Protein AF-A0A954N5E9-F1 (afdb_monomer)

Sequence (431 aa):
MSAHHRKLSGPPCGRIRRRQFLSDVGMGFTGLALGAMLHNDGIVRANEAEEWSPPTGQPHFPPKAKRVIWVFLSGGVSHLETFDPKPLLNDFAGKTYDETKLPNPQKSPLFLERSRSVVGFDREVFPSIFPLQVGFKKYGEIGLEVSDWLPHLSTCVDDLTVIRSMYTTDNDHGAEWQMHHGRHFLDEIQPVIGSWIHYGLGTLNENLPQFVFLGEYKDQRVPKIYQADYLGPLHNGIKLSLDPNDPLPFGKPGSGILPEEQRREFELIHKLNQLTAVEYPDDPDLRARIQSYELAFRMQQSIPEALNMAEETAEMQSLYGIDNKTTEVYGRRCLAARRLAERGVRYTLVYLSDYGEWDSHRDLKKLHATSCERVDKPLAGLVKDLKQRGMFDDTILVCTTEFGRTPGLEKGMLNMAATGRDHHPHGFTIW

Radius of gyration: 28.41 Å; Cα contacts (8 Å, |Δi|>4): 732; chains: 1; bounding box: 97×51×82 Å

pLDDT: mean 84.93, std 14.4, range [35.78, 98.75]

Solvent-accessible surface area (backbone atoms only — not comparable to full-atom values): 23629 Å² total; per-residue (Å²): 136,84,88,81,82,82,82,82,91,67,77,98,70,85,70,74,50,71,68,55,49,49,46,56,55,57,51,42,53,52,47,49,54,48,47,53,49,36,47,65,69,62,72,69,74,82,94,68,78,97,64,93,71,82,64,75,26,68,64,98,56,90,66,68,51,73,27,38,42,39,35,35,39,34,32,23,48,45,22,52,64,39,66,48,71,58,73,63,30,53,82,41,45,71,36,35,50,85,76,66,77,52,87,48,60,84,76,32,69,69,41,60,75,56,60,69,71,68,90,92,56,91,73,66,78,46,73,19,28,37,46,72,76,64,58,72,47,67,30,56,91,79,50,49,48,33,21,71,58,32,68,47,38,43,76,44,47,75,80,54,64,77,41,67,79,42,67,45,77,41,72,53,80,50,14,47,35,31,75,30,40,75,37,56,70,87,50,79,92,55,41,10,56,52,18,49,48,35,57,47,41,45,71,72,42,88,38,60,62,41,21,33,31,39,59,66,73,87,57,84,64,61,70,61,64,39,32,10,64,92,77,33,79,66,32,32,39,44,68,39,49,80,45,38,91,56,28,41,87,87,54,62,81,64,91,90,63,48,75,68,55,53,49,51,52,49,54,48,51,51,53,51,49,53,54,49,44,69,76,44,71,85,43,64,68,61,52,37,51,54,51,43,53,55,44,55,58,41,28,56,66,47,46,34,63,47,42,53,61,89,81,58,49,72,68,57,34,52,44,18,25,45,81,35,84,76,16,21,69,35,8,48,51,41,51,36,49,52,43,35,44,74,63,28,27,33,27,32,41,30,38,63,42,47,80,48,65,42,52,31,49,48,50,27,61,59,50,52,46,54,53,30,61,23,44,23,41,13,52,33,25,45,58,50,50,31,51,77,70,69,41,46,78,32,37,46,68,39,44,39,48,38,31,7,40,38,65,24,28,29,52,47,96,92,36,79,82,48,45,16,28,40,74,18,22,82,43,19,53,34,55

Mean predicted aligned error: 10.4 Å

Nearest PDB structures (foldseek):
  6c02-assembly2_B  TM=7.021E-01  e=3.267E-01  Homo sapiens
  6pt6-assembly1_B  TM=5.080E-01  e=9.529E-02  Pseudoalteromonas fuliginea
  6c01-assembly1_A  TM=6.949E-01  e=4.834E-01  Homo sapiens
  6ptk-assembly1_A  TM=5.257E-01  e=1.764E-01  Pseudoalteromonas fuliginea
  4upk-assembly1_A  TM=4.048E-01  e=9.010E-02  Ruegeria pomeroyi DSS-3

Foldseek 3Di:
DDDDDDDDPDDDPPDQPPVNVCCCVVVVVVVVVVVVVCVLVVNDDDDDPPDDDFASLDDPDDDQAQAEEEEEAAAFAAQCQFFDPDQVLVVFAFHDPVVSPDPDLCPDPVCVVLDDDDPPDDFPPFPGFHHHLFDWFQADPVRTIGTPLQVLVSPCVVVDDKDWQAFDSDQDSQLLCCQFAVDRPPDDQAAGPQLVNCRNNNFPAQQAQLAEEEDDAPDPVVLSSFQHVPVAPLSGHAYFDLPLVPGHPVLDDDPPQDPVNVVVVVVVVLVVLVVVCVVCVPDPRSVSVSSVVVNSNSNSPPVSVLSDCVPPDPVLCVQQVCVPPLQNSLSSLLSSSLSCVVNTNRYYYRHRDYHSQCNPLAPNSVSSSSVSNHNSSNVSSSCVVCVVVVNSSRYHYKHDYSFHWDSGFGDDPVRPVRHGTGTHRRTGMID

Secondary structure (DSSP, 8-state):
-----------TT----HHHHHHHHHHHHHHHHHHHHHHHTT--------------S--SS--S-SEEEEEE-TTT--GGGTT---THHHHTTT--HHHHTS--GGG-HHHHHH-PPPTT------SSBPPPSS-EEEETTTTEEEETT-TTGGGGGGG---EEEE--S-SSTTHHHHHHHSS-TTS-----HHHHHHHHH--S-SSS-SEEEE---SSTTGGGGG--GGG-GGGPPEEE-S-TTS-STT-SPPTT--HHHHHHHHHHHHHHHHHHHHH-TT-HHHHHHHHHHHHHHHHHHHHHHHH--TT--HHHHHHHTTTSTTTHHHHHHHHHHHHHHHTT--EEEEE-S-TTTT--SS-HHHHHHHHHHHHHHHHHHHHHHHHHTT-GGGEEEEEE-S-EEEEEEP-BTTB-S--SEEEETTSEEE-

Structure (mmCIF, N/CA/C/O backbone):
data_AF-A0A954N5E9-F1
#
_entry.id   AF-A0A954N5E9-F1
#
loop_
_atom_site.group_PDB
_atom_site.id
_atom_site.type_symbol
_atom_site.label_atom_id
_atom_site.label_alt_id
_atom_site.label_comp_id
_atom_site.label_asym_id
_atom_site.label_entity_id
_atom_site.label_seq_id
_atom_site.pdbx_PDB_ins_code
_atom_site.Cartn_x
_atom_site.Cartn_y
_atom_site.Cartn_z
_atom_site.occupancy
_atom_site.B_iso_or_equiv
_atom_site.auth_seq_id
_atom_site.auth_comp_id
_atom_site.auth_asym_id
_atom_site.auth_atom_id
_atom_site.pdbx_PDB_model_num
ATOM 1 N N . MET A 1 1 ? -78.224 -28.925 37.604 1.00 35.78 1 MET A N 1
ATOM 2 C CA . MET A 1 1 ? -77.015 -29.588 38.137 1.00 35.78 1 MET A CA 1
ATOM 3 C C . MET A 1 1 ? -75.797 -28.731 37.814 1.00 35.78 1 MET A C 1
ATOM 5 O O . MET A 1 1 ? -75.584 -28.430 36.654 1.00 35.78 1 MET A O 1
ATOM 9 N N . SER A 1 2 ? -75.079 -28.333 38.869 1.00 36.19 2 SER A N 1
ATOM 10 C CA . SER A 1 2 ? -73.730 -27.744 38.950 1.00 36.19 2 SER A CA 1
ATOM 11 C C . SER A 1 2 ? -73.372 -26.497 38.118 1.00 36.19 2 SER A C 1
ATOM 13 O O . SER A 1 2 ? -72.930 -26.583 36.977 1.00 36.19 2 SER A O 1
ATOM 15 N N . ALA A 1 3 ? -73.453 -25.332 38.768 1.00 38.69 3 ALA A N 1
ATOM 16 C CA . ALA A 1 3 ? -72.689 -24.140 38.416 1.00 38.69 3 ALA A CA 1
ATOM 17 C C . ALA A 1 3 ? -71.305 -24.231 39.084 1.00 38.69 3 ALA A C 1
ATOM 19 O O . ALA A 1 3 ? -71.206 -24.228 40.312 1.00 38.69 3 ALA A O 1
ATOM 20 N N . HIS A 1 4 ? -70.230 -24.318 38.296 1.00 37.31 4 HIS A N 1
ATOM 21 C CA . HIS A 1 4 ? -68.863 -24.289 38.818 1.00 37.31 4 HIS A CA 1
ATOM 22 C C . HIS A 1 4 ? -68.313 -22.857 38.824 1.00 37.31 4 HIS A C 1
ATOM 24 O O . HIS A 1 4 ? -67.875 -22.325 37.807 1.00 37.31 4 HIS A O 1
ATOM 30 N N . HIS A 1 5 ? -68.296 -22.248 40.010 1.00 41.44 5 HIS A N 1
ATOM 31 C CA . HIS A 1 5 ? -67.488 -21.070 40.307 1.00 41.44 5 HIS A CA 1
ATOM 32 C C . HIS A 1 5 ? -65.992 -21.410 40.226 1.00 41.44 5 HIS A C 1
ATOM 34 O O . HIS A 1 5 ? -65.470 -22.165 41.048 1.00 41.44 5 HIS A O 1
ATOM 40 N N . ARG A 1 6 ? -65.274 -20.795 39.279 1.00 41.09 6 ARG A N 1
ATOM 41 C CA . ARG A 1 6 ? -63.807 -20.715 39.302 1.00 41.09 6 ARG A CA 1
ATOM 42 C C . ARG A 1 6 ? -63.403 -19.613 40.287 1.00 41.09 6 ARG A C 1
ATOM 44 O O . ARG A 1 6 ? -63.619 -18.434 40.023 1.00 41.09 6 ARG A O 1
ATOM 51 N N . LYS A 1 7 ? -62.834 -19.993 41.436 1.00 41.97 7 LYS A N 1
ATOM 52 C CA . LYS A 1 7 ? -62.191 -19.056 42.370 1.00 41.97 7 LYS A CA 1
ATOM 53 C C . LYS A 1 7 ? -60.928 -18.485 41.718 1.00 41.97 7 LYS A C 1
ATOM 55 O O . LYS A 1 7 ? -59.974 -19.218 41.479 1.00 41.97 7 LYS A O 1
ATOM 60 N N . LEU A 1 8 ? -60.917 -17.179 41.467 1.00 43.75 8 LEU A N 1
ATOM 61 C CA . LEU A 1 8 ? -59.705 -16.413 41.180 1.00 43.75 8 LEU A CA 1
ATOM 62 C C . LEU A 1 8 ? -58.964 -16.174 42.502 1.00 43.75 8 LEU A C 1
ATOM 64 O O . LEU A 1 8 ? -59.399 -15.376 43.327 1.00 43.75 8 LEU A O 1
ATOM 68 N N . SER A 1 9 ? -57.855 -16.876 42.726 1.00 51.97 9 SER A N 1
ATOM 69 C CA . SER A 1 9 ? -56.955 -16.626 43.856 1.00 51.97 9 SER A CA 1
ATOM 70 C C . SER A 1 9 ? -55.863 -15.626 43.456 1.00 51.97 9 SER A C 1
ATOM 72 O O . SER A 1 9 ? -54.715 -16.003 43.220 1.00 51.97 9 SER A O 1
ATOM 74 N N . GLY A 1 10 ? -56.229 -14.348 43.355 1.00 52.97 10 GLY A N 1
ATOM 75 C CA . GLY A 1 10 ? -55.294 -13.220 43.270 1.00 52.97 10 GLY A CA 1
ATOM 76 C C . GLY A 1 10 ? -55.296 -12.415 44.578 1.00 52.97 10 GLY A C 1
ATOM 77 O O . GLY A 1 10 ? -56.321 -12.384 45.259 1.00 52.97 10 GLY A O 1
ATOM 78 N N . PRO A 1 11 ? -54.175 -11.789 44.985 1.00 50.09 11 PRO A N 1
ATOM 79 C CA . PRO A 1 11 ? -54.151 -10.946 46.178 1.00 50.09 11 PRO A CA 1
ATOM 80 C C . PRO A 1 11 ? -55.037 -9.693 45.997 1.00 50.09 11 PRO A C 1
ATOM 82 O O . PRO A 1 11 ? -55.119 -9.171 44.885 1.00 50.09 11 PRO A O 1
ATOM 85 N N . PRO A 1 12 ? -55.661 -9.158 47.065 1.00 49.16 12 PRO A N 1
ATOM 86 C CA . PRO A 1 12 ? -56.846 -8.294 46.962 1.00 49.16 12 PRO A CA 1
ATOM 87 C C . PRO A 1 12 ? -56.567 -6.833 46.569 1.00 49.16 12 PRO A C 1
ATOM 89 O O . PRO A 1 12 ? -57.426 -5.979 46.747 1.00 49.16 12 PRO A O 1
ATOM 92 N N . CYS A 1 13 ? -55.362 -6.497 46.108 1.00 55.28 13 CYS A N 1
ATOM 93 C CA . CYS A 1 13 ? -54.922 -5.099 46.056 1.00 55.28 13 CYS A CA 1
ATOM 94 C C . CYS A 1 13 ? -53.986 -4.731 44.895 1.00 55.28 13 CYS A C 1
ATOM 96 O O . CYS A 1 13 ? -53.283 -3.731 44.995 1.00 55.28 13 CYS A O 1
ATOM 98 N N . GLY A 1 14 ? -53.935 -5.506 43.802 1.00 56.94 14 GLY A N 1
ATOM 99 C CA . GLY A 1 14 ? -53.166 -5.125 42.600 1.00 56.94 14 GLY A CA 1
ATOM 100 C C . GLY A 1 14 ? -51.652 -4.965 42.817 1.00 56.94 14 GLY A C 1
ATOM 101 O O . GLY A 1 14 ? -50.944 -4.458 41.954 1.00 56.94 14 GLY A O 1
ATOM 102 N N . ARG A 1 15 ? -51.128 -5.390 43.973 1.00 57.62 15 ARG A N 1
ATOM 103 C CA . ARG A 1 15 ? -49.703 -5.308 44.293 1.00 57.62 15 ARG A CA 1
ATOM 104 C C . ARG A 1 15 ? -48.961 -6.448 43.608 1.00 57.62 15 ARG A C 1
ATOM 106 O O . ARG A 1 15 ? -49.121 -7.613 43.979 1.00 57.62 15 ARG A O 1
ATOM 113 N N . ILE A 1 16 ? -48.124 -6.095 42.636 1.00 63.41 16 ILE A N 1
ATOM 114 C CA . ILE A 1 16 ? -47.150 -7.002 42.026 1.00 63.41 16 ILE A CA 1
ATOM 115 C C . ILE A 1 16 ? -46.244 -7.525 43.148 1.00 63.41 16 ILE A C 1
ATOM 117 O O . ILE A 1 16 ? -45.665 -6.753 43.918 1.00 63.41 16 ILE A O 1
ATOM 121 N N . ARG A 1 17 ? -46.150 -8.851 43.300 1.00 72.75 17 ARG A N 1
ATOM 122 C CA . ARG A 1 17 ? -45.280 -9.450 44.324 1.00 72.75 17 ARG A CA 1
ATOM 123 C C . ARG A 1 17 ? -43.834 -9.090 43.997 1.00 72.75 17 ARG A C 1
ATOM 125 O O . ARG A 1 17 ? -43.430 -9.197 42.849 1.00 72.75 17 ARG A O 1
ATOM 132 N N . ARG A 1 18 ? -43.028 -8.750 45.006 1.00 64.44 18 ARG A N 1
ATOM 133 C CA . ARG A 1 18 ? -41.620 -8.332 44.838 1.00 64.44 18 ARG A CA 1
ATOM 134 C C . ARG A 1 18 ? -40.790 -9.313 43.990 1.00 64.44 18 ARG A C 1
ATOM 136 O O . ARG A 1 18 ? -39.986 -8.875 43.185 1.00 64.44 18 ARG A O 1
ATOM 143 N N . ARG A 1 19 ? -41.036 -10.627 44.112 1.00 65.38 19 ARG A N 1
ATOM 144 C CA . ARG A 1 19 ? -40.429 -11.661 43.245 1.00 65.38 19 ARG A CA 1
ATOM 145 C C . ARG A 1 19 ? -40.882 -11.589 41.789 1.00 65.38 19 ARG A C 1
ATOM 147 O O . ARG A 1 19 ? -40.071 -11.825 40.914 1.00 65.38 19 ARG A O 1
ATOM 154 N N . GLN A 1 20 ? -42.149 -11.277 41.544 1.00 64.69 20 GLN A N 1
ATOM 155 C CA . GLN A 1 20 ? -42.705 -11.146 40.199 1.00 64.69 20 GLN A CA 1
ATOM 156 C C . GLN A 1 20 ? -42.205 -9.860 39.536 1.00 64.69 20 GLN A C 1
ATOM 158 O O . GLN A 1 20 ? -41.736 -9.911 38.418 1.00 64.69 20 GLN A O 1
ATOM 163 N N . PHE A 1 21 ? -42.139 -8.751 40.282 1.00 67.00 21 PHE A N 1
ATOM 164 C CA . PHE A 1 21 ? -41.506 -7.510 39.824 1.00 67.00 21 PHE A CA 1
ATOM 165 C C . PHE A 1 21 ? -40.019 -7.704 39.489 1.00 67.00 21 PHE A C 1
ATOM 167 O O . PHE A 1 21 ? -39.567 -7.282 38.435 1.00 67.00 21 PHE A O 1
ATOM 174 N N . LEU A 1 22 ? -39.254 -8.381 40.356 1.00 65.38 22 LEU A N 1
ATOM 175 C CA . LEU A 1 22 ? -37.841 -8.677 40.092 1.00 65.38 22 LEU A CA 1
ATOM 176 C C . LEU A 1 22 ? -37.649 -9.680 38.943 1.00 65.38 22 LEU A C 1
ATOM 178 O O . LEU A 1 22 ? -36.652 -9.589 38.239 1.00 65.38 22 LEU A O 1
ATOM 182 N N . SER A 1 23 ? -38.590 -10.606 38.737 1.00 61.09 23 SER A N 1
ATOM 183 C CA . SER A 1 23 ? -38.579 -11.531 37.599 1.00 61.09 23 SER A CA 1
ATOM 184 C C . SER A 1 23 ? -38.903 -10.804 36.293 1.00 61.09 23 SER A C 1
ATOM 186 O O . SER A 1 23 ? -38.155 -10.932 35.337 1.00 61.09 23 SER A O 1
ATOM 188 N N . ASP A 1 24 ? -39.957 -9.992 36.258 1.00 59.81 24 ASP A N 1
ATOM 189 C CA . ASP A 1 24 ? -40.411 -9.305 35.044 1.00 59.81 24 ASP A CA 1
ATOM 190 C C . ASP A 1 24 ? -39.453 -8.169 34.643 1.00 59.81 24 ASP A C 1
ATOM 192 O O . ASP A 1 24 ? -39.153 -7.999 33.466 1.00 59.81 24 ASP A O 1
ATOM 196 N N . VAL A 1 25 ? -38.897 -7.426 35.610 1.00 63.00 25 VAL A N 1
ATOM 197 C CA . VAL A 1 25 ? -37.926 -6.346 35.349 1.00 63.00 25 VAL A CA 1
ATOM 198 C C . VAL A 1 25 ? -36.506 -6.895 35.168 1.00 63.00 25 VAL A C 1
ATOM 200 O O . VAL A 1 25 ? -35.789 -6.458 34.273 1.00 63.00 25 VAL A O 1
ATOM 203 N N . GLY A 1 26 ? -36.090 -7.873 35.980 1.00 60.34 26 GLY A N 1
ATOM 204 C CA . GLY A 1 26 ? -34.744 -8.454 35.917 1.00 60.34 26 GLY A CA 1
ATOM 205 C C . GLY A 1 26 ? -34.534 -9.401 34.732 1.00 60.34 26 GLY A C 1
ATOM 206 O O . GLY A 1 26 ? -33.469 -9.369 34.116 1.00 60.34 26 GLY A O 1
ATOM 207 N N . MET A 1 27 ? -35.548 -10.200 34.369 1.00 56.91 27 MET A N 1
ATOM 208 C CA . MET A 1 27 ? -35.509 -11.056 33.171 1.00 56.91 27 MET A CA 1
ATOM 209 C C . MET A 1 27 ? -35.958 -10.312 31.903 1.00 56.91 27 MET A C 1
ATOM 211 O O . MET A 1 27 ? -35.562 -10.682 30.803 1.00 56.91 27 MET A O 1
ATOM 215 N N . GLY A 1 28 ? -36.731 -9.228 32.036 1.00 57.38 28 GLY A N 1
ATOM 216 C CA . GLY A 1 28 ? -37.097 -8.355 30.917 1.00 57.38 28 GLY A CA 1
ATOM 217 C C . GLY A 1 28 ? -35.921 -7.529 30.387 1.00 57.38 28 GLY A C 1
ATOM 218 O O . GLY A 1 28 ? -35.785 -7.369 29.178 1.00 57.38 28 GLY A O 1
ATOM 219 N N . PHE A 1 29 ? -35.015 -7.071 31.262 1.00 60.34 29 PHE A N 1
ATOM 220 C CA . PHE A 1 29 ? -33.805 -6.347 30.842 1.00 60.34 29 PHE A CA 1
ATOM 221 C C . PHE A 1 29 ? -32.803 -7.258 30.121 1.00 60.34 29 PHE A C 1
ATOM 223 O O . PHE A 1 29 ? -32.208 -6.873 29.117 1.00 60.34 29 PHE A O 1
ATOM 230 N N . THR A 1 30 ? -32.659 -8.500 30.591 1.00 59.50 30 THR A N 1
ATOM 231 C CA . THR A 1 30 ? -31.902 -9.531 29.864 1.00 59.50 30 THR A CA 1
ATOM 232 C C . THR A 1 30 ? -32.602 -9.926 28.569 1.00 59.50 30 THR A C 1
ATOM 234 O O . THR A 1 30 ? -31.914 -10.175 27.592 1.00 59.50 30 THR A O 1
ATOM 237 N N . GLY A 1 31 ? -33.936 -9.907 28.513 1.00 61.91 31 GLY A N 1
ATOM 238 C CA . GLY A 1 31 ? -34.707 -10.076 27.279 1.00 61.91 31 GLY A CA 1
ATOM 239 C C . GLY A 1 31 ? -34.518 -8.945 26.262 1.00 61.91 31 GLY A C 1
ATOM 240 O O . GLY A 1 31 ? -34.497 -9.221 25.071 1.00 61.91 31 GLY A O 1
ATOM 241 N N . LEU A 1 32 ? -34.318 -7.697 26.705 1.00 63.69 32 LEU A N 1
ATOM 242 C CA . LEU A 1 32 ? -33.962 -6.566 25.836 1.00 63.69 32 LEU A CA 1
ATOM 243 C C . LEU A 1 32 ? -32.535 -6.686 25.304 1.00 63.69 32 LEU A C 1
ATOM 245 O O . LEU A 1 32 ? -32.320 -6.527 24.108 1.00 63.69 32 LEU A O 1
ATOM 249 N N . ALA A 1 33 ? -31.572 -7.007 26.172 1.00 64.00 33 ALA A N 1
ATOM 250 C CA . ALA A 1 33 ? -30.192 -7.243 25.754 1.00 64.00 33 ALA A CA 1
ATOM 251 C C . ALA A 1 33 ? -30.102 -8.442 24.797 1.00 64.00 33 ALA A C 1
ATOM 253 O O . ALA A 1 33 ? -29.528 -8.330 23.721 1.00 64.00 33 ALA A O 1
ATOM 254 N N . LEU A 1 34 ? -30.748 -9.560 25.137 1.00 64.94 34 LEU A N 1
ATOM 255 C CA . LEU A 1 34 ? -30.835 -10.741 24.284 1.00 64.94 34 LEU A CA 1
ATOM 256 C C . LEU A 1 34 ? -31.604 -10.444 22.996 1.00 64.94 34 LEU A C 1
ATOM 258 O O . LEU A 1 34 ? -31.197 -10.899 21.943 1.00 64.94 34 LEU A O 1
ATOM 262 N N . GLY A 1 35 ? -32.684 -9.667 23.048 1.00 63.34 35 GLY A N 1
ATOM 263 C CA . GLY A 1 35 ? -33.445 -9.258 21.870 1.00 63.34 35 GLY A CA 1
ATOM 264 C C . GLY A 1 35 ? -32.626 -8.382 20.923 1.00 63.34 35 GLY A C 1
ATOM 265 O O . GLY A 1 35 ? -32.651 -8.613 19.721 1.00 63.34 35 GLY A O 1
ATOM 266 N N . ALA A 1 36 ? -31.844 -7.441 21.456 1.00 67.56 36 ALA A N 1
ATOM 267 C CA . ALA A 1 36 ? -30.906 -6.630 20.682 1.00 67.56 36 ALA A CA 1
ATOM 268 C C . ALA A 1 36 ? -29.768 -7.478 20.090 1.00 67.56 36 ALA A C 1
ATOM 270 O O . ALA A 1 36 ? -29.417 -7.294 18.928 1.00 67.56 36 ALA A O 1
ATOM 271 N N . MET A 1 37 ? -29.242 -8.448 20.846 1.00 66.12 37 MET A N 1
ATOM 272 C CA . MET A 1 37 ? -28.246 -9.404 20.350 1.00 66.12 37 MET A CA 1
ATOM 273 C C . MET A 1 37 ? -28.827 -10.303 19.253 1.00 66.12 37 MET A C 1
ATOM 275 O O . MET A 1 37 ? -28.247 -10.395 18.185 1.00 66.12 37 MET A O 1
ATOM 279 N N . LEU A 1 38 ? -30.014 -10.882 19.452 1.00 63.16 38 LEU A N 1
ATOM 280 C CA . LEU A 1 38 ? -30.700 -11.721 18.463 1.00 63.16 38 LEU A CA 1
ATOM 281 C C . LEU A 1 38 ? -31.126 -10.934 17.214 1.00 63.16 38 LEU A C 1
ATOM 283 O O . LEU A 1 38 ? -31.194 -11.505 16.128 1.00 63.16 38 LEU A O 1
ATOM 287 N N . HIS A 1 39 ? -31.419 -9.639 17.356 1.00 62.53 39 HIS A N 1
ATOM 288 C CA . HIS A 1 39 ? -31.660 -8.733 16.236 1.00 62.53 39 HIS A CA 1
ATOM 289 C C . HIS A 1 39 ? -30.363 -8.453 15.461 1.00 62.53 39 HIS A C 1
ATOM 291 O O . HIS A 1 39 ? -30.355 -8.573 14.238 1.00 62.53 39 HIS A O 1
ATOM 297 N N . ASN A 1 40 ? -29.256 -8.158 16.152 1.00 60.09 40 ASN A N 1
ATOM 298 C CA . ASN A 1 40 ? -27.933 -8.009 15.531 1.00 60.09 40 ASN A CA 1
ATOM 299 C C . ASN A 1 40 ? -27.428 -9.314 14.885 1.00 60.09 40 ASN A C 1
ATOM 301 O O . ASN A 1 40 ? -26.785 -9.272 13.840 1.00 60.09 40 ASN A O 1
ATOM 305 N N . ASP A 1 41 ? -27.772 -10.467 15.457 1.00 61.34 41 ASP A N 1
ATOM 306 C CA . ASP A 1 41 ? -27.451 -11.797 14.927 1.00 61.34 41 ASP A CA 1
ATOM 307 C C . ASP A 1 41 ? -28.420 -12.237 13.806 1.00 61.34 41 ASP A C 1
ATOM 309 O O . ASP A 1 41 ? -28.260 -13.309 13.222 1.00 61.34 41 ASP A O 1
ATOM 313 N N . GLY A 1 42 ? -29.436 -11.424 13.484 1.00 54.66 42 GLY A N 1
ATOM 314 C CA . GLY A 1 42 ? -30.374 -11.658 12.382 1.00 54.66 42 GLY A CA 1
ATOM 315 C C . GLY A 1 42 ? -31.419 -12.760 12.616 1.00 54.66 42 GLY A C 1
ATOM 316 O O . GLY A 1 42 ? -32.035 -13.224 11.656 1.00 54.66 42 GLY A O 1
ATOM 317 N N . ILE A 1 43 ? -31.637 -13.190 13.864 1.00 58.50 43 ILE A N 1
ATOM 318 C CA . ILE A 1 43 ? -32.496 -14.333 14.233 1.00 58.50 43 ILE A CA 1
ATOM 319 C C . ILE A 1 43 ? -33.989 -13.956 14.295 1.00 58.50 43 ILE A C 1
ATOM 321 O O . ILE A 1 43 ? -34.854 -14.814 14.111 1.00 58.50 43 ILE A O 1
ATOM 325 N N . VAL A 1 44 ? -34.323 -12.679 14.506 1.00 48.62 44 VAL A N 1
ATOM 326 C CA . VAL A 1 44 ? -35.715 -12.198 14.542 1.00 48.62 44 VAL A CA 1
ATOM 327 C C . VAL A 1 44 ? -36.032 -11.444 13.249 1.00 48.62 44 VAL A C 1
ATOM 329 O O . VAL A 1 44 ? -35.662 -10.284 13.104 1.00 48.62 44 VAL A O 1
ATOM 332 N N . ARG A 1 45 ? -36.733 -12.090 12.306 1.00 51.78 45 ARG A N 1
ATOM 333 C CA . ARG A 1 45 ? -37.321 -11.432 11.125 1.00 51.78 45 ARG A CA 1
ATOM 334 C C . ARG A 1 45 ? -38.843 -11.445 11.228 1.00 51.78 45 ARG A C 1
ATOM 336 O O . ARG A 1 45 ? -39.450 -12.515 11.237 1.00 51.78 45 ARG A O 1
ATOM 343 N N . ALA A 1 46 ? -39.461 -10.269 11.304 1.00 48.25 46 ALA A N 1
ATOM 344 C CA . ALA A 1 46 ? -40.875 -10.135 10.976 1.00 48.25 46 ALA A CA 1
ATOM 345 C C . ALA A 1 46 ? -41.011 -10.237 9.448 1.00 48.25 46 ALA A C 1
ATOM 347 O O . ALA A 1 46 ? -40.252 -9.606 8.717 1.00 48.25 46 ALA A O 1
ATOM 348 N N . ASN A 1 47 ? -41.924 -11.087 8.972 1.00 48.47 47 ASN A N 1
ATOM 349 C CA . ASN A 1 47 ? -42.237 -11.217 7.549 1.00 48.47 47 ASN A CA 1
ATOM 350 C C . ASN A 1 47 ? -42.954 -9.947 7.072 1.00 48.47 47 ASN A C 1
ATOM 352 O O . ASN A 1 47 ? -44.174 -9.856 7.190 1.00 48.47 47 ASN A O 1
ATOM 356 N N . GLU A 1 48 ? -42.210 -9.007 6.505 1.00 45.91 48 GLU A N 1
ATOM 357 C CA . GLU A 1 48 ? -42.753 -7.941 5.665 1.00 45.91 48 GLU A CA 1
ATOM 358 C C . GLU A 1 48 ? -42.154 -8.066 4.257 1.00 45.91 48 GLU A C 1
ATOM 360 O O . GLU A 1 48 ? -41.081 -8.646 4.075 1.00 45.91 48 GLU A O 1
ATOM 365 N N . ALA A 1 49 ? -42.930 -7.648 3.253 1.00 51.19 49 ALA A N 1
ATOM 366 C CA . ALA A 1 49 ? -42.602 -7.746 1.830 1.00 51.19 49 ALA A CA 1
ATOM 367 C C . ALA A 1 49 ? -41.222 -7.134 1.519 1.00 51.19 49 ALA A C 1
ATOM 369 O O . ALA A 1 49 ? -40.748 -6.318 2.298 1.00 51.19 49 ALA A O 1
ATOM 370 N N . GLU A 1 50 ? -40.594 -7.528 0.400 1.00 51.28 50 GLU A N 1
ATOM 371 C CA . GLU A 1 50 ? -39.248 -7.095 -0.031 1.00 51.28 50 GLU A CA 1
ATOM 372 C C . GLU A 1 50 ? -39.152 -5.572 -0.261 1.00 51.28 50 GLU A C 1
ATOM 374 O O . GLU A 1 50 ? -39.083 -5.076 -1.384 1.00 51.28 50 GLU A O 1
ATOM 379 N N . GLU A 1 51 ? -39.151 -4.817 0.828 1.00 67.06 51 GLU A N 1
ATOM 380 C CA . GLU A 1 51 ? -38.691 -3.448 0.916 1.00 67.06 51 GLU A CA 1
ATOM 381 C C . GLU A 1 51 ? -37.171 -3.497 1.107 1.00 67.06 51 GLU A C 1
ATOM 383 O O . GLU A 1 51 ? -36.630 -4.372 1.797 1.00 67.06 51 GLU A O 1
ATOM 388 N N . TRP A 1 52 ? -36.447 -2.611 0.423 1.00 73.31 52 TRP A N 1
ATOM 389 C CA . TRP A 1 52 ? -34.992 -2.580 0.519 1.00 73.31 52 TRP A CA 1
ATOM 390 C C . TRP A 1 52 ? -34.579 -2.328 1.975 1.00 73.31 52 TRP A C 1
ATOM 392 O O . TRP A 1 52 ? -35.032 -1.371 2.600 1.00 73.31 52 TRP A O 1
ATOM 402 N N . SER A 1 53 ? -33.706 -3.185 2.509 1.00 68.81 53 SER A N 1
ATOM 403 C CA . SER A 1 53 ? -33.144 -3.051 3.854 1.00 68.81 53 SER A CA 1
ATOM 404 C C . SER A 1 53 ? -31.622 -2.899 3.776 1.00 68.81 53 SER A C 1
ATOM 406 O O . SER A 1 53 ? -30.987 -3.533 2.925 1.00 68.81 53 SER A O 1
ATOM 408 N N . PRO A 1 54 ? -31.010 -2.071 4.644 1.00 70.69 54 PRO A N 1
ATOM 409 C CA . PRO A 1 54 ? -29.559 -1.970 4.727 1.00 70.69 54 PRO A CA 1
ATOM 410 C C . PRO A 1 54 ? -28.909 -3.329 5.038 1.00 70.69 54 PRO A C 1
ATOM 412 O O . PRO A 1 54 ? -29.531 -4.171 5.697 1.00 70.69 54 PRO A O 1
ATOM 415 N N . PRO A 1 55 ? -27.648 -3.554 4.621 1.00 80.75 55 PRO A N 1
ATOM 416 C CA . PRO A 1 55 ? -26.928 -4.775 4.949 1.00 80.75 55 PRO A CA 1
ATOM 417 C C . PRO A 1 55 ? -26.897 -5.021 6.458 1.00 80.75 55 PRO A C 1
ATOM 419 O O . PRO A 1 55 ? -26.615 -4.129 7.253 1.00 80.75 55 PRO A O 1
ATOM 422 N N . THR A 1 56 ? -27.136 -6.267 6.854 1.00 80.12 56 THR A N 1
ATOM 423 C CA . THR A 1 56 ? -27.115 -6.686 8.267 1.00 80.12 56 THR A CA 1
ATOM 424 C C . THR A 1 56 ? -25.697 -6.914 8.803 1.00 80.12 56 THR A C 1
ATOM 426 O O . THR A 1 56 ? -25.524 -7.344 9.937 1.00 80.12 56 THR A O 1
ATOM 429 N N . GLY A 1 57 ? -24.668 -6.704 7.974 1.00 79.62 57 GLY A N 1
ATOM 430 C CA . GLY A 1 57 ? -23.287 -7.098 8.261 1.00 79.62 57 GLY A CA 1
ATOM 431 C C . GLY A 1 57 ? -23.027 -8.605 8.135 1.00 79.62 57 GLY A C 1
ATOM 432 O O . GLY A 1 57 ? -21.874 -9.029 8.163 1.00 79.62 57 GLY A O 1
ATOM 433 N N . GLN A 1 58 ? -24.071 -9.423 7.949 1.00 79.50 58 GLN A N 1
ATOM 434 C CA . GLN A 1 58 ? -23.936 -10.862 7.747 1.00 79.50 58 GLN A CA 1
ATOM 435 C C . GLN A 1 58 ? -23.742 -11.175 6.256 1.00 79.50 58 GLN A C 1
ATOM 437 O O . GLN A 1 58 ? -24.639 -10.918 5.446 1.00 79.50 58 GLN A O 1
ATOM 442 N N . PRO A 1 59 ? -22.586 -11.733 5.860 1.00 79.94 59 PRO A N 1
ATOM 443 C CA . PRO A 1 59 ? -22.348 -12.102 4.474 1.00 79.94 59 PRO A CA 1
ATOM 444 C C . PRO A 1 59 ? -23.224 -13.291 4.060 1.00 79.94 59 PRO A C 1
ATOM 446 O O . PRO A 1 59 ? -23.526 -14.174 4.859 1.00 79.94 59 PRO A O 1
ATOM 449 N N . HIS A 1 60 ? -23.574 -13.359 2.772 1.00 80.25 60 HIS A N 1
ATOM 450 C CA . HIS A 1 60 ? -24.364 -14.471 2.217 1.00 80.25 60 HIS A CA 1
ATOM 451 C C . HIS A 1 60 ? -23.649 -15.828 2.317 1.00 80.25 60 HIS A C 1
ATOM 453 O O . HIS A 1 60 ? -24.295 -16.873 2.355 1.00 80.25 60 HIS A O 1
ATOM 459 N N . PHE A 1 61 ? -22.315 -15.812 2.357 1.00 84.38 61 PHE A N 1
ATOM 460 C CA . PHE A 1 61 ? -21.471 -16.989 2.518 1.00 84.38 61 PHE A CA 1
ATOM 461 C C . PHE A 1 61 ? -20.476 -16.753 3.656 1.00 84.38 61 PHE A C 1
ATOM 463 O O . PHE A 1 61 ? -20.003 -15.623 3.802 1.00 84.38 61 PHE A O 1
ATOM 470 N N . PRO A 1 62 ? -20.094 -17.792 4.421 1.00 79.88 62 PRO A N 1
ATOM 471 C CA . PRO A 1 62 ? -19.015 -17.677 5.394 1.00 79.88 62 PRO A CA 1
ATOM 472 C C . PRO A 1 62 ? -17.736 -17.167 4.708 1.00 79.88 62 PRO A C 1
ATOM 474 O O . PRO A 1 62 ? -17.234 -17.826 3.790 1.00 79.88 62 PRO A O 1
ATOM 477 N N . PRO A 1 63 ? -17.209 -15.995 5.099 1.00 82.75 63 PRO A N 1
ATOM 478 C CA . PRO A 1 63 ? -16.056 -15.424 4.433 1.00 82.75 63 PRO A CA 1
ATOM 479 C C . PRO A 1 63 ? -14.800 -16.170 4.888 1.00 82.75 63 PRO A C 1
ATOM 481 O O . PRO A 1 63 ? -14.623 -16.438 6.077 1.00 82.75 63 PRO A O 1
ATOM 484 N N . LYS A 1 64 ? -13.911 -16.504 3.945 1.00 87.50 64 LYS A N 1
ATOM 485 C CA . LYS A 1 64 ? -12.605 -17.095 4.285 1.00 87.50 64 LYS A CA 1
ATOM 486 C C . LYS A 1 64 ? -11.714 -16.075 4.992 1.00 87.50 64 LYS A C 1
ATOM 488 O O . LYS A 1 64 ? -11.154 -16.363 6.041 1.00 87.50 64 LYS A O 1
ATOM 493 N N . ALA A 1 65 ? -11.655 -14.863 4.444 1.00 92.88 65 ALA A N 1
ATOM 494 C CA . ALA A 1 65 ? -10.951 -13.746 5.046 1.00 92.88 65 ALA A CA 1
ATOM 495 C C . ALA A 1 65 ? -11.899 -12.874 5.865 1.00 92.88 65 ALA A C 1
ATOM 497 O O . ALA A 1 65 ? -12.982 -12.504 5.414 1.00 92.88 65 ALA A O 1
ATOM 498 N N . LYS A 1 66 ? -11.467 -12.499 7.062 1.00 92.25 66 LYS A N 1
ATOM 499 C CA . LYS A 1 66 ? -12.184 -11.577 7.942 1.00 92.25 66 LYS A CA 1
ATOM 500 C C . LYS A 1 66 ? -11.722 -10.139 7.754 1.00 92.25 66 LYS A C 1
ATOM 502 O O . LYS A 1 66 ? -12.494 -9.232 8.057 1.00 92.25 66 LYS A O 1
ATOM 507 N N . ARG A 1 67 ? -10.479 -9.941 7.303 1.00 95.00 67 ARG A N 1
ATOM 508 C CA . ARG A 1 67 ? -9.779 -8.651 7.307 1.00 95.00 67 ARG A CA 1
ATOM 509 C C . ARG A 1 67 ? -9.012 -8.428 6.011 1.00 95.00 67 ARG A C 1
ATOM 511 O O . ARG A 1 67 ? -8.610 -9.388 5.356 1.00 95.00 67 ARG A O 1
ATOM 518 N N . VAL A 1 68 ? -8.770 -7.163 5.693 1.00 97.69 68 VAL A N 1
ATOM 519 C CA . VAL A 1 68 ? -7.945 -6.723 4.571 1.00 97.69 68 VAL A CA 1
ATOM 520 C C . VAL A 1 68 ? -6.922 -5.708 5.073 1.00 97.69 68 VAL A C 1
ATOM 522 O O . VAL A 1 68 ? -7.281 -4.686 5.661 1.00 97.69 68 VAL A O 1
ATOM 525 N N . ILE A 1 69 ? -5.645 -5.976 4.822 1.00 98.62 69 ILE A N 1
ATOM 526 C CA . ILE A 1 69 ? -4.575 -4.986 4.918 1.00 98.62 69 ILE A CA 1
ATOM 527 C C . ILE A 1 69 ? -4.200 -4.621 3.485 1.00 98.62 69 ILE A C 1
ATOM 529 O O . ILE A 1 69 ? -3.652 -5.436 2.748 1.00 98.62 69 ILE A O 1
ATOM 533 N N . TRP A 1 70 ? -4.535 -3.401 3.084 1.00 98.50 70 TRP A N 1
ATOM 534 C CA . TRP A 1 70 ? -4.293 -2.893 1.742 1.00 98.50 70 TRP A CA 1
ATOM 535 C C . TRP A 1 70 ? -3.089 -1.961 1.763 1.00 98.50 70 TRP A C 1
ATOM 537 O O . TRP A 1 70 ? -3.193 -0.812 2.185 1.00 98.50 70 TRP A O 1
ATOM 547 N N . VAL A 1 71 ? -1.937 -2.449 1.328 1.00 98.50 71 VAL A N 1
ATOM 548 C CA . VAL A 1 71 ? -0.714 -1.665 1.181 1.00 98.50 71 VAL A CA 1
ATOM 549 C C . VAL A 1 71 ? -0.730 -0.954 -0.165 1.00 98.50 71 VAL A C 1
ATOM 551 O O . VAL A 1 71 ? -0.859 -1.582 -1.216 1.00 98.50 71 VAL A O 1
ATOM 554 N N . PHE A 1 72 ? -0.550 0.362 -0.122 1.00 97.44 72 PHE A N 1
ATOM 555 C CA . PHE A 1 72 ? -0.442 1.203 -1.301 1.00 97.44 72 PHE A CA 1
ATOM 556 C C . PHE A 1 72 ? 0.940 1.854 -1.389 1.00 97.44 72 PHE A C 1
ATOM 558 O O . PHE A 1 72 ? 1.407 2.484 -0.435 1.00 97.44 72 PHE A O 1
ATOM 565 N N . LEU A 1 73 ? 1.583 1.684 -2.542 1.00 96.94 73 LEU A N 1
ATOM 566 C CA . LEU A 1 73 ? 2.885 2.235 -2.895 1.00 96.94 73 LEU A CA 1
ATOM 567 C C . LEU A 1 73 ? 2.692 3.281 -3.997 1.00 96.94 73 LEU A C 1
ATOM 569 O O . LEU A 1 73 ? 2.634 2.946 -5.180 1.00 96.94 73 LEU A O 1
ATOM 573 N N . SER A 1 74 ? 2.551 4.540 -3.586 1.00 94.38 74 SER A N 1
ATOM 574 C CA . SER A 1 74 ? 2.245 5.662 -4.479 1.00 94.38 74 SER A CA 1
ATOM 575 C C . SER A 1 74 ? 3.428 6.064 -5.348 1.00 94.38 74 SER A C 1
ATOM 577 O O . SER A 1 74 ? 4.549 6.245 -4.865 1.00 94.38 74 SER A O 1
ATOM 579 N N . GLY A 1 75 ? 3.156 6.259 -6.629 1.00 92.88 75 GLY A N 1
ATOM 580 C CA . GLY A 1 75 ? 4.105 6.692 -7.633 1.00 92.88 75 GLY A CA 1
ATOM 581 C C . GLY A 1 75 ? 4.435 5.616 -8.656 1.00 92.88 75 GLY A C 1
ATOM 582 O O . GLY A 1 75 ? 5.473 5.713 -9.283 1.00 92.88 75 GLY A O 1
ATOM 583 N N . GLY A 1 76 ? 3.648 4.560 -8.835 1.00 94.75 76 GLY A N 1
ATOM 584 C CA . GLY A 1 76 ? 3.887 3.577 -9.898 1.00 94.75 76 GLY A CA 1
ATOM 585 C C . GLY A 1 76 ? 5.163 2.749 -9.733 1.00 94.75 76 GLY A C 1
ATOM 586 O O . GLY A 1 76 ? 6.177 2.982 -10.407 1.00 94.75 76 GLY A O 1
ATOM 587 N N . VAL A 1 77 ? 5.110 1.750 -8.852 1.00 96.94 77 VAL A N 1
ATOM 588 C CA . VAL A 1 77 ? 6.202 0.789 -8.633 1.00 96.94 77 VAL A CA 1
ATOM 589 C C . VAL A 1 77 ? 6.588 0.129 -9.958 1.00 96.94 77 VAL A C 1
ATOM 591 O O . VAL A 1 77 ? 5.749 -0.382 -10.705 1.00 96.94 77 VAL A O 1
ATOM 594 N N . SER A 1 78 ? 7.888 0.096 -10.258 1.00 97.56 78 SER A N 1
ATOM 595 C CA . SER A 1 78 ? 8.339 -0.558 -11.481 1.00 97.56 78 SER A CA 1
ATOM 596 C C . SER A 1 78 ? 8.246 -2.071 -11.321 1.00 97.56 78 SER A C 1
ATOM 598 O O . SER A 1 78 ? 9.083 -2.693 -10.664 1.00 97.56 78 SER A O 1
ATOM 600 N N . HIS A 1 79 ? 7.240 -2.678 -11.949 1.00 97.44 79 HIS A N 1
ATOM 601 C CA . HIS A 1 79 ? 7.126 -4.133 -12.046 1.00 97.44 79 HIS A CA 1
ATOM 602 C C . HIS A 1 79 ? 8.353 -4.769 -12.719 1.00 97.44 79 HIS A C 1
ATOM 604 O O . HIS A 1 79 ? 8.758 -5.867 -12.341 1.00 97.44 79 HIS A O 1
ATOM 610 N N . LEU A 1 80 ? 8.980 -4.048 -13.658 1.00 97.69 80 LEU A N 1
ATOM 611 C CA . LEU A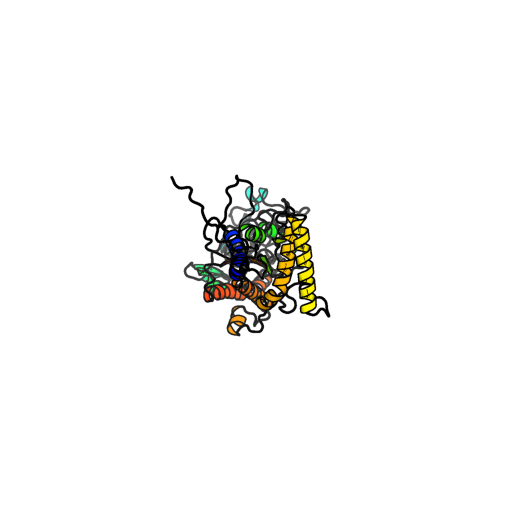 1 80 ? 10.176 -4.480 -14.381 1.00 97.69 80 LEU A CA 1
ATOM 612 C C . LEU A 1 80 ? 11.383 -4.654 -13.458 1.00 97.69 80 LEU A C 1
ATOM 614 O O . LEU A 1 80 ? 12.168 -5.570 -13.665 1.00 97.69 80 LEU A O 1
ATOM 618 N N . GLU A 1 81 ? 11.524 -3.791 -12.447 1.00 97.81 81 GLU A N 1
ATOM 619 C CA . GLU A 1 81 ? 12.620 -3.809 -11.470 1.00 97.81 81 GLU A CA 1
ATOM 620 C C . GLU A 1 81 ? 12.267 -4.553 -10.160 1.00 97.81 81 GLU A C 1
ATOM 622 O O . GLU A 1 81 ? 13.045 -4.524 -9.207 1.00 97.81 81 GLU A O 1
ATOM 627 N N . THR A 1 82 ? 11.113 -5.229 -10.085 1.00 97.56 82 THR A N 1
ATOM 628 C CA . THR A 1 82 ? 10.652 -5.916 -8.860 1.00 97.56 82 THR A CA 1
ATOM 629 C C . THR A 1 82 ? 10.309 -7.384 -9.094 1.00 97.56 82 THR A C 1
ATOM 631 O O . THR A 1 82 ? 11.085 -8.253 -8.701 1.00 97.56 82 THR A O 1
ATOM 634 N N . PHE A 1 83 ? 9.177 -7.669 -9.742 1.00 96.88 83 PHE A N 1
ATOM 635 C CA . PHE A 1 83 ? 8.586 -9.015 -9.810 1.00 96.88 83 PHE A CA 1
ATOM 636 C C . PHE A 1 83 ? 8.337 -9.529 -11.233 1.00 96.88 83 PHE A C 1
ATOM 638 O O . PHE A 1 83 ? 7.848 -10.647 -11.396 1.00 96.88 83 PHE A O 1
ATOM 645 N N . ASP A 1 84 ? 8.605 -8.731 -12.268 1.00 97.00 84 ASP A N 1
ATOM 646 C CA . ASP A 1 84 ? 8.371 -9.100 -13.667 1.00 97.00 84 ASP A CA 1
ATOM 647 C C . ASP A 1 84 ? 9.528 -8.657 -14.582 1.00 97.00 84 ASP A C 1
ATOM 649 O O . ASP A 1 84 ? 9.348 -7.794 -15.449 1.00 97.00 84 ASP A O 1
ATOM 653 N N . PRO A 1 85 ? 10.734 -9.233 -14.404 1.00 96.94 85 PRO A N 1
ATOM 654 C CA . PRO A 1 85 ? 11.868 -8.902 -15.253 1.00 96.94 85 PRO A CA 1
ATOM 655 C C . PRO A 1 85 ? 11.574 -9.223 -16.719 1.00 96.94 85 PRO A C 1
ATOM 657 O O . PRO A 1 85 ? 11.039 -10.279 -17.063 1.00 96.94 85 PRO A O 1
ATOM 660 N N . LYS A 1 86 ? 11.990 -8.316 -17.607 1.00 96.06 86 LYS A N 1
ATOM 661 C CA . LYS A 1 86 ? 11.941 -8.493 -19.065 1.00 96.06 86 LYS A CA 1
ATOM 662 C C . LYS A 1 86 ? 13.369 -8.487 -19.627 1.00 96.06 86 LYS A C 1
ATOM 664 O O . LYS A 1 86 ? 13.873 -7.419 -19.972 1.00 96.06 86 LYS A O 1
ATOM 669 N N . PRO A 1 87 ? 14.043 -9.649 -19.742 1.00 96.00 87 PRO A N 1
ATOM 670 C CA . PRO A 1 87 ? 15.456 -9.715 -20.133 1.00 96.00 87 PRO A CA 1
ATOM 671 C C . PRO A 1 87 ? 15.786 -9.052 -21.477 1.00 96.00 87 PRO A C 1
ATOM 673 O O . PRO A 1 87 ? 16.844 -8.442 -21.606 1.00 96.00 87 PRO A O 1
ATOM 676 N N . LEU A 1 88 ? 14.853 -9.073 -22.438 1.00 95.50 88 LEU A N 1
ATOM 677 C CA . LEU A 1 88 ? 15.015 -8.418 -23.745 1.00 95.50 88 LEU A CA 1
ATOM 678 C C . LEU A 1 88 ? 15.276 -6.903 -23.646 1.00 95.50 88 LEU A C 1
ATOM 680 O O . LEU A 1 88 ? 15.819 -6.319 -24.581 1.00 95.50 88 LEU A O 1
ATOM 684 N N . LEU A 1 89 ? 14.930 -6.254 -22.526 1.00 95.81 89 LEU A N 1
ATOM 685 C CA . LEU A 1 89 ? 15.268 -4.846 -22.296 1.00 95.81 89 LEU A CA 1
ATOM 686 C C . LEU A 1 89 ? 16.782 -4.612 -22.256 1.00 95.81 89 LEU A C 1
ATOM 688 O O . LEU A 1 89 ? 17.245 -3.549 -22.661 1.00 95.81 89 LEU A O 1
ATOM 692 N N . ASN A 1 90 ? 17.554 -5.601 -21.805 1.00 97.00 90 ASN A N 1
ATOM 693 C CA . ASN A 1 90 ? 19.012 -5.526 -21.796 1.00 97.00 90 ASN A CA 1
ATOM 694 C C . ASN A 1 90 ? 19.584 -5.725 -23.206 1.00 97.00 90 ASN A C 1
ATOM 696 O O . ASN A 1 90 ? 20.473 -4.983 -23.614 1.00 97.00 90 ASN A O 1
ATOM 700 N N . ASP A 1 91 ? 19.031 -6.664 -23.977 1.00 96.38 91 ASP A N 1
ATOM 701 C CA . ASP A 1 91 ? 19.482 -6.965 -25.345 1.00 96.38 91 ASP A CA 1
ATOM 702 C C . ASP A 1 91 ? 19.216 -5.807 -26.321 1.00 96.38 91 ASP A C 1
ATOM 704 O O . ASP A 1 91 ? 19.972 -5.567 -27.271 1.00 96.38 91 ASP A O 1
ATOM 708 N N . PHE A 1 92 ? 18.122 -5.078 -26.094 1.00 95.69 92 PHE A N 1
ATOM 709 C CA . PHE A 1 92 ? 17.721 -3.927 -26.898 1.00 95.69 92 PHE A CA 1
ATOM 710 C C . PHE A 1 92 ? 18.083 -2.581 -26.268 1.00 95.69 92 PHE A C 1
ATOM 712 O O . PHE A 1 92 ? 17.657 -1.551 -26.785 1.00 95.69 92 PHE A O 1
ATOM 719 N N . ALA A 1 93 ? 18.882 -2.568 -25.199 1.00 94.94 93 ALA A N 1
ATOM 720 C CA . ALA A 1 93 ? 19.259 -1.350 -24.493 1.00 94.94 93 ALA A CA 1
ATOM 721 C C . ALA A 1 93 ? 19.766 -0.258 -25.453 1.00 94.94 93 ALA A C 1
ATOM 723 O O . ALA A 1 93 ? 20.650 -0.489 -26.279 1.00 94.94 93 ALA A O 1
ATOM 724 N N . GLY A 1 94 ? 19.188 0.940 -25.343 1.00 92.19 94 GLY A N 1
ATOM 725 C CA . GLY A 1 94 ? 19.549 2.102 -26.157 1.00 92.19 94 GLY A CA 1
ATOM 726 C C . GLY A 1 94 ? 18.971 2.122 -27.576 1.00 92.19 94 GLY A C 1
ATOM 727 O O . GLY A 1 94 ? 19.102 3.145 -28.243 1.00 92.19 94 GLY A O 1
ATOM 728 N N . LYS A 1 95 ? 18.300 1.058 -28.030 1.00 92.62 95 LYS A N 1
ATOM 729 C CA . LYS A 1 95 ? 17.637 1.012 -29.343 1.00 92.62 95 LYS A CA 1
ATOM 730 C C . LYS A 1 95 ? 16.237 1.610 -29.284 1.00 92.62 95 LYS A C 1
ATOM 732 O O . LYS A 1 95 ? 15.556 1.509 -28.269 1.00 92.62 95 LYS A O 1
ATOM 737 N N . THR A 1 96 ? 15.774 2.180 -30.383 1.00 90.38 96 THR A N 1
ATOM 738 C CA . THR A 1 96 ? 14.366 2.519 -30.622 1.00 90.38 96 THR A CA 1
ATOM 739 C C . THR A 1 96 ? 13.532 1.248 -30.839 1.00 90.38 96 THR A C 1
ATOM 741 O O . THR A 1 96 ? 14.062 0.202 -31.220 1.00 90.38 96 THR A O 1
ATOM 744 N N . TYR A 1 97 ? 12.206 1.319 -30.666 1.00 87.88 97 TYR A N 1
ATOM 745 C CA . TYR A 1 97 ? 11.322 0.181 -30.964 1.00 87.88 97 TYR A CA 1
ATOM 746 C C . TYR A 1 97 ? 11.440 -0.309 -32.410 1.00 87.88 97 TYR A C 1
ATOM 748 O O . TYR A 1 97 ? 11.454 -1.518 -32.645 1.00 87.88 97 TYR A O 1
ATOM 756 N N . ASP A 1 98 ? 11.580 0.610 -33.366 1.00 88.44 98 ASP A N 1
ATOM 757 C CA . ASP A 1 98 ? 11.675 0.275 -34.788 1.00 88.44 98 ASP A CA 1
ATOM 758 C C . ASP A 1 98 ? 12.978 -0.495 -35.114 1.00 88.44 98 ASP A C 1
ATOM 760 O O . ASP A 1 98 ? 13.007 -1.298 -36.047 1.00 88.44 98 ASP A O 1
ATOM 764 N N . GLU A 1 99 ? 14.025 -0.363 -34.291 1.00 91.88 99 GLU A N 1
ATOM 765 C CA . GLU A 1 99 ? 15.274 -1.133 -34.401 1.00 91.88 99 GLU A CA 1
ATOM 766 C C . GLU A 1 99 ? 15.199 -2.536 -33.764 1.00 91.88 99 GLU A C 1
ATOM 768 O O . GLU A 1 99 ? 16.056 -3.383 -34.034 1.00 91.88 99 GLU A O 1
ATOM 773 N N . THR A 1 100 ? 14.190 -2.818 -32.928 1.00 89.06 100 THR A N 1
ATOM 774 C CA . THR A 1 100 ? 14.046 -4.122 -32.243 1.00 89.06 100 THR A CA 1
ATOM 775 C C . THR A 1 100 ? 13.415 -5.209 -33.114 1.00 89.06 100 THR A C 1
ATOM 777 O O . THR A 1 100 ? 13.525 -6.390 -32.789 1.00 89.06 100 THR A O 1
ATOM 780 N N . LYS A 1 101 ? 12.747 -4.829 -34.215 1.00 87.25 101 LYS A N 1
ATOM 781 C CA . LYS A 1 101 ? 11.871 -5.698 -35.031 1.00 87.25 101 LYS A CA 1
ATOM 782 C C . LYS A 1 101 ? 10.668 -6.292 -34.273 1.00 87.25 101 LYS A C 1
ATOM 784 O O . LYS A 1 101 ? 9.954 -7.118 -34.841 1.00 87.25 101 LYS A O 1
ATOM 789 N N . LEU A 1 102 ? 10.426 -5.888 -33.024 1.00 87.25 102 LEU A N 1
ATOM 790 C CA . LEU A 1 102 ? 9.208 -6.216 -32.282 1.00 87.25 102 LEU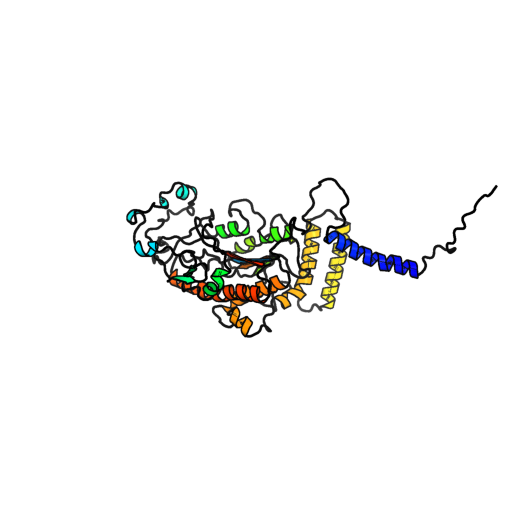 A CA 1
ATOM 791 C C . LEU A 1 102 ? 8.055 -5.294 -32.712 1.00 87.25 102 LEU A C 1
ATOM 793 O O . LEU A 1 102 ? 8.305 -4.196 -33.219 1.00 87.25 102 LEU A O 1
ATOM 797 N N . PRO A 1 103 ? 6.786 -5.696 -32.498 1.00 87.38 103 PRO A N 1
ATOM 798 C CA . PRO A 1 103 ? 5.654 -4.800 -32.691 1.00 87.38 103 PRO A CA 1
ATOM 799 C C . PRO A 1 103 ? 5.838 -3.525 -31.866 1.00 87.38 103 PRO A C 1
ATOM 801 O O . PRO A 1 103 ? 5.987 -3.585 -30.646 1.00 87.38 103 PRO A O 1
ATOM 804 N N . ASN A 1 104 ? 5.833 -2.371 -32.533 1.00 86.69 104 ASN A N 1
ATOM 805 C CA . ASN A 1 104 ? 5.945 -1.088 -31.856 1.00 86.69 104 ASN A CA 1
ATOM 806 C C . ASN A 1 104 ? 4.603 -0.779 -31.166 1.00 86.69 104 ASN A C 1
ATOM 808 O O . ASN A 1 104 ? 3.610 -0.554 -31.869 1.00 86.69 104 ASN A O 1
ATOM 812 N N . PRO A 1 105 ? 4.544 -0.751 -29.820 1.00 81.12 105 PRO A N 1
ATOM 813 C CA . PRO A 1 105 ? 3.290 -0.557 -29.100 1.00 81.12 105 PRO A CA 1
ATOM 814 C C . PRO A 1 105 ? 2.656 0.803 -29.401 1.00 81.12 105 PRO A C 1
ATOM 816 O O . PRO A 1 105 ? 1.437 0.896 -29.408 1.00 81.12 105 PRO A O 1
ATOM 819 N N . GLN A 1 106 ? 3.443 1.822 -29.757 1.00 77.69 106 GLN A N 1
ATOM 820 C CA . GLN A 1 106 ? 2.927 3.149 -30.113 1.00 77.69 106 GLN A CA 1
ATOM 821 C C . GLN A 1 106 ? 2.124 3.150 -31.418 1.00 77.69 106 GLN A C 1
ATOM 823 O O . GLN A 1 106 ? 1.293 4.023 -31.640 1.00 77.69 106 GLN A O 1
ATOM 828 N N . LYS A 1 107 ? 2.360 2.159 -32.287 1.00 83.75 107 LYS A N 1
ATOM 829 C CA . LYS A 1 107 ? 1.627 1.971 -33.547 1.00 83.75 107 LYS A CA 1
ATOM 830 C C . LYS A 1 107 ? 0.401 1.063 -33.370 1.00 83.75 107 LYS A C 1
ATOM 832 O O . LYS A 1 107 ? -0.314 0.812 -34.337 1.00 83.75 107 LYS A O 1
ATOM 837 N N . SER A 1 108 ? 0.159 0.544 -32.162 1.00 84.00 108 SER A N 1
ATOM 838 C CA . SER A 1 108 ? -0.995 -0.309 -31.870 1.00 84.00 108 SER A CA 1
ATOM 839 C C . SER A 1 108 ? -2.283 0.521 -31.826 1.00 84.00 108 SER A C 1
ATOM 841 O O . SER A 1 108 ? -2.339 1.489 -31.065 1.00 84.00 108 SER A O 1
ATOM 843 N N . PRO A 1 109 ? -3.357 0.128 -32.540 1.00 85.19 109 PRO A N 1
ATOM 844 C CA . PRO A 1 109 ? -4.653 0.801 -32.442 1.00 85.19 109 PRO A CA 1
ATOM 845 C C . PRO A 1 109 ? -5.180 0.873 -31.004 1.00 85.19 109 PRO A C 1
ATOM 847 O O . PRO A 1 109 ? -5.698 1.903 -30.589 1.00 85.19 109 PRO A O 1
ATOM 850 N N . LEU A 1 110 ? -4.968 -0.191 -30.221 1.00 79.94 110 LEU A N 1
ATOM 851 C CA . LEU A 1 110 ? -5.388 -0.252 -28.820 1.00 79.94 110 LEU A CA 1
ATOM 852 C C . LEU A 1 110 ? -4.619 0.742 -27.943 1.00 79.94 110 LEU A C 1
ATOM 854 O O . LEU A 1 110 ? -5.179 1.307 -27.008 1.00 79.94 110 LEU A O 1
ATOM 858 N N . PHE A 1 111 ? -3.331 0.946 -28.234 1.00 79.25 111 PHE A N 1
ATOM 859 C CA . PHE A 1 111 ? -2.534 1.953 -27.542 1.00 79.25 111 PHE A CA 1
ATOM 860 C C . PHE A 1 111 ? -3.030 3.352 -27.896 1.00 79.25 111 PHE A C 1
ATOM 862 O O . PHE A 1 111 ? -3.250 4.146 -26.998 1.00 79.25 111 PHE A O 1
ATOM 869 N N . LEU A 1 112 ? -3.278 3.638 -29.176 1.00 78.31 112 LEU A N 1
ATOM 870 C CA . LEU A 1 112 ? -3.771 4.947 -29.616 1.00 78.31 112 LEU A CA 1
ATOM 871 C C . LEU A 1 112 ? -5.158 5.286 -29.048 1.00 78.31 112 LEU A C 1
ATOM 873 O O . LEU A 1 112 ? -5.418 6.440 -28.729 1.00 78.31 112 LEU A O 1
ATOM 877 N N . GLU A 1 113 ? -6.033 4.292 -28.888 1.00 76.56 113 GLU A N 1
ATOM 878 C CA . GLU A 1 113 ? -7.354 4.468 -28.271 1.00 76.56 113 GLU A CA 1
ATOM 879 C C . GLU A 1 113 ? -7.263 4.764 -26.764 1.00 76.56 113 GLU A C 1
ATOM 881 O O . GLU A 1 113 ? -8.030 5.568 -26.234 1.00 76.56 113 GLU A O 1
ATOM 886 N N . ARG A 1 114 ? -6.331 4.105 -26.064 1.00 73.56 114 ARG A N 1
ATOM 887 C CA . ARG A 1 114 ? -6.210 4.168 -24.597 1.00 73.56 114 ARG A CA 1
ATOM 888 C C . ARG A 1 114 ? -5.225 5.221 -24.101 1.00 73.56 114 ARG A C 1
ATOM 890 O O . ARG A 1 114 ? -5.328 5.650 -22.956 1.00 73.56 114 ARG A O 1
ATOM 897 N N . SER A 1 115 ? -4.266 5.615 -24.929 1.00 68.44 115 SER A N 1
ATOM 898 C CA . SER A 1 115 ? -3.245 6.598 -24.593 1.00 68.44 115 SER A CA 1
ATOM 899 C C . SER A 1 115 ? -3.867 7.983 -24.616 1.00 68.44 115 SER A C 1
ATOM 901 O O . SER A 1 115 ? -4.150 8.543 -25.674 1.00 68.44 115 SER A O 1
ATOM 903 N N . ARG A 1 116 ? -4.058 8.567 -23.436 1.00 65.25 116 ARG A N 1
ATOM 904 C CA . ARG A 1 116 ? -4.358 9.992 -23.312 1.00 65.25 116 ARG A CA 1
ATOM 905 C C . ARG A 1 116 ? -3.042 10.737 -23.121 1.00 65.25 116 ARG A C 1
ATOM 907 O O . ARG A 1 116 ? -2.189 10.291 -22.364 1.00 65.25 116 ARG A O 1
ATOM 914 N N . SER A 1 117 ? -2.848 11.847 -23.824 1.00 58.03 117 SER A N 1
ATOM 915 C CA . SER A 1 117 ? -1.754 12.777 -23.524 1.00 58.03 117 SER A CA 1
ATOM 916 C C . SER A 1 117 ? -2.232 13.782 -22.486 1.00 58.03 117 SER A C 1
ATOM 918 O O . SER A 1 117 ? -3.396 14.189 -22.500 1.00 58.03 117 SER A O 1
ATOM 920 N N . VAL A 1 118 ? -1.332 14.220 -21.606 1.00 56.72 118 VAL A N 1
ATOM 921 C CA . VAL A 1 118 ? -1.587 15.410 -20.787 1.00 56.72 118 VAL A CA 1
ATOM 922 C C . VAL A 1 118 ? -1.824 16.585 -21.741 1.00 56.72 118 VAL A C 1
ATOM 924 O O . VAL A 1 118 ? -1.042 16.807 -22.666 1.00 56.72 118 VAL A O 1
ATOM 927 N N . VAL A 1 119 ? -2.932 17.305 -21.556 1.00 46.81 119 VAL A N 1
ATOM 928 C CA . VAL A 1 119 ? -3.343 18.400 -22.446 1.00 46.81 119 VAL A CA 1
ATOM 929 C C . VAL A 1 119 ? -2.214 19.433 -22.566 1.00 46.81 119 VAL A C 1
ATOM 931 O O . VAL A 1 119 ? -1.776 19.987 -21.561 1.00 46.81 119 VAL A O 1
ATOM 934 N N . GLY A 1 120 ? -1.771 19.714 -23.797 1.00 45.94 120 GLY A N 1
ATOM 935 C CA . GLY A 1 120 ? -0.874 20.835 -24.108 1.00 45.94 120 GLY A CA 1
ATOM 936 C C . GLY A 1 120 ? 0.573 20.493 -24.480 1.00 45.94 120 GLY A C 1
ATOM 937 O O . GLY A 1 120 ? 1.302 21.416 -24.835 1.00 45.94 120 GLY A O 1
ATOM 938 N N . PHE A 1 121 ? 0.995 19.220 -24.457 1.00 52.25 121 PHE A N 1
ATOM 939 C CA . PHE A 1 121 ? 2.344 18.820 -24.890 1.00 52.25 121 PHE A CA 1
ATOM 940 C C . PHE A 1 121 ? 2.346 17.492 -25.661 1.00 52.25 121 PHE A C 1
ATOM 942 O O . PHE A 1 121 ? 1.876 16.477 -25.146 1.00 52.25 121 PHE A O 1
ATOM 949 N N . ASP A 1 122 ? 2.957 17.481 -26.849 1.00 53.78 122 ASP A N 1
ATOM 950 C CA . ASP A 1 122 ? 3.357 16.243 -27.523 1.00 53.78 122 ASP A CA 1
ATOM 951 C C . ASP A 1 122 ? 4.603 15.699 -26.812 1.00 53.78 122 ASP A C 1
ATOM 953 O O . ASP A 1 122 ? 5.698 16.257 -26.920 1.00 53.78 122 ASP A O 1
ATOM 957 N N . ARG A 1 123 ? 4.439 14.636 -26.018 1.00 56.53 123 ARG A N 1
ATOM 958 C CA . ARG A 1 123 ? 5.574 13.919 -25.423 1.00 56.53 123 ARG A CA 1
ATOM 959 C C . ARG A 1 123 ? 6.174 12.988 -26.480 1.00 56.53 123 ARG A C 1
ATOM 961 O O . ARG A 1 123 ? 5.437 12.235 -27.113 1.00 56.53 123 ARG A O 1
ATOM 968 N N . GLU A 1 124 ? 7.498 12.996 -26.652 1.00 56.25 124 GLU A N 1
ATOM 969 C CA . GLU A 1 124 ? 8.182 11.908 -27.365 1.00 56.25 124 GLU A CA 1
ATOM 970 C C . GLU A 1 124 ? 8.044 10.632 -26.531 1.00 56.25 124 GLU A C 1
ATOM 972 O O . GLU A 1 124 ? 8.733 10.426 -25.533 1.00 56.25 124 GLU A O 1
ATOM 977 N N . VAL A 1 125 ? 7.106 9.779 -26.924 1.00 60.59 125 VAL A N 1
ATOM 978 C CA . VAL A 1 125 ? 6.866 8.501 -26.266 1.00 60.59 125 VAL A CA 1
ATOM 979 C C . VAL A 1 125 ? 8.043 7.566 -26.603 1.00 60.59 125 VAL A C 1
ATOM 981 O O . VAL A 1 125 ? 8.291 7.262 -27.765 1.00 60.59 125 VAL A O 1
ATOM 984 N N . PHE A 1 126 ? 8.796 7.119 -25.593 1.00 66.06 126 PHE A N 1
ATOM 985 C CA . PHE A 1 126 ? 9.874 6.106 -25.669 1.00 66.06 126 PHE A CA 1
ATOM 986 C C . PHE A 1 126 ? 10.949 6.322 -26.760 1.00 66.06 126 PHE A C 1
ATOM 988 O O . PHE A 1 126 ? 11.019 5.532 -27.707 1.00 66.06 126 PHE A O 1
ATOM 995 N N . PRO A 1 127 ? 11.858 7.304 -26.623 1.00 69.62 127 PRO A N 1
ATOM 996 C CA . PRO A 1 127 ? 12.979 7.477 -27.553 1.00 69.62 127 PRO A CA 1
ATOM 997 C C . PRO A 1 127 ? 13.872 6.235 -27.669 1.00 69.62 127 PRO A C 1
ATOM 999 O O . PRO A 1 127 ? 14.417 5.979 -28.736 1.00 69.62 127 PRO A O 1
ATOM 1002 N N . SER A 1 128 ? 14.046 5.457 -26.598 1.00 88.44 128 SER A N 1
ATOM 1003 C CA . SER A 1 128 ? 14.837 4.224 -26.618 1.00 88.44 128 SER A CA 1
ATOM 1004 C C . SER A 1 128 ? 14.465 3.271 -25.480 1.00 88.44 128 SER A C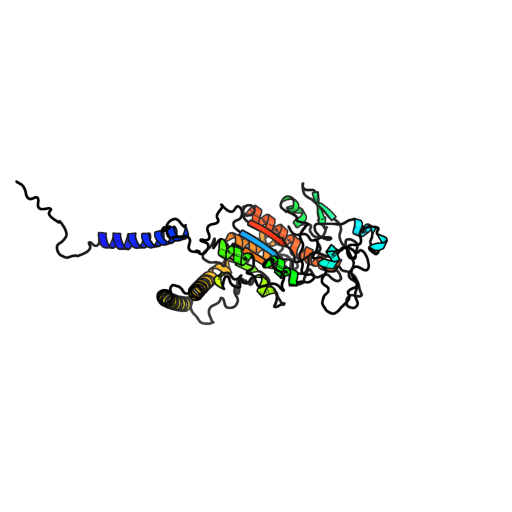 1
ATOM 1006 O O . SER A 1 128 ? 13.898 3.675 -24.464 1.00 88.44 128 SER A O 1
ATOM 1008 N N . ILE A 1 129 ? 14.770 1.986 -25.653 1.00 92.69 129 ILE A N 1
ATOM 1009 C CA . ILE A 1 129 ? 14.585 0.936 -24.651 1.00 92.69 129 ILE A CA 1
ATOM 1010 C C . ILE A 1 129 ? 15.578 1.134 -23.502 1.00 92.69 129 ILE A C 1
ATOM 1012 O O . ILE A 1 129 ? 16.786 1.267 -23.725 1.00 92.69 129 ILE A O 1
ATOM 1016 N N . PHE A 1 130 ? 15.067 1.121 -22.269 1.00 94.12 130 PHE A N 1
ATOM 1017 C CA . PHE A 1 130 ? 15.867 1.283 -21.058 1.00 94.12 130 PHE A CA 1
ATOM 1018 C C . PHE A 1 130 ? 16.121 -0.081 -20.398 1.00 94.12 130 PHE A C 1
ATOM 1020 O O . PHE A 1 130 ? 15.147 -0.765 -20.048 1.00 94.12 130 PHE A O 1
ATOM 1027 N N . PRO A 1 131 ? 17.394 -0.492 -20.214 1.00 96.31 131 PRO A N 1
ATOM 1028 C CA . PRO A 1 131 ? 17.723 -1.789 -19.628 1.00 96.31 131 PRO A CA 1
ATOM 1029 C C . PRO A 1 131 ? 17.209 -1.915 -18.195 1.00 96.31 131 PRO A C 1
ATOM 1031 O O . PRO A 1 131 ? 16.886 -0.921 -17.539 1.00 96.31 131 PRO A O 1
ATOM 1034 N N . LEU A 1 132 ? 17.161 -3.144 -17.689 1.00 97.81 132 LEU A N 1
ATOM 1035 C CA . LEU A 1 132 ? 16.871 -3.398 -16.281 1.00 97.81 132 LEU A CA 1
ATOM 1036 C C . LEU A 1 132 ? 17.961 -2.768 -15.405 1.00 97.81 132 LEU A C 1
ATOM 1038 O O . LEU A 1 132 ? 19.150 -2.838 -15.717 1.00 97.81 132 LEU A O 1
ATOM 1042 N N . GLN A 1 133 ? 17.558 -2.150 -14.296 1.00 97.44 133 GLN A N 1
ATOM 1043 C CA . GLN A 1 133 ? 18.481 -1.419 -13.414 1.00 97.44 133 GLN A CA 1
ATOM 1044 C C . GLN A 1 133 ? 19.054 -2.263 -12.264 1.00 97.44 133 GLN A C 1
ATOM 1046 O O . GLN A 1 133 ? 19.907 -1.790 -11.502 1.00 97.44 133 GLN A O 1
ATOM 1051 N N . VAL A 1 134 ? 18.599 -3.510 -12.154 1.00 98.06 134 VAL A N 1
ATOM 1052 C CA . VAL A 1 134 ? 18.859 -4.428 -11.043 1.00 98.06 134 VAL A CA 1
ATOM 1053 C C . VAL A 1 134 ? 18.984 -5.868 -11.554 1.00 98.06 134 VAL A C 1
ATOM 1055 O O . VAL A 1 134 ? 18.481 -6.201 -12.628 1.00 98.06 134 VAL A O 1
ATOM 1058 N N . GLY A 1 135 ? 19.700 -6.703 -10.799 1.00 98.00 135 GLY A N 1
ATOM 1059 C CA . GLY A 1 135 ? 19.781 -8.144 -11.027 1.00 98.00 135 GLY A CA 1
ATOM 1060 C C . GLY A 1 135 ? 18.565 -8.887 -10.476 1.00 98.00 135 GLY A C 1
ATOM 1061 O O . GLY A 1 135 ? 17.794 -8.344 -9.685 1.00 98.00 135 GLY A O 1
ATOM 1062 N N . PHE A 1 136 ? 18.401 -10.136 -10.909 1.00 98.38 136 PHE A N 1
ATOM 1063 C CA . PHE A 1 136 ? 17.286 -10.999 -10.527 1.00 98.38 136 PHE A CA 1
ATOM 1064 C C . PHE A 1 136 ? 17.780 -12.394 -10.182 1.00 98.38 136 PHE A C 1
ATOM 1066 O O . PHE A 1 136 ? 18.741 -12.895 -10.774 1.00 98.38 136 PHE A O 1
ATOM 1073 N N . LYS A 1 137 ? 17.077 -13.037 -9.254 1.00 98.06 137 LYS A N 1
ATOM 1074 C CA . LYS A 1 137 ? 17.260 -14.449 -8.916 1.00 98.06 137 LYS A CA 1
ATOM 1075 C C . LYS A 1 137 ? 15.899 -15.116 -8.781 1.00 98.06 137 LYS A C 1
ATOM 1077 O O . LYS A 1 137 ? 14.903 -14.458 -8.490 1.00 98.06 137 LYS A O 1
ATOM 1082 N N . LYS A 1 138 ? 15.871 -16.428 -9.007 1.00 98.06 138 LYS A N 1
ATOM 1083 C CA . LYS A 1 138 ? 14.688 -17.256 -8.765 1.00 98.06 138 LYS A CA 1
ATOM 1084 C C . LYS A 1 138 ? 14.633 -17.645 -7.297 1.00 98.06 138 LYS A C 1
ATOM 1086 O O . LYS A 1 138 ? 15.641 -18.095 -6.753 1.00 98.06 138 LYS A O 1
ATOM 1091 N N . TYR A 1 139 ? 13.462 -17.497 -6.698 1.00 97.94 139 TYR A N 1
ATOM 1092 C CA . TYR A 1 139 ? 13.199 -17.830 -5.305 1.00 97.94 139 TYR A CA 1
ATOM 1093 C C . TYR A 1 139 ? 11.977 -18.737 -5.177 1.00 97.94 139 TYR A C 1
ATOM 1095 O O . TYR A 1 139 ? 11.116 -18.764 -6.060 1.00 97.94 139 TYR A O 1
ATOM 1103 N N . GLY A 1 140 ? 11.917 -19.442 -4.047 1.00 96.12 140 GLY A N 1
ATOM 1104 C CA . GLY A 1 140 ? 10.820 -20.339 -3.698 1.00 96.12 140 GLY A CA 1
ATOM 1105 C C . GLY A 1 140 ? 10.706 -21.572 -4.586 1.00 96.12 140 GLY A C 1
ATOM 1106 O O . GLY A 1 140 ? 11.472 -21.775 -5.533 1.00 96.12 140 GLY A O 1
ATOM 1107 N N . GLU A 1 141 ? 9.715 -22.395 -4.275 1.00 96.31 141 GLU A N 1
ATOM 1108 C CA . GLU A 1 141 ? 9.323 -23.550 -5.081 1.00 96.31 141 GLU A CA 1
ATOM 1109 C C . GLU A 1 141 ? 8.673 -23.117 -6.399 1.00 96.31 141 GLU A C 1
ATOM 1111 O O . GLU A 1 141 ? 8.867 -23.763 -7.432 1.00 96.31 141 GLU A O 1
ATOM 1116 N N . ILE A 1 142 ? 7.971 -21.977 -6.395 1.00 94.56 142 ILE A N 1
ATOM 1117 C CA . ILE A 1 142 ? 7.360 -21.404 -7.603 1.00 94.56 142 ILE A CA 1
ATOM 1118 C C . ILE A 1 142 ? 8.393 -20.855 -8.601 1.00 94.56 142 ILE A C 1
ATOM 1120 O O . ILE A 1 142 ? 8.054 -20.566 -9.750 1.00 94.56 142 ILE A O 1
ATOM 1124 N N . GLY A 1 143 ? 9.655 -20.695 -8.181 1.00 96.12 143 GLY A N 1
ATOM 1125 C CA . GLY A 1 143 ? 10.740 -20.194 -9.024 1.00 96.12 143 GLY A CA 1
ATOM 1126 C C . GLY A 1 143 ? 10.528 -18.758 -9.510 1.00 96.12 143 GLY A C 1
ATOM 1127 O O . GLY A 1 143 ? 10.975 -18.418 -10.610 1.00 96.12 143 GLY A O 1
ATOM 1128 N N . LEU A 1 144 ? 9.839 -17.930 -8.716 1.00 97.38 144 LEU A N 1
ATOM 1129 C CA . LEU A 1 144 ? 9.540 -16.539 -9.045 1.00 97.38 144 LEU A CA 1
ATOM 1130 C C . LEU A 1 144 ? 10.839 -15.735 -9.118 1.00 97.38 144 LEU A C 1
ATOM 1132 O O . LEU A 1 144 ? 11.659 -15.766 -8.200 1.00 97.38 144 LEU A O 1
ATOM 1136 N N . GLU A 1 145 ? 11.017 -14.998 -10.211 1.00 97.69 145 GLU A N 1
ATOM 1137 C CA . GLU A 1 145 ? 12.132 -14.068 -10.352 1.00 97.69 145 GLU A CA 1
ATOM 1138 C C . GLU A 1 145 ? 11.844 -12.778 -9.582 1.00 97.69 145 GLU A C 1
ATOM 1140 O O . GLU A 1 145 ? 10.895 -12.058 -9.897 1.00 97.69 145 GLU A O 1
ATOM 1145 N N . VAL A 1 146 ? 12.681 -12.497 -8.585 1.00 98.19 146 VAL A N 1
ATOM 1146 C CA . VAL A 1 146 ? 12.602 -11.307 -7.730 1.00 98.19 146 VAL A CA 1
ATOM 1147 C C . VAL A 1 146 ? 13.910 -10.534 -7.834 1.00 98.19 146 VAL A C 1
ATOM 1149 O O . VAL A 1 146 ? 14.984 -11.132 -7.977 1.00 98.19 146 VAL A O 1
ATOM 1152 N N . SER A 1 147 ? 13.821 -9.206 -7.803 1.00 98.06 147 SER A N 1
ATOM 1153 C CA . SER A 1 147 ? 14.999 -8.350 -7.881 1.00 98.06 147 SER A CA 1
ATOM 1154 C C . SER A 1 147 ? 15.887 -8.439 -6.640 1.00 98.06 147 SER A C 1
ATOM 1156 O O . SER A 1 147 ? 15.422 -8.656 -5.521 1.00 98.06 147 SER A O 1
ATOM 1158 N N . ASP A 1 148 ? 17.185 -8.188 -6.827 1.00 98.06 148 ASP A N 1
ATOM 1159 C CA . ASP A 1 148 ? 18.167 -8.128 -5.734 1.00 98.06 148 ASP A CA 1
ATOM 1160 C C . ASP A 1 148 ? 17.873 -7.015 -4.701 1.00 98.06 148 ASP A C 1
ATOM 1162 O O . ASP A 1 148 ? 18.488 -6.989 -3.637 1.00 98.06 148 ASP A O 1
ATOM 1166 N N . TRP A 1 149 ? 16.947 -6.094 -4.996 1.00 98.50 149 TRP A N 1
ATOM 1167 C CA . TRP A 1 149 ? 16.502 -5.049 -4.068 1.00 98.50 149 TRP A CA 1
ATOM 1168 C C . TRP A 1 149 ? 15.463 -5.514 -3.050 1.00 98.50 149 TRP A C 1
ATOM 1170 O O . TRP A 1 149 ? 15.203 -4.779 -2.101 1.00 98.50 149 TRP A O 1
ATOM 1180 N N . LEU A 1 150 ? 14.877 -6.700 -3.229 1.00 98.50 150 LEU A N 1
ATOM 1181 C CA . LEU A 1 150 ? 13.836 -7.237 -2.351 1.00 98.50 150 LEU A CA 1
ATOM 1182 C C . LEU A 1 150 ? 14.280 -8.537 -1.645 1.00 98.50 150 LEU A C 1
ATOM 1184 O O . LEU A 1 150 ? 13.598 -9.565 -1.746 1.00 98.50 150 LEU A O 1
ATOM 1188 N N . PRO A 1 151 ? 15.445 -8.556 -0.963 1.00 98.06 151 PRO A N 1
ATOM 1189 C CA . PRO A 1 151 ? 15.980 -9.774 -0.365 1.00 98.06 151 PRO A CA 1
ATOM 1190 C C . PRO A 1 151 ? 15.070 -10.371 0.715 1.00 98.06 151 PRO A C 1
ATOM 1192 O O . PRO A 1 151 ? 15.055 -11.591 0.871 1.00 98.06 151 PRO A O 1
ATOM 1195 N N . HIS A 1 152 ? 14.296 -9.575 1.453 1.00 98.56 152 HIS A N 1
ATOM 1196 C CA . HIS A 1 152 ? 13.425 -10.072 2.515 1.00 98.56 152 HIS A CA 1
ATOM 1197 C C . HIS A 1 152 ? 12.108 -10.625 1.967 1.00 98.56 152 HIS A C 1
ATOM 1199 O O . HIS A 1 152 ? 11.726 -11.735 2.349 1.00 98.56 152 HIS A O 1
ATOM 1205 N N . LEU A 1 153 ? 11.442 -9.923 1.047 1.00 98.19 153 LEU A N 1
ATOM 1206 C CA . LEU A 1 153 ? 10.232 -10.419 0.384 1.00 98.19 153 LEU A CA 1
ATOM 1207 C C . LEU A 1 153 ? 10.513 -11.664 -0.455 1.00 98.19 153 LEU A C 1
ATOM 1209 O O . LEU A 1 153 ? 9.665 -12.552 -0.518 1.00 98.19 153 LEU A O 1
ATOM 1213 N N . SER A 1 154 ? 11.725 -11.792 -1.005 1.00 97.81 154 SER A N 1
ATOM 1214 C CA . SER A 1 154 ? 12.152 -13.006 -1.711 1.00 97.81 154 SER A CA 1
ATOM 1215 C C . SER A 1 154 ? 12.033 -14.283 -0.857 1.00 97.81 154 SER A C 1
ATOM 1217 O O . SER A 1 154 ? 11.851 -15.376 -1.389 1.00 97.81 154 SER A O 1
ATOM 1219 N N . THR A 1 155 ? 12.064 -14.157 0.478 1.00 98.00 155 THR A N 1
ATOM 1220 C CA . THR A 1 155 ? 11.907 -15.287 1.414 1.00 98.00 155 THR A CA 1
ATOM 1221 C C . THR A 1 155 ? 10.455 -15.707 1.653 1.00 98.00 155 THR A C 1
ATOM 1223 O O . THR A 1 155 ? 10.227 -16.702 2.334 1.00 98.00 155 THR A O 1
ATOM 1226 N N . CYS A 1 156 ? 9.490 -14.960 1.114 1.00 97.56 156 CYS A N 1
ATOM 1227 C CA . CYS A 1 156 ? 8.056 -15.189 1.283 1.00 97.56 156 CYS A CA 1
ATOM 1228 C C . CYS A 1 156 ? 7.344 -15.492 -0.045 1.00 97.56 156 CYS A C 1
ATOM 1230 O O . CYS A 1 156 ? 6.123 -15.514 -0.068 1.00 97.56 156 CYS A O 1
ATOM 1232 N N . VAL A 1 157 ? 8.063 -15.683 -1.159 1.00 97.44 157 VAL A N 1
ATOM 1233 C CA . VAL A 1 157 ? 7.456 -15.719 -2.508 1.00 97.44 157 VAL A CA 1
ATOM 1234 C C . VAL A 1 157 ? 6.424 -16.825 -2.706 1.00 97.44 157 VAL A C 1
ATOM 1236 O O . VAL A 1 157 ? 5.467 -16.613 -3.439 1.00 97.44 157 VAL A O 1
ATOM 1239 N N . ASP A 1 158 ? 6.582 -17.963 -2.029 1.00 97.44 158 ASP A N 1
ATOM 1240 C CA . ASP A 1 158 ? 5.629 -19.078 -2.096 1.00 97.44 158 ASP A CA 1
ATOM 1241 C C . ASP A 1 158 ? 4.306 -18.768 -1.368 1.00 97.44 158 ASP A C 1
ATOM 1243 O O . ASP A 1 158 ? 3.310 -19.455 -1.574 1.00 97.44 158 ASP A O 1
ATOM 1247 N N . ASP A 1 159 ? 4.280 -17.712 -0.547 1.00 96.94 159 ASP A N 1
ATOM 1248 C CA . ASP A 1 159 ? 3.074 -17.183 0.094 1.00 96.94 159 ASP A CA 1
ATOM 1249 C C . ASP A 1 159 ? 2.399 -16.073 -0.742 1.00 96.94 159 ASP A C 1
ATOM 1251 O O . ASP A 1 159 ? 1.334 -15.584 -0.362 1.00 96.94 159 ASP A O 1
ATOM 1255 N N . LEU A 1 160 ? 3.008 -15.633 -1.855 1.00 96.44 160 LEU A N 1
ATOM 1256 C CA . LEU A 1 160 ? 2.529 -14.500 -2.656 1.00 96.44 160 LEU A CA 1
ATOM 1257 C C . LEU A 1 160 ? 1.749 -14.956 -3.892 1.00 96.44 160 LEU A C 1
ATOM 1259 O O . LEU A 1 160 ? 2.122 -15.913 -4.569 1.00 96.44 160 LEU A O 1
ATOM 1263 N N . THR A 1 161 ? 0.715 -14.195 -4.261 1.00 96.81 161 THR A N 1
ATOM 1264 C CA . THR A 1 161 ? 0.018 -14.357 -5.547 1.00 96.81 161 THR A CA 1
ATOM 1265 C C . THR A 1 161 ? 0.309 -13.168 -6.449 1.00 96.81 161 THR A C 1
ATOM 1267 O O . THR A 1 161 ? -0.402 -12.173 -6.452 1.00 96.81 161 THR A O 1
ATOM 1270 N N . VAL A 1 162 ? 1.360 -13.280 -7.259 1.00 97.19 162 VAL A N 1
ATOM 1271 C CA . VAL A 1 162 ? 1.775 -12.192 -8.152 1.00 97.19 162 VAL A CA 1
ATOM 1272 C C . VAL A 1 162 ? 0.858 -12.099 -9.375 1.00 97.19 162 VAL A C 1
ATOM 1274 O O . VAL A 1 162 ? 0.808 -13.011 -10.202 1.00 97.19 162 VAL A O 1
ATOM 1277 N N . ILE A 1 163 ? 0.189 -10.957 -9.542 1.00 97.62 163 ILE A N 1
ATOM 1278 C CA . ILE A 1 163 ? -0.683 -10.658 -10.684 1.00 97.62 163 ILE A CA 1
ATOM 1279 C C . ILE A 1 163 ? 0.028 -9.659 -11.595 1.00 97.62 163 ILE A C 1
ATOM 1281 O O . ILE A 1 163 ? 0.133 -8.487 -11.257 1.00 97.62 163 ILE A O 1
ATOM 1285 N N . ARG A 1 164 ? 0.492 -10.112 -12.767 1.00 96.12 164 ARG A N 1
ATOM 1286 C CA . ARG A 1 164 ? 1.240 -9.298 -13.759 1.00 96.12 164 ARG A CA 1
ATOM 1287 C C . ARG A 1 164 ? 0.364 -8.660 -14.845 1.00 96.12 164 ARG A C 1
ATOM 1289 O O . ARG A 1 164 ? 0.868 -8.077 -15.800 1.00 96.12 164 ARG A O 1
ATOM 1296 N N . SER A 1 165 ? -0.949 -8.856 -14.755 1.00 94.62 165 SER A N 1
ATOM 1297 C CA . SER A 1 165 ? -1.927 -8.461 -15.774 1.00 94.62 165 SER A CA 1
ATOM 1298 C C . SER A 1 165 ? -2.788 -7.272 -15.350 1.00 94.62 165 SER A C 1
ATOM 1300 O O . SER A 1 165 ? -3.867 -7.077 -15.911 1.00 94.62 165 SER A O 1
ATOM 1302 N N . MET A 1 166 ? -2.358 -6.509 -14.342 1.00 95.19 166 MET A N 1
ATOM 1303 C CA . MET A 1 166 ? -3.096 -5.327 -13.910 1.00 95.19 166 MET A CA 1
ATOM 1304 C C . MET A 1 166 ? -2.999 -4.228 -14.963 1.00 95.19 166 MET A C 1
ATOM 1306 O O . MET A 1 166 ? -1.968 -4.068 -15.619 1.00 95.19 166 MET A O 1
ATOM 1310 N N . TYR A 1 167 ? -4.080 -3.470 -15.119 1.00 91.62 167 TYR A N 1
ATOM 1311 C CA . TYR A 1 167 ? -4.108 -2.284 -15.960 1.00 91.62 167 TYR A CA 1
ATOM 1312 C C . TYR A 1 167 ? -5.072 -1.240 -15.386 1.00 91.62 167 TYR A C 1
ATOM 1314 O O . TYR A 1 167 ? -6.042 -1.573 -14.705 1.00 91.62 167 TYR A O 1
ATOM 1322 N N . THR A 1 168 ? -4.802 0.016 -15.705 1.00 90.25 168 THR A N 1
ATOM 1323 C CA . THR A 1 168 ? -5.622 1.197 -15.441 1.00 90.25 168 THR A CA 1
ATOM 1324 C C . THR A 1 168 ? -5.850 1.948 -16.757 1.00 90.25 168 THR A C 1
ATOM 1326 O O . THR A 1 168 ? -5.286 1.612 -17.807 1.00 90.25 168 THR A O 1
ATOM 1329 N N . THR A 1 169 ? -6.756 2.920 -16.749 1.00 85.81 169 THR A N 1
ATOM 1330 C CA . THR A 1 169 ? -7.064 3.751 -17.926 1.00 85.81 169 THR A CA 1
ATOM 1331 C C . THR A 1 169 ? -6.610 5.197 -17.768 1.00 85.81 169 THR A C 1
ATOM 1333 O O . THR A 1 169 ? -6.659 5.943 -18.741 1.00 85.81 169 THR A O 1
ATOM 1336 N N . ASP A 1 170 ? -6.211 5.593 -16.562 1.00 85.06 170 ASP A N 1
ATOM 1337 C CA . ASP A 1 170 ? -5.618 6.898 -16.289 1.00 85.06 170 ASP A CA 1
ATOM 1338 C C . ASP A 1 170 ? -4.102 6.825 -16.537 1.00 85.06 170 ASP A C 1
ATOM 1340 O O . ASP A 1 170 ? -3.454 5.830 -16.217 1.00 85.06 170 ASP A O 1
ATOM 1344 N N . ASN A 1 171 ? -3.548 7.843 -17.186 1.00 80.44 171 ASN A N 1
ATOM 1345 C CA . ASN A 1 171 ? -2.145 7.918 -17.599 1.00 80.44 171 ASN A CA 1
ATOM 1346 C C . ASN A 1 171 ? -1.260 8.679 -16.593 1.00 80.44 171 ASN A C 1
ATOM 1348 O O . ASN A 1 171 ? -0.058 8.829 -16.817 1.00 80.44 171 ASN A O 1
ATOM 1352 N N . ASP A 1 172 ? -1.853 9.175 -15.511 1.00 86.38 172 ASP A N 1
ATOM 1353 C CA . ASP A 1 172 ? -1.203 9.930 -14.447 1.00 86.38 172 ASP A CA 1
ATOM 1354 C C . ASP A 1 172 ? -1.677 9.394 -13.081 1.00 86.38 172 ASP A C 1
ATOM 1356 O O . ASP A 1 172 ? -2.412 8.407 -12.987 1.00 86.38 172 ASP A O 1
ATOM 1360 N N . HIS A 1 173 ? -1.270 10.025 -11.984 1.00 89.31 173 HIS A N 1
ATOM 1361 C CA . HIS A 1 173 ? -1.587 9.596 -10.618 1.00 89.31 173 HIS A CA 1
ATOM 1362 C C . HIS A 1 173 ? -3.086 9.648 -10.275 1.00 89.31 173 HIS A C 1
ATOM 1364 O O . HIS A 1 173 ? -3.494 9.207 -9.202 1.00 89.31 173 HIS A O 1
ATOM 1370 N N . GLY A 1 174 ? -3.943 10.124 -11.188 1.00 86.50 174 GLY A N 1
ATOM 1371 C CA . GLY A 1 174 ? -5.384 9.871 -11.115 1.00 86.50 174 GLY A CA 1
ATOM 1372 C C . GLY A 1 174 ? -5.719 8.372 -11.131 1.00 86.50 174 GLY A C 1
ATOM 1373 O O . GLY A 1 174 ? -6.771 7.974 -10.637 1.00 86.50 174 GLY A O 1
ATOM 1374 N N . ALA A 1 175 ? -4.801 7.511 -11.581 1.00 90.75 175 ALA A N 1
ATOM 1375 C CA . ALA A 1 175 ? -4.918 6.061 -11.476 1.00 90.75 175 ALA A CA 1
ATOM 1376 C C . ALA A 1 175 ? -5.025 5.551 -10.021 1.00 90.75 175 ALA A C 1
ATOM 1378 O O . ALA A 1 175 ? -5.651 4.511 -9.799 1.00 90.75 175 ALA A O 1
ATOM 1379 N N . GLU A 1 176 ? -4.519 6.292 -9.018 1.00 91.44 176 GLU A N 1
ATOM 1380 C CA . GLU A 1 176 ? -4.739 5.956 -7.598 1.00 91.44 176 GLU A CA 1
ATOM 1381 C C . GLU A 1 176 ? -6.243 5.872 -7.283 1.00 91.44 176 GLU A C 1
ATOM 1383 O O . GLU A 1 176 ? -6.681 5.003 -6.527 1.00 91.44 176 GLU A O 1
ATOM 1388 N N . TRP A 1 177 ? -7.070 6.706 -7.927 1.00 89.75 177 TRP A N 1
ATOM 1389 C CA . TRP A 1 177 ? -8.520 6.666 -7.733 1.00 89.75 177 TRP A CA 1
ATOM 1390 C C . TRP A 1 177 ? -9.124 5.383 -8.245 1.00 89.75 177 TRP A C 1
ATOM 1392 O O . TRP A 1 177 ? -9.991 4.809 -7.591 1.00 89.75 177 TRP A O 1
ATOM 1402 N N . GLN A 1 178 ? -8.669 4.921 -9.405 1.00 91.06 178 GLN A N 1
ATOM 1403 C CA . GLN A 1 178 ? -9.197 3.701 -9.997 1.00 91.06 178 GLN A CA 1
ATOM 1404 C C . GLN A 1 178 ? -8.958 2.510 -9.075 1.00 91.06 178 GLN A C 1
ATOM 1406 O O . GLN A 1 178 ? -9.843 1.669 -8.931 1.00 91.06 178 GLN A O 1
ATOM 1411 N N . MET A 1 179 ? -7.818 2.489 -8.383 1.00 92.19 179 MET A N 1
ATOM 1412 C CA . MET A 1 179 ? -7.488 1.421 -7.445 1.00 92.19 179 MET A CA 1
ATOM 1413 C C . MET A 1 179 ? -8.360 1.404 -6.190 1.00 92.19 179 MET A C 1
ATOM 1415 O O . MET A 1 179 ? -8.610 0.330 -5.645 1.00 92.19 179 MET A O 1
ATOM 1419 N N . HIS A 1 180 ? -8.833 2.563 -5.731 1.00 94.25 180 HIS A N 1
ATOM 1420 C CA . HIS A 1 180 ? -9.602 2.661 -4.490 1.00 94.25 180 HIS A CA 1
ATOM 1421 C C . HIS A 1 180 ? -11.115 2.743 -4.709 1.00 94.25 180 HIS A C 1
ATOM 1423 O O . HIS A 1 180 ? -11.867 2.141 -3.945 1.00 94.25 180 HIS A O 1
ATOM 1429 N N . HIS A 1 181 ? -11.559 3.439 -5.755 1.00 91.88 181 HIS A N 1
ATOM 1430 C CA . HIS A 1 181 ? -12.966 3.677 -6.092 1.00 91.88 181 HIS A CA 1
ATOM 1431 C C . HIS A 1 181 ? -13.494 2.735 -7.188 1.00 91.88 181 HIS A C 1
ATOM 1433 O O . HIS A 1 181 ? -14.703 2.624 -7.378 1.00 91.88 181 HIS A O 1
ATOM 1439 N N . GLY A 1 182 ? -12.612 2.090 -7.962 1.00 90.06 182 GLY A N 1
ATOM 1440 C CA . GLY A 1 182 ? -13.002 1.302 -9.138 1.00 90.06 182 GLY A CA 1
ATOM 1441 C C . GLY A 1 182 ? -13.459 2.143 -10.340 1.00 90.06 182 GLY A C 1
ATOM 1442 O O . GLY A 1 182 ? -14.032 1.597 -11.282 1.00 90.06 182 GLY A O 1
ATOM 1443 N N . ARG A 1 183 ? -13.236 3.466 -10.319 1.00 88.31 183 ARG A N 1
ATOM 1444 C CA . ARG A 1 183 ? -13.667 4.435 -11.344 1.00 88.31 183 ARG A CA 1
ATOM 1445 C C . ARG A 1 183 ? -12.559 5.410 -11.705 1.00 88.31 183 ARG A C 1
ATOM 1447 O O . ARG A 1 183 ? -11.709 5.702 -10.867 1.00 88.31 183 ARG A O 1
ATOM 1454 N N . HIS A 1 184 ? -12.577 5.928 -12.936 1.00 87.88 184 HIS A N 1
ATOM 1455 C CA . HIS A 1 184 ? -11.663 6.993 -13.348 1.00 87.88 184 HIS A CA 1
ATOM 1456 C C . HIS A 1 184 ? -11.887 8.247 -12.503 1.00 87.88 184 HIS A C 1
ATOM 1458 O O . HIS A 1 184 ? -13.017 8.571 -12.163 1.00 87.88 184 HIS A O 1
ATOM 1464 N N . PHE A 1 185 ? -10.827 9.015 -12.235 1.00 82.50 185 PHE A N 1
ATOM 1465 C CA . PHE A 1 185 ? -10.931 10.296 -11.523 1.00 82.50 185 PHE A CA 1
ATOM 1466 C C . PHE A 1 185 ? -11.926 11.301 -12.150 1.00 82.50 185 PHE A C 1
ATOM 1468 O O . PHE A 1 185 ? -12.413 12.195 -11.464 1.00 82.50 185 PHE A O 1
ATOM 1475 N N . LEU A 1 186 ? -12.207 11.177 -13.454 1.00 84.50 186 LEU A N 1
ATOM 1476 C CA . LEU A 1 186 ? -13.142 12.037 -14.186 1.00 84.50 186 LEU A CA 1
ATOM 1477 C C . LEU A 1 186 ? -14.574 11.483 -14.216 1.00 84.50 186 LEU A C 1
ATOM 1479 O O . LEU A 1 186 ? -15.474 12.174 -14.693 1.00 84.50 186 LEU A O 1
ATOM 1483 N N . ASP A 1 187 ? -14.775 10.253 -13.745 1.00 88.12 187 ASP A N 1
ATOM 1484 C CA . ASP A 1 187 ? -16.102 9.671 -13.585 1.00 88.12 187 ASP A CA 1
ATOM 1485 C C . ASP A 1 187 ? -16.777 10.231 -12.320 1.00 88.12 187 ASP A C 1
ATOM 1487 O O . ASP A 1 187 ? -16.206 11.007 -11.548 1.00 88.12 187 ASP A O 1
ATOM 1491 N N . GLU A 1 188 ? -18.022 9.821 -12.093 1.00 88.69 188 GLU A N 1
ATOM 1492 C CA . GLU A 1 188 ? -18.727 10.097 -10.845 1.00 88.69 188 GLU A CA 1
ATOM 1493 C C . GLU A 1 188 ? -17.961 9.567 -9.621 1.00 88.69 188 GLU A C 1
ATOM 1495 O O . GLU A 1 188 ? -17.351 8.493 -9.644 1.00 88.69 188 GLU A O 1
ATOM 1500 N N . ILE A 1 189 ? -18.020 10.331 -8.531 1.00 86.25 189 ILE A N 1
ATOM 1501 C CA . ILE A 1 189 ? -17.396 9.952 -7.267 1.00 86.25 189 ILE A CA 1
ATOM 1502 C C . ILE A 1 189 ? -18.180 8.779 -6.669 1.00 86.25 189 ILE A C 1
ATOM 1504 O O . ILE A 1 189 ? -19.398 8.844 -6.506 1.00 86.25 189 ILE A O 1
ATOM 1508 N N . GLN A 1 190 ? -17.458 7.712 -6.342 1.00 92.12 190 GLN A N 1
ATOM 1509 C CA . GLN A 1 190 ? -17.985 6.466 -5.793 1.00 92.12 190 GLN A CA 1
ATOM 1510 C C . GLN A 1 190 ? -17.313 6.175 -4.448 1.00 92.12 190 GLN A C 1
ATOM 1512 O O . GLN A 1 190 ? -16.148 6.501 -4.312 1.00 92.12 190 GLN A O 1
ATOM 1517 N N . PRO A 1 191 ? -17.954 5.519 -3.476 1.00 95.00 191 PRO A N 1
ATOM 1518 C CA . PRO A 1 191 ? -17.306 5.116 -2.236 1.00 95.00 191 PRO A CA 1
ATOM 1519 C C . PRO A 1 191 ? -16.124 4.186 -2.500 1.00 95.00 191 PRO A C 1
ATOM 1521 O O . PRO A 1 191 ? -16.176 3.334 -3.394 1.00 95.00 191 PRO A O 1
ATOM 1524 N N . VAL A 1 192 ? -15.075 4.296 -1.687 1.00 96.44 192 VAL A N 1
ATOM 1525 C CA . VAL A 1 192 ? -13.915 3.411 -1.830 1.00 96.44 192 VAL A CA 1
ATOM 1526 C C . VAL A 1 192 ? -14.204 1.991 -1.348 1.00 96.44 192 VAL A C 1
ATOM 1528 O O . VAL A 1 192 ? -15.102 1.753 -0.536 1.00 96.44 192 VAL A O 1
ATOM 1531 N N . ILE A 1 193 ? -13.387 1.033 -1.786 1.00 95.88 193 ILE A N 1
ATOM 1532 C CA . ILE A 1 193 ? -13.510 -0.384 -1.419 1.00 95.88 193 ILE A CA 1
ATOM 1533 C C . ILE A 1 193 ? -13.565 -0.610 0.104 1.00 95.88 193 ILE A C 1
ATOM 1535 O O . ILE A 1 193 ? -14.374 -1.407 0.575 1.00 95.88 193 ILE A O 1
ATOM 1539 N N . GLY A 1 194 ? -12.775 0.133 0.889 1.00 95.44 194 GLY A N 1
ATOM 1540 C CA . GLY A 1 194 ? -12.796 0.053 2.354 1.00 95.44 194 GLY A CA 1
ATOM 1541 C C . GLY A 1 194 ? -14.144 0.463 2.958 1.00 95.44 194 GLY A C 1
ATOM 1542 O O . GLY A 1 194 ? -14.635 -0.185 3.884 1.00 95.44 194 GLY A O 1
ATOM 1543 N N . SER A 1 195 ? -14.789 1.483 2.387 1.00 95.31 195 SER A N 1
ATOM 1544 C CA . SER A 1 195 ? -16.116 1.949 2.796 1.00 95.31 195 SER A CA 1
ATOM 1545 C C . SER A 1 195 ? -17.217 0.974 2.388 1.00 95.31 195 SER A C 1
ATOM 1547 O O . SER A 1 195 ? -18.112 0.718 3.187 1.00 95.31 195 SER A O 1
ATOM 1549 N N . TRP A 1 196 ? -17.123 0.357 1.207 1.00 94.44 196 TRP A N 1
ATOM 1550 C CA . TRP A 1 196 ? -18.037 -0.717 0.799 1.00 94.44 196 TRP A CA 1
ATOM 1551 C C . TRP A 1 196 ? -17.938 -1.950 1.695 1.00 94.44 196 TRP A C 1
ATOM 1553 O O . TRP A 1 196 ? -18.959 -2.522 2.074 1.00 94.44 196 TRP A O 1
ATOM 1563 N N . ILE A 1 197 ? -16.717 -2.342 2.068 1.00 92.62 197 ILE A N 1
ATOM 1564 C CA . ILE A 1 197 ? -16.478 -3.453 2.995 1.00 92.62 197 ILE A CA 1
ATOM 1565 C C . ILE A 1 197 ? -17.095 -3.149 4.361 1.00 92.62 197 ILE A C 1
ATOM 1567 O O . ILE A 1 197 ? -17.768 -4.012 4.923 1.00 92.62 197 ILE A O 1
ATOM 1571 N N . HIS A 1 198 ? -16.909 -1.931 4.874 1.00 90.69 198 HIS A N 1
ATOM 1572 C CA . HIS A 1 198 ? -17.556 -1.493 6.108 1.00 90.69 198 HIS A CA 1
ATOM 1573 C C . HIS A 1 198 ? -19.085 -1.546 5.967 1.00 90.69 198 HIS A C 1
ATOM 1575 O O . HIS A 1 198 ? -19.748 -2.234 6.740 1.00 90.69 198 HIS A O 1
ATOM 1581 N N . TYR A 1 199 ? -19.647 -0.873 4.964 1.00 90.75 199 TYR A N 1
ATOM 1582 C CA . TYR A 1 199 ? -21.090 -0.805 4.743 1.00 90.75 199 TYR A CA 1
ATOM 1583 C C . TYR A 1 199 ? -21.743 -2.191 4.627 1.00 90.75 199 TYR A C 1
ATOM 1585 O O . TYR A 1 199 ? -22.776 -2.443 5.239 1.00 90.75 199 TYR A O 1
ATOM 1593 N N . GLY A 1 200 ? -21.129 -3.107 3.874 1.00 89.69 200 GLY A N 1
ATOM 1594 C CA . GLY A 1 200 ? -21.694 -4.431 3.616 1.00 89.69 200 GLY A CA 1
ATOM 1595 C C . GLY A 1 200 ? -21.506 -5.441 4.751 1.00 89.69 200 GLY A C 1
ATOM 1596 O O . GLY A 1 200 ? -22.412 -6.231 5.011 1.00 89.69 200 GLY A O 1
ATOM 1597 N N . LEU A 1 201 ? -20.338 -5.450 5.406 1.00 88.62 201 LEU A N 1
ATOM 1598 C CA . LEU A 1 201 ? -19.941 -6.520 6.339 1.00 88.62 201 LEU A CA 1
ATOM 1599 C C . LEU A 1 201 ? -19.932 -6.105 7.812 1.00 88.62 201 LEU A C 1
ATOM 1601 O O . LEU A 1 201 ? -19.705 -6.953 8.678 1.00 88.62 201 LEU A O 1
ATOM 1605 N N . GLY A 1 202 ? -20.141 -4.823 8.111 1.00 84.12 202 GLY A N 1
ATOM 1606 C CA . GLY A 1 202 ? -20.165 -4.319 9.479 1.00 84.12 202 GLY A CA 1
ATOM 1607 C C . GLY A 1 202 ? -18.899 -4.643 10.282 1.00 84.12 202 GLY A C 1
ATOM 1608 O O . GLY A 1 202 ? -17.853 -5.044 9.755 1.00 84.12 202 GLY A O 1
ATOM 1609 N N . THR A 1 203 ? -18.982 -4.463 11.599 1.00 81.94 203 THR A N 1
ATOM 1610 C CA . THR A 1 203 ? -17.796 -4.500 12.460 1.00 81.94 203 THR A CA 1
ATOM 1611 C C . THR A 1 203 ? -17.451 -5.891 12.980 1.00 81.94 203 THR A C 1
ATOM 1613 O O . THR A 1 203 ? -18.325 -6.726 13.182 1.00 81.94 203 THR A O 1
ATOM 1616 N N . LEU A 1 204 ? -16.165 -6.119 13.259 1.00 85.00 204 LEU A N 1
ATOM 1617 C CA . LEU A 1 204 ? -15.686 -7.233 14.095 1.00 85.00 204 LEU A CA 1
ATOM 1618 C C . LEU A 1 204 ? -15.296 -6.773 15.507 1.00 85.00 204 LEU A C 1
ATOM 1620 O O . LEU A 1 204 ? -14.813 -7.572 16.306 1.00 85.00 204 LEU A O 1
ATOM 1624 N N . ASN A 1 205 ? -15.425 -5.479 15.791 1.00 87.69 205 ASN A N 1
ATOM 1625 C CA . ASN A 1 205 ? -15.002 -4.862 17.037 1.00 87.69 205 ASN A CA 1
ATOM 1626 C C . ASN A 1 205 ? -15.915 -3.675 17.387 1.00 87.69 205 ASN A C 1
ATOM 1628 O O . ASN A 1 205 ? -16.451 -3.012 16.508 1.00 87.69 205 ASN A O 1
ATOM 1632 N N . GLU A 1 206 ? -16.085 -3.357 18.661 1.00 81.88 206 GLU A N 1
ATOM 1633 C CA . GLU A 1 206 ? -16.985 -2.261 19.046 1.00 81.88 206 GLU A CA 1
ATOM 1634 C C . GLU A 1 206 ? -16.255 -0.950 19.357 1.00 81.88 206 GLU A C 1
ATOM 1636 O O . GLU A 1 206 ? -16.899 0.079 19.517 1.00 81.88 206 GLU A O 1
ATOM 1641 N N . ASN A 1 207 ? -14.923 -0.953 19.432 1.00 85.25 207 ASN A N 1
ATOM 1642 C CA . ASN A 1 207 ? -14.173 0.158 20.030 1.00 85.25 207 ASN A CA 1
ATOM 1643 C C . ASN A 1 207 ? -13.192 0.859 19.078 1.00 85.25 207 ASN A C 1
ATOM 1645 O O . ASN A 1 207 ? -12.615 1.885 19.436 1.00 85.25 207 ASN A O 1
ATOM 1649 N N . LEU A 1 208 ? -12.985 0.321 17.878 1.00 88.62 208 LEU A N 1
ATOM 1650 C CA . LEU A 1 208 ? -12.072 0.828 16.859 1.00 88.62 208 LEU A CA 1
ATOM 1651 C C . LEU A 1 208 ? -12.819 1.095 15.544 1.00 88.62 208 LEU A C 1
ATOM 1653 O O . LEU A 1 208 ? -13.868 0.500 15.280 1.00 88.62 208 LEU A O 1
ATOM 1657 N N . PRO A 1 209 ? -12.268 1.957 14.672 1.00 88.00 209 PRO A N 1
ATOM 1658 C CA . PRO A 1 209 ? -12.805 2.134 13.332 1.00 88.00 209 PRO A CA 1
ATOM 1659 C C . PRO A 1 209 ? -12.746 0.820 12.554 1.00 88.00 209 PRO A C 1
ATOM 1661 O O . PRO A 1 209 ? -11.799 0.048 12.686 1.00 88.00 209 PRO A O 1
ATOM 1664 N N . GLN A 1 210 ? -13.721 0.583 11.683 1.00 87.19 210 GLN A N 1
ATOM 1665 C CA . GLN A 1 210 ? -13.668 -0.566 10.775 1.00 87.19 210 GLN A CA 1
ATOM 1666 C C . GLN A 1 210 ? -12.743 -0.334 9.582 1.00 87.19 210 GLN A C 1
ATOM 1668 O O . GLN A 1 210 ? -12.133 -1.286 9.097 1.00 87.19 210 GLN A O 1
ATOM 1673 N N . PHE A 1 211 ? -12.660 0.921 9.133 1.00 95.12 211 PHE A N 1
ATOM 1674 C CA . PHE A 1 211 ? -11.806 1.373 8.048 1.00 95.12 211 PHE A CA 1
ATOM 1675 C C . PHE A 1 211 ? -10.802 2.397 8.588 1.00 95.12 211 PHE A C 1
ATOM 1677 O O . PHE A 1 211 ? -11.177 3.481 9.037 1.00 95.12 211 PHE A O 1
ATOM 1684 N N . VAL A 1 212 ? -9.520 2.042 8.550 1.00 96.12 212 VAL A N 1
ATOM 1685 C CA . VAL A 1 212 ? -8.411 2.901 8.970 1.00 96.12 212 VAL A CA 1
ATOM 1686 C C . VAL A 1 212 ? -7.530 3.268 7.779 1.00 96.12 212 VAL A C 1
ATOM 1688 O O . VAL A 1 212 ? -7.230 2.422 6.939 1.00 96.12 212 VAL A O 1
ATOM 1691 N N . PHE A 1 213 ? -7.064 4.515 7.751 1.00 96.62 213 PHE A N 1
ATOM 1692 C CA . PHE A 1 213 ? -5.971 4.974 6.898 1.00 96.62 213 PHE A CA 1
ATOM 1693 C C . PHE A 1 213 ? -4.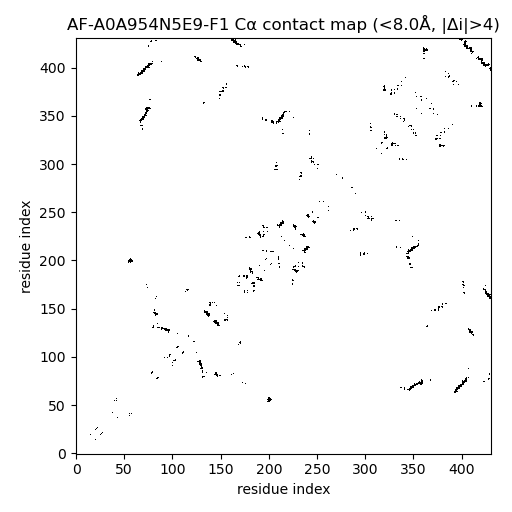711 5.205 7.748 1.00 96.62 213 PHE A C 1
ATOM 1695 O O . PHE A 1 213 ? -4.743 5.959 8.724 1.00 96.62 213 PHE A O 1
ATOM 1702 N N . LEU A 1 214 ? -3.600 4.572 7.371 1.00 96.06 214 LEU A N 1
ATOM 1703 C CA . LEU A 1 214 ? -2.276 4.755 7.969 1.00 96.06 214 LEU A CA 1
ATOM 1704 C C . LEU A 1 214 ? -1.328 5.339 6.928 1.00 96.06 214 LEU A C 1
ATOM 1706 O O . LEU A 1 214 ? -0.904 4.636 6.013 1.00 96.06 214 LEU A O 1
ATOM 1710 N N . GLY A 1 215 ? -0.965 6.607 7.080 1.00 92.88 215 GLY A N 1
ATOM 1711 C CA . GLY A 1 215 ? -0.109 7.283 6.117 1.00 92.88 215 GLY A CA 1
ATOM 1712 C C . GLY A 1 215 ? -0.024 8.777 6.353 1.00 92.88 215 GLY A C 1
ATOM 1713 O O . GLY A 1 215 ? -0.827 9.356 7.083 1.00 92.88 215 GLY A O 1
ATOM 1714 N N . GLU A 1 216 ? 0.941 9.405 5.697 1.00 88.12 216 GLU A N 1
ATOM 1715 C CA . GLU A 1 216 ? 1.030 10.858 5.614 1.00 88.12 216 GLU A CA 1
ATOM 1716 C C . GLU A 1 216 ? 0.896 11.299 4.165 1.00 88.12 216 GLU A C 1
ATOM 1718 O O . GLU A 1 216 ? 1.231 10.566 3.238 1.00 88.12 216 GLU A O 1
ATOM 1723 N N . TYR A 1 217 ? 0.376 12.505 3.972 1.00 87.38 217 TYR A N 1
ATOM 1724 C CA . TYR A 1 217 ? 0.214 13.081 2.649 1.00 87.38 217 TYR A CA 1
ATOM 1725 C C . TYR A 1 217 ? 0.378 14.591 2.712 1.00 87.38 217 TYR A C 1
ATOM 1727 O O . TYR A 1 217 ? -0.030 15.255 3.666 1.00 87.38 217 TYR A O 1
ATOM 1735 N N . LYS A 1 218 ? 0.979 15.134 1.657 1.00 85.75 218 LYS A N 1
ATOM 1736 C CA . LYS A 1 218 ? 1.018 16.579 1.396 1.00 85.75 218 LYS A CA 1
ATOM 1737 C C . LYS A 1 218 ? 0.004 16.962 0.325 1.00 85.75 218 LYS A C 1
ATOM 1739 O O . LYS A 1 218 ? -0.545 18.062 0.355 1.00 85.75 218 LYS A O 1
ATOM 1744 N N . ASP A 1 219 ? -0.264 16.035 -0.590 1.00 86.06 219 ASP A N 1
ATOM 1745 C CA . ASP A 1 219 ? -1.227 16.220 -1.658 1.00 86.06 219 ASP A CA 1
ATOM 1746 C C . ASP A 1 219 ? -2.663 16.082 -1.133 1.00 86.06 219 ASP A C 1
ATOM 1748 O O . ASP A 1 219 ? -3.027 15.078 -0.519 1.00 86.06 219 ASP A O 1
ATOM 1752 N N . GLN A 1 220 ? -3.488 17.099 -1.387 1.00 86.69 220 GLN A N 1
ATOM 1753 C CA . GLN A 1 220 ? -4.895 17.151 -0.964 1.00 86.69 220 GLN A CA 1
ATOM 1754 C C . GLN A 1 220 ? -5.803 16.215 -1.769 1.00 86.69 220 GLN A C 1
ATOM 1756 O O . GLN A 1 220 ? -6.999 16.108 -1.499 1.00 86.69 220 GLN A O 1
ATOM 1761 N N . ARG A 1 221 ? -5.235 15.514 -2.747 1.00 84.31 221 ARG A N 1
ATOM 1762 C CA . ARG A 1 221 ? -5.863 14.396 -3.430 1.00 84.31 221 ARG A CA 1
ATOM 1763 C C . ARG A 1 221 ? -6.001 13.187 -2.496 1.00 84.31 221 ARG A C 1
ATOM 1765 O O . ARG A 1 221 ? -7.109 12.674 -2.364 1.00 84.31 221 ARG A O 1
ATOM 1772 N N . VAL A 1 222 ? -4.949 12.799 -1.778 1.00 89.25 222 VAL A N 1
ATOM 1773 C CA . VAL A 1 222 ? -4.932 11.573 -0.954 1.00 89.25 222 VAL A CA 1
ATOM 1774 C C . VAL A 1 222 ? -6.135 11.429 -0.005 1.00 89.25 222 VAL A C 1
ATOM 1776 O O . VAL A 1 222 ? -6.688 10.338 0.039 1.00 89.25 222 VAL A O 1
ATOM 1779 N N . PRO A 1 223 ? -6.649 12.474 0.682 1.00 90.38 223 PRO A N 1
ATOM 1780 C CA . PRO A 1 223 ? -7.862 12.370 1.494 1.00 90.38 223 PRO A CA 1
ATOM 1781 C C . PRO A 1 223 ? -9.052 11.658 0.855 1.00 90.38 223 PRO A C 1
ATOM 1783 O O . PRO A 1 223 ? -9.837 11.029 1.557 1.00 90.38 223 PRO A O 1
ATOM 1786 N N . LYS A 1 224 ? -9.203 11.768 -0.465 1.00 89.94 224 LYS A N 1
ATOM 1787 C CA . LYS A 1 224 ? -10.346 11.235 -1.206 1.00 89.94 224 LYS A CA 1
ATOM 1788 C C . LYS A 1 224 ? -10.304 9.709 -1.352 1.00 89.94 224 LYS A C 1
ATOM 1790 O O . LYS A 1 224 ? -11.363 9.103 -1.433 1.00 89.94 224 LYS A O 1
ATOM 1795 N N . ILE A 1 225 ? -9.127 9.078 -1.262 1.00 92.19 225 ILE A N 1
ATOM 1796 C CA . ILE A 1 225 ? -8.964 7.619 -1.433 1.00 92.19 225 ILE A CA 1
ATOM 1797 C C . ILE A 1 225 ? -9.394 6.795 -0.207 1.00 92.19 225 ILE A C 1
ATOM 1799 O O . ILE A 1 225 ? -9.243 5.573 -0.172 1.00 92.19 225 ILE A O 1
ATOM 1803 N N . TYR A 1 226 ? -9.936 7.455 0.815 1.00 94.56 226 TYR A N 1
ATOM 1804 C CA . TYR A 1 226 ? -10.524 6.811 1.983 1.00 94.56 226 TYR A CA 1
ATOM 1805 C C . TYR A 1 226 ? -11.874 7.424 2.387 1.00 94.56 226 TYR A C 1
ATOM 1807 O O . TYR A 1 226 ? -12.241 7.404 3.561 1.00 94.56 226 TYR A O 1
ATOM 1815 N N . GLN A 1 227 ? -12.628 7.956 1.418 1.00 92.56 227 GLN A N 1
ATOM 1816 C CA . GLN A 1 227 ? -13.970 8.502 1.642 1.00 92.56 227 GLN A CA 1
ATOM 1817 C C . GLN A 1 227 ? -15.077 7.517 1.252 1.00 92.56 227 GLN A C 1
ATOM 1819 O O . GLN A 1 227 ? -14.949 6.710 0.332 1.00 92.56 227 GLN A O 1
ATOM 1824 N N . ALA A 1 228 ? -16.184 7.614 1.977 1.00 91.50 228 ALA A N 1
ATOM 1825 C CA . ALA A 1 228 ? -17.401 6.848 1.764 1.00 91.50 228 ALA A CA 1
ATOM 1826 C C . ALA A 1 228 ? -18.417 7.562 0.874 1.00 91.50 228 ALA A C 1
ATOM 1828 O O . ALA A 1 228 ? -19.384 6.939 0.443 1.00 91.50 228 ALA A O 1
ATOM 1829 N N . ASP A 1 229 ? -18.219 8.859 0.633 1.00 90.00 229 ASP A N 1
ATOM 1830 C CA . ASP A 1 229 ? -19.070 9.692 -0.210 1.00 90.00 229 ASP A CA 1
ATOM 1831 C C . ASP A 1 229 ? -20.560 9.508 0.125 1.00 90.00 229 ASP A C 1
ATOM 1833 O O . ASP A 1 229 ? -20.978 9.773 1.254 1.00 90.00 229 ASP A O 1
ATOM 1837 N N . TYR A 1 230 ? -21.369 9.031 -0.822 1.00 88.94 230 TYR A N 1
ATOM 1838 C CA . TYR A 1 230 ? -22.812 8.890 -0.634 1.00 88.94 230 TYR A CA 1
ATOM 1839 C C . TYR A 1 230 ? -23.225 7.762 0.331 1.00 88.94 230 TYR A C 1
ATOM 1841 O O . TYR A 1 230 ? -24.398 7.696 0.688 1.00 88.94 230 TYR A O 1
ATOM 1849 N N . LEU A 1 231 ? -22.315 6.876 0.770 1.00 87.81 231 LEU A N 1
ATOM 1850 C CA . LEU A 1 231 ? -22.617 5.931 1.861 1.00 87.81 231 LEU A CA 1
ATOM 1851 C C . LEU A 1 231 ? -22.692 6.642 3.219 1.00 87.81 231 LEU A C 1
ATOM 1853 O O . LEU A 1 231 ? -23.226 6.090 4.177 1.00 87.81 231 LEU A O 1
ATOM 1857 N N . GLY A 1 232 ? -22.187 7.872 3.302 1.00 83.38 232 GLY A N 1
ATOM 1858 C CA . GLY A 1 232 ? -22.279 8.701 4.489 1.00 83.38 232 GLY A CA 1
ATOM 1859 C C . GLY A 1 232 ? -21.074 8.576 5.427 1.00 83.38 232 GLY A C 1
ATOM 1860 O O . GLY A 1 232 ? -20.263 7.648 5.340 1.00 83.38 232 GLY A O 1
ATOM 1861 N N . PRO A 1 233 ? -20.943 9.533 6.361 1.00 81.06 233 PRO A N 1
ATOM 1862 C CA . PRO A 1 233 ? -19.728 9.744 7.147 1.00 81.06 233 PRO A CA 1
ATOM 1863 C C . PRO A 1 233 ? -19.388 8.589 8.092 1.00 81.06 233 PRO A C 1
ATOM 1865 O O . PRO A 1 233 ? -18.224 8.431 8.456 1.00 81.06 233 PRO A O 1
ATOM 1868 N N . LEU A 1 234 ? -20.375 7.762 8.457 1.00 81.81 234 LEU A N 1
ATOM 1869 C CA . LEU A 1 234 ? -20.163 6.560 9.261 1.00 81.81 234 LEU A CA 1
ATOM 1870 C C . LEU A 1 234 ? -19.149 5.614 8.606 1.00 81.81 234 LEU A C 1
ATOM 1872 O O . LEU A 1 234 ? -18.376 4.975 9.313 1.00 81.81 234 LEU A O 1
ATOM 1876 N N . HIS A 1 235 ? -19.123 5.545 7.272 1.00 89.44 235 HIS A N 1
ATOM 1877 C CA . HIS A 1 235 ? -18.291 4.593 6.539 1.00 89.44 235 HIS A CA 1
ATOM 1878 C C . HIS A 1 235 ? -16.945 5.156 6.071 1.00 89.44 235 HIS A C 1
ATOM 1880 O O . HIS A 1 235 ? -16.206 4.460 5.366 1.00 89.44 235 HIS A O 1
ATOM 1886 N N . ASN A 1 236 ? -16.608 6.392 6.449 1.00 89.75 236 ASN A N 1
ATOM 1887 C CA . ASN A 1 236 ? -15.333 7.010 6.095 1.00 89.75 236 ASN A CA 1
ATOM 1888 C C . ASN A 1 236 ? -14.152 6.276 6.737 1.00 89.75 236 ASN A C 1
ATOM 1890 O O . ASN A 1 236 ? -14.230 5.778 7.862 1.00 89.75 236 ASN A O 1
ATOM 1894 N N . GLY A 1 237 ? -13.028 6.263 6.025 1.00 93.06 237 GLY A N 1
ATOM 1895 C CA . GLY A 1 237 ? -11.756 5.854 6.591 1.00 93.06 237 GLY A CA 1
ATOM 1896 C C . GLY A 1 237 ? -11.270 6.883 7.601 1.00 93.06 237 GLY A C 1
ATOM 1897 O O . GLY A 1 237 ? -11.296 8.091 7.354 1.00 93.06 237 GLY A O 1
ATOM 1898 N N . ILE A 1 238 ? -10.809 6.404 8.751 1.00 91.88 238 ILE A N 1
ATOM 1899 C CA . ILE A 1 238 ? -10.270 7.265 9.801 1.00 91.88 238 ILE A CA 1
ATOM 1900 C C . ILE A 1 238 ? -8.749 7.267 9.698 1.00 91.88 238 ILE A C 1
ATOM 1902 O O . ILE A 1 238 ? -8.107 6.226 9.859 1.00 91.88 238 ILE A O 1
ATOM 1906 N N . LYS A 1 239 ? -8.165 8.441 9.429 1.00 93.12 239 LYS A N 1
ATOM 1907 C CA . LYS A 1 239 ? -6.712 8.632 9.474 1.00 93.12 239 LYS A CA 1
ATOM 1908 C C . LYS A 1 239 ? -6.231 8.523 10.917 1.00 93.12 239 LYS A C 1
ATOM 1910 O O . LYS A 1 239 ? -6.681 9.292 11.767 1.00 93.12 239 LYS A O 1
ATOM 1915 N N . LEU A 1 240 ? -5.277 7.628 11.157 1.00 92.38 240 LEU A N 1
ATOM 1916 C CA . LEU A 1 240 ? -4.563 7.541 12.427 1.00 92.38 240 LEU A CA 1
ATOM 1917 C C . LEU A 1 240 ? -3.110 7.992 12.259 1.00 92.38 240 LEU A C 1
ATOM 1919 O O . LEU A 1 240 ? -2.439 7.630 11.291 1.00 92.38 240 LEU A O 1
ATOM 1923 N N . SER A 1 241 ? -2.632 8.769 13.226 1.00 90.94 241 SER A N 1
ATOM 1924 C CA . SER A 1 241 ? -1.212 9.058 13.420 1.00 90.94 241 SER A CA 1
ATOM 1925 C C . SER A 1 241 ? -0.530 7.864 14.086 1.00 90.94 241 SER A C 1
ATOM 1927 O O . SER A 1 241 ? -1.150 7.128 14.847 1.00 90.94 241 SER A O 1
ATOM 1929 N N . LEU A 1 242 ? 0.766 7.677 13.830 1.00 90.44 242 LEU A N 1
ATOM 1930 C CA . LEU A 1 242 ? 1.569 6.654 14.510 1.00 90.44 242 LEU A CA 1
ATOM 1931 C C . LEU A 1 242 ? 2.034 7.079 15.906 1.00 90.44 242 LEU A C 1
ATOM 1933 O O . LEU A 1 242 ? 2.655 6.268 16.594 1.00 90.44 242 LEU A O 1
ATOM 1937 N N . ASP A 1 243 ? 1.817 8.334 16.306 1.00 87.69 243 ASP A N 1
ATOM 1938 C CA . ASP A 1 243 ? 2.103 8.778 17.668 1.00 87.69 243 ASP A CA 1
ATOM 1939 C C . ASP A 1 243 ? 1.038 8.209 18.620 1.00 87.69 243 ASP A C 1
ATOM 1941 O O . ASP A 1 243 ? -0.109 8.652 18.564 1.00 87.69 243 ASP A O 1
ATOM 1945 N N . PRO A 1 244 ? 1.377 7.259 19.512 1.00 80.00 244 PRO A N 1
ATOM 1946 C CA . PRO A 1 244 ? 0.404 6.709 20.451 1.00 80.00 244 PRO A CA 1
ATOM 1947 C C . PRO A 1 244 ? -0.103 7.754 21.448 1.00 80.00 244 PRO A C 1
ATOM 1949 O O . PRO A 1 244 ? -1.172 7.568 22.025 1.00 80.00 244 PRO A O 1
ATOM 1952 N N . ASN A 1 245 ? 0.637 8.851 21.646 1.00 82.56 245 ASN A N 1
ATOM 1953 C CA . ASN A 1 245 ? 0.184 9.946 22.485 1.00 82.56 245 ASN A CA 1
ATOM 1954 C C . ASN A 1 245 ? -0.802 10.841 21.757 1.00 82.56 245 ASN A C 1
ATOM 1956 O O . ASN A 1 245 ? -1.580 11.477 22.445 1.00 82.56 245 ASN A O 1
ATOM 1960 N N . ASP A 1 246 ? -0.786 10.931 20.426 1.00 85.00 246 ASP A N 1
ATOM 1961 C CA . ASP A 1 246 ? -1.700 11.763 19.631 1.00 85.00 246 ASP A CA 1
ATOM 1962 C C . ASP A 1 246 ? -2.196 11.030 18.371 1.00 85.00 246 ASP A C 1
ATOM 1964 O O . ASP A 1 246 ? -1.973 11.479 17.245 1.00 85.00 246 ASP A O 1
ATOM 1968 N N . PRO A 1 247 ? -2.851 9.865 18.531 1.00 83.06 247 PRO A N 1
ATOM 1969 C CA . PRO A 1 247 ? -3.121 8.984 17.400 1.00 83.06 247 PRO A CA 1
ATOM 1970 C C . PRO A 1 247 ? -4.310 9.445 16.553 1.00 83.06 247 PRO A C 1
ATOM 1972 O O . PRO A 1 247 ? -4.454 9.045 15.400 1.00 83.06 247 PRO A O 1
ATOM 1975 N N . LEU A 1 248 ? -5.168 10.283 17.129 1.00 82.38 248 LEU A N 1
ATOM 1976 C CA . LEU A 1 248 ? -6.324 10.889 16.490 1.00 82.38 248 LEU A CA 1
ATOM 1977 C C . LEU A 1 248 ? -6.185 12.405 16.603 1.00 82.38 248 LEU A C 1
ATOM 1979 O O . LEU A 1 248 ? -6.260 12.925 17.722 1.00 82.38 248 LEU A O 1
ATOM 1983 N N . PRO A 1 249 ? -6.040 13.131 15.484 1.00 69.38 249 PRO A N 1
ATOM 1984 C CA . PRO A 1 249 ? -6.139 14.582 15.500 1.00 69.38 249 PRO A CA 1
ATOM 1985 C C . PRO A 1 249 ? -7.461 15.006 16.149 1.00 69.38 249 PRO A C 1
ATOM 1987 O O . PRO A 1 249 ? -8.522 14.505 15.778 1.00 69.38 249 PRO A O 1
ATOM 1990 N N . PHE A 1 250 ? -7.397 15.906 17.134 1.00 67.69 250 PHE A N 1
ATOM 1991 C CA . PHE A 1 250 ? -8.558 16.360 17.920 1.00 67.69 250 PHE A CA 1
ATOM 1992 C C . PHE A 1 250 ? -9.284 15.249 18.708 1.00 67.69 250 PHE A C 1
ATOM 1994 O O . PHE A 1 250 ? -10.408 15.443 19.160 1.00 67.69 250 PHE A O 1
ATOM 2001 N N . GLY A 1 251 ? -8.645 14.091 18.908 1.00 69.56 251 GLY A N 1
ATOM 2002 C CA . GLY A 1 251 ? -9.196 12.967 19.669 1.00 69.56 251 GLY A CA 1
ATOM 2003 C C . GLY A 1 251 ? -9.002 13.069 21.182 1.00 69.56 251 GLY A C 1
ATOM 2004 O O . GLY A 1 251 ? -9.415 12.166 21.903 1.00 69.56 251 GLY A O 1
ATOM 2005 N N . LYS A 1 252 ? -8.366 14.136 21.675 1.00 70.94 252 LYS A N 1
ATOM 2006 C CA . LYS A 1 252 ? -8.180 14.386 23.109 1.00 70.94 252 LYS A CA 1
ATOM 2007 C C . LYS A 1 252 ? -9.199 15.394 23.626 1.00 70.94 252 LYS A C 1
ATOM 2009 O O . LYS A 1 252 ? -9.529 16.333 22.899 1.00 70.94 252 LYS A O 1
ATOM 2014 N N . PRO A 1 253 ? -9.633 15.268 24.890 1.00 70.88 253 PRO A N 1
ATOM 2015 C CA . PRO A 1 253 ? -10.332 16.357 25.556 1.00 70.88 253 PRO A CA 1
ATOM 2016 C C . PRO A 1 253 ? -9.484 17.635 25.575 1.00 70.88 253 PRO A C 1
ATOM 2018 O O . PRO A 1 253 ? -8.250 17.594 25.558 1.00 70.88 253 PRO A O 1
ATOM 2021 N N . GLY A 1 254 ? -10.162 18.782 25.638 1.00 73.44 254 GLY A N 1
ATOM 2022 C CA . GLY A 1 254 ? -9.516 20.072 25.858 1.00 73.44 254 GLY A CA 1
ATOM 2023 C C . GLY A 1 254 ? -8.713 20.099 27.164 1.00 73.44 254 GLY A C 1
ATOM 2024 O O . GLY A 1 254 ? -9.015 19.383 28.120 1.00 73.44 254 GLY A O 1
ATOM 2025 N N . SER A 1 255 ? -7.675 20.939 27.207 1.00 77.56 255 SER A N 1
ATOM 2026 C CA . SER A 1 255 ? -6.838 21.096 28.403 1.00 77.56 255 SER A CA 1
ATOM 2027 C C . SER A 1 255 ? -7.680 21.498 29.618 1.00 77.56 255 SER A C 1
ATOM 2029 O O . SER A 1 255 ? -8.482 22.427 29.535 1.00 77.56 255 SER A O 1
ATOM 2031 N N . GLY A 1 256 ? -7.473 20.815 30.746 1.00 80.75 256 GLY A N 1
ATOM 2032 C CA . GLY A 1 256 ? -8.162 21.097 32.007 1.00 80.75 256 GLY A CA 1
ATOM 2033 C C . GLY A 1 256 ? -9.506 20.391 32.196 1.00 80.75 256 GLY A C 1
ATOM 2034 O O . GLY A 1 256 ? -10.096 20.562 33.256 1.00 80.75 256 GLY A O 1
ATOM 2035 N N . ILE A 1 257 ? -9.968 19.588 31.231 1.00 81.38 257 ILE A N 1
ATOM 2036 C CA . ILE A 1 257 ? -11.170 18.759 31.391 1.00 81.38 257 ILE A CA 1
ATOM 2037 C C . ILE A 1 257 ? -10.799 17.469 32.128 1.00 81.38 257 ILE A C 1
ATOM 2039 O O . ILE A 1 257 ? -9.936 16.709 31.681 1.00 81.38 257 ILE A O 1
ATOM 2043 N N . LEU A 1 258 ? -11.459 17.200 33.254 1.00 84.69 258 LEU A N 1
ATOM 2044 C CA . LEU A 1 258 ? -11.282 15.947 33.985 1.00 84.69 258 LEU A CA 1
ATOM 2045 C C . LEU A 1 258 ? -11.992 14.785 33.263 1.00 84.69 258 LEU A C 1
ATOM 2047 O O . LEU A 1 258 ? -13.062 14.989 32.688 1.00 84.69 258 LEU A O 1
ATOM 2051 N N . PRO A 1 259 ? -11.487 13.538 33.357 1.00 79.50 259 PRO A N 1
ATOM 2052 C CA . PRO A 1 259 ? -12.153 12.376 32.758 1.00 79.50 259 PRO A CA 1
ATOM 2053 C C . PRO A 1 259 ? -13.624 12.215 33.179 1.00 79.50 259 PRO A C 1
ATOM 2055 O O . PRO A 1 259 ? -14.460 11.808 32.375 1.00 79.50 259 PRO A O 1
ATOM 2058 N N . GLU A 1 260 ? -13.964 12.564 34.426 1.00 85.38 260 GLU A N 1
ATOM 2059 C CA . GLU A 1 260 ? -15.354 12.542 34.900 1.00 85.38 260 GLU A CA 1
ATOM 2060 C C . GLU A 1 260 ? -16.223 13.636 34.270 1.00 85.38 260 GLU A C 1
ATOM 2062 O O . GLU A 1 260 ? -17.389 13.389 33.968 1.00 85.38 260 GLU A O 1
ATOM 2067 N N . GLU A 1 261 ? -15.680 14.835 34.051 1.00 86.00 261 GLU A N 1
ATOM 2068 C CA . GLU A 1 261 ? -16.402 15.930 33.392 1.00 86.00 261 GLU A CA 1
ATOM 2069 C C . GLU A 1 261 ? -16.682 15.580 31.935 1.00 86.00 261 GLU A C 1
ATOM 2071 O O . GLU A 1 261 ? -17.827 15.667 31.496 1.00 86.00 261 GLU A O 1
ATOM 2076 N N . GLN A 1 262 ? -15.663 15.078 31.232 1.00 82.12 262 GLN A N 1
ATOM 2077 C CA . GLN A 1 262 ? -15.794 14.601 29.861 1.00 82.12 262 GLN A CA 1
ATOM 2078 C C . GLN A 1 262 ? -16.857 13.499 29.764 1.00 82.12 262 GLN A C 1
ATOM 2080 O O . GLN A 1 262 ? -17.741 13.548 28.911 1.00 82.12 262 GLN A O 1
ATOM 2085 N N . ARG A 1 263 ? -16.825 12.519 30.676 1.00 82.38 263 ARG A N 1
ATOM 2086 C CA . ARG A 1 263 ? -17.831 11.453 30.725 1.00 82.38 263 ARG A CA 1
ATOM 2087 C C . ARG A 1 263 ? -19.245 12.007 30.919 1.00 82.38 263 ARG A C 1
ATOM 2089 O O . ARG A 1 263 ? -20.155 11.570 30.223 1.00 82.38 263 ARG A O 1
ATOM 2096 N N . ARG A 1 264 ? -19.441 12.971 31.825 1.00 87.75 264 ARG A N 1
ATOM 2097 C CA . ARG A 1 264 ? -20.756 13.595 32.070 1.00 87.75 264 ARG A CA 1
ATOM 2098 C C . ARG A 1 264 ? -21.249 14.406 30.874 1.00 87.75 264 ARG A C 1
ATOM 2100 O O . ARG A 1 264 ? -22.447 14.403 30.600 1.00 87.75 264 ARG A O 1
ATOM 2107 N N . GLU A 1 265 ? -20.348 15.081 30.167 1.00 85.69 265 GLU A N 1
ATOM 2108 C CA . GLU A 1 265 ? -20.661 15.783 28.921 1.00 85.69 265 GLU A CA 1
ATOM 2109 C C . GLU A 1 265 ? -21.148 14.799 27.850 1.00 85.69 265 GLU A C 1
ATOM 2111 O O . GLU A 1 265 ? -22.220 14.996 27.276 1.00 85.69 265 GLU A O 1
ATOM 2116 N N . PHE A 1 266 ? -20.439 13.683 27.655 1.00 82.06 266 PHE A N 1
ATOM 2117 C CA . PHE A 1 266 ? -20.870 12.630 26.734 1.00 82.06 266 PHE A CA 1
ATOM 2118 C C . PHE A 1 266 ? -22.179 11.962 27.158 1.00 82.06 266 PHE A C 1
ATOM 2120 O O . PHE A 1 266 ? -23.025 11.712 26.306 1.00 82.06 266 PHE A O 1
ATOM 2127 N N . GLU A 1 267 ? -22.393 11.708 28.451 1.00 86.12 267 GLU A N 1
ATOM 2128 C CA . GLU A 1 267 ? -23.662 11.169 28.959 1.00 86.12 267 GLU A CA 1
ATOM 2129 C C . GLU A 1 267 ? -24.836 12.122 28.667 1.00 86.12 267 GLU A C 1
ATOM 2131 O O . GLU A 1 267 ? -25.924 11.674 28.294 1.00 86.12 267 GLU A O 1
ATOM 2136 N N . LEU A 1 268 ? -24.621 13.440 28.774 1.00 88.94 268 LEU A N 1
ATOM 2137 C CA . LEU A 1 268 ? -25.620 14.442 28.404 1.00 88.94 268 LEU A CA 1
ATOM 2138 C C . LEU A 1 268 ? -25.869 14.464 26.892 1.00 88.94 268 LEU A C 1
ATOM 2140 O O . LEU A 1 268 ? -27.028 14.421 26.480 1.00 88.94 268 LEU A O 1
ATOM 2144 N N . ILE A 1 269 ? -24.813 14.501 26.075 1.00 86.06 269 ILE A N 1
ATOM 2145 C CA . ILE A 1 269 ? -24.921 14.465 24.608 1.00 86.06 269 ILE A CA 1
ATOM 2146 C C . ILE A 1 269 ? -25.654 13.197 24.166 1.00 86.06 269 ILE A C 1
ATOM 2148 O O . ILE A 1 269 ? -26.577 13.279 23.365 1.00 86.06 269 ILE A O 1
ATOM 2152 N N . HIS A 1 270 ? -25.312 12.038 24.730 1.00 82.75 270 HIS A N 1
ATOM 2153 C CA . HIS A 1 270 ? -25.982 10.773 24.442 1.00 82.75 270 HIS A CA 1
ATOM 2154 C C . HIS A 1 270 ? -27.471 10.829 24.805 1.00 82.75 270 HIS A C 1
ATOM 2156 O O . HIS A 1 270 ? -28.315 10.436 24.004 1.00 82.75 270 HIS A O 1
ATOM 2162 N N . LYS A 1 271 ? -27.826 11.393 25.966 1.00 87.50 271 LYS A N 1
ATOM 2163 C CA . LYS A 1 271 ? -29.230 11.580 26.354 1.00 87.50 271 LYS A CA 1
ATOM 2164 C C . LYS A 1 271 ? -29.983 12.508 25.395 1.00 87.50 271 LYS A C 1
ATOM 2166 O O . LYS A 1 271 ? -31.129 12.225 25.058 1.00 87.50 271 LYS A O 1
ATOM 2171 N N . LEU A 1 272 ? -29.362 13.605 24.961 1.00 88.56 272 LEU A N 1
ATOM 2172 C CA . LEU A 1 272 ? -29.952 14.515 23.975 1.00 88.56 272 LEU A CA 1
ATOM 2173 C C . LEU A 1 272 ? -30.124 13.817 22.622 1.00 88.56 272 LEU A C 1
ATOM 2175 O O . LEU A 1 272 ? -31.206 13.870 22.053 1.00 88.56 272 LEU A O 1
ATOM 2179 N N . ASN A 1 273 ? -29.109 13.084 22.167 1.00 85.06 273 ASN A N 1
ATOM 2180 C CA . ASN A 1 273 ? -29.155 12.284 20.946 1.00 85.06 273 ASN A CA 1
ATOM 2181 C C . ASN A 1 273 ? -30.283 11.244 20.981 1.00 85.06 273 ASN A C 1
ATOM 2183 O O . ASN A 1 273 ? -30.989 11.094 19.990 1.00 85.06 273 ASN A O 1
ATOM 2187 N N . GLN A 1 274 ? -30.502 10.569 22.116 1.00 84.06 274 GLN A N 1
ATOM 2188 C CA . GLN A 1 274 ? -31.624 9.639 22.290 1.00 84.06 274 GLN A CA 1
ATOM 2189 C C . GLN A 1 274 ? -32.985 10.334 22.170 1.00 84.06 274 GLN A C 1
ATOM 2191 O O . GLN A 1 274 ? -33.891 9.785 21.551 1.00 84.06 274 GLN A O 1
ATOM 2196 N N . LEU A 1 275 ? -33.139 11.535 22.738 1.00 86.81 275 LEU A N 1
ATOM 2197 C CA . LEU A 1 275 ? -34.380 12.306 22.613 1.00 86.81 275 LEU A CA 1
ATOM 2198 C C . LEU A 1 275 ? -34.632 12.713 21.157 1.00 86.81 275 LEU A C 1
ATOM 2200 O O . LEU A 1 275 ? -35.730 12.502 20.650 1.00 86.81 275 LEU A O 1
ATOM 2204 N N . THR A 1 276 ? -33.607 13.219 20.470 1.00 84.00 276 THR A N 1
ATOM 2205 C CA . THR A 1 276 ? -33.707 13.599 19.056 1.00 84.00 276 THR A CA 1
ATOM 2206 C C . THR A 1 276 ? -33.984 12.384 18.167 1.00 84.00 276 THR A C 1
ATOM 2208 O O . THR A 1 276 ? -34.789 12.474 17.250 1.00 84.00 276 THR A O 1
ATOM 2211 N N . ALA A 1 277 ? -33.387 11.222 18.453 1.00 79.94 277 ALA A N 1
ATOM 2212 C CA . ALA A 1 277 ? -33.646 9.987 17.709 1.00 79.94 277 ALA A CA 1
ATOM 2213 C C . ALA A 1 277 ? -35.092 9.480 17.864 1.00 79.94 277 ALA A C 1
ATOM 2215 O O . ALA A 1 277 ? -35.600 8.809 16.971 1.00 79.94 277 ALA A O 1
ATOM 2216 N N . VAL A 1 278 ? -35.767 9.801 18.975 1.00 85.12 278 VAL A N 1
ATOM 2217 C CA . VAL A 1 278 ? -37.204 9.524 19.153 1.00 85.12 278 VAL A CA 1
ATOM 2218 C C . VAL A 1 278 ? -38.065 10.498 18.346 1.00 85.12 278 VAL A C 1
ATOM 2220 O O . VAL A 1 278 ? -39.115 10.106 17.846 1.00 85.12 278 VAL A O 1
ATOM 2223 N N . GLU A 1 279 ? -37.640 11.756 18.221 1.00 85.94 279 GLU A N 1
ATOM 2224 C CA . GLU A 1 279 ? -38.361 12.788 17.464 1.00 85.94 279 GLU A CA 1
ATOM 2225 C C . GLU A 1 279 ? -38.207 12.610 15.943 1.00 85.94 279 GLU A C 1
ATOM 2227 O O . GLU A 1 279 ? -39.163 12.823 15.199 1.00 85.94 279 GLU A O 1
ATOM 2232 N N . TYR A 1 280 ? -37.033 12.153 15.493 1.00 82.62 280 TYR A N 1
ATOM 2233 C CA . TYR A 1 280 ? -36.684 11.943 14.084 1.00 82.62 280 TYR A CA 1
ATOM 2234 C C . TYR A 1 280 ? -36.201 10.499 13.837 1.00 82.62 280 TYR A C 1
ATOM 2236 O O . TYR A 1 280 ? -35.036 10.287 13.487 1.00 82.62 280 TYR A O 1
ATOM 2244 N N . PRO A 1 281 ? -37.065 9.483 14.026 1.00 76.56 281 PRO A N 1
ATOM 2245 C CA . PRO A 1 281 ? -36.667 8.074 13.938 1.00 76.56 281 PRO A CA 1
ATOM 2246 C C . PRO A 1 281 ? -36.203 7.659 12.533 1.0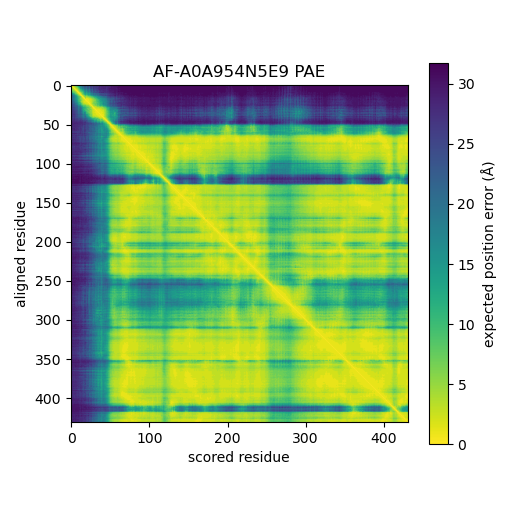0 76.56 281 PRO A C 1
ATOM 2248 O O . PRO A 1 281 ? -35.364 6.764 12.398 1.00 76.56 281 PRO A O 1
ATOM 2251 N N . ASP A 1 282 ? -36.702 8.347 11.505 1.00 81.06 282 ASP A N 1
ATOM 2252 C CA . ASP A 1 282 ? -36.467 8.024 10.098 1.00 81.06 282 ASP A CA 1
ATOM 2253 C C . ASP A 1 282 ? -35.348 8.860 9.453 1.00 81.06 282 ASP A C 1
ATOM 2255 O O . ASP A 1 282 ? -35.128 8.738 8.252 1.00 81.06 282 ASP A O 1
ATOM 2259 N N . ASP A 1 283 ? -34.622 9.695 10.213 1.00 79.69 283 ASP A N 1
ATOM 2260 C CA . ASP A 1 283 ? -33.494 10.488 9.697 1.00 79.69 283 ASP A CA 1
ATOM 2261 C C . ASP A 1 283 ? -32.188 9.656 9.717 1.00 79.69 283 ASP A C 1
ATOM 2263 O O . ASP A 1 283 ? -31.601 9.415 10.785 1.00 79.69 283 ASP A O 1
ATOM 2267 N N . PRO A 1 284 ? -31.704 9.166 8.558 1.00 72.06 284 PRO A N 1
ATOM 2268 C CA . PRO A 1 284 ? -30.495 8.351 8.499 1.00 72.06 284 PRO A CA 1
ATOM 2269 C C . PRO A 1 284 ? -29.221 9.159 8.785 1.00 72.06 284 PRO A C 1
ATOM 2271 O O . PRO A 1 284 ? -28.285 8.614 9.375 1.00 72.06 284 PRO A O 1
ATOM 2274 N N . ASP A 1 285 ? -29.189 10.446 8.434 1.00 74.25 285 ASP A N 1
ATOM 2275 C CA . ASP A 1 285 ? -28.015 11.303 8.606 1.00 74.25 285 ASP A CA 1
ATOM 2276 C C . ASP A 1 285 ? -27.799 11.638 10.082 1.00 74.25 285 ASP A C 1
ATOM 2278 O O . ASP A 1 285 ? -26.668 11.600 10.583 1.00 74.25 285 ASP A O 1
ATOM 2282 N N . LEU A 1 286 ? -28.885 11.917 10.808 1.00 78.50 286 LEU A N 1
ATOM 2283 C CA . LEU A 1 286 ? -28.842 12.115 12.252 1.00 78.50 286 LEU A CA 1
ATOM 2284 C C . LEU A 1 286 ? -28.326 10.858 12.963 1.00 78.50 286 LEU A C 1
ATOM 2286 O O . LEU A 1 286 ? -27.407 10.954 13.780 1.00 78.50 286 LEU A O 1
ATOM 2290 N N . ARG A 1 287 ? -28.865 9.674 12.638 1.00 78.50 287 ARG A N 1
ATOM 2291 C CA . ARG A 1 287 ? -28.418 8.408 13.249 1.00 78.50 287 ARG A CA 1
ATOM 2292 C C . ARG A 1 287 ? -26.946 8.123 12.963 1.00 78.50 287 ARG A C 1
ATOM 2294 O O . ARG A 1 287 ? -26.216 7.762 13.888 1.00 78.50 287 ARG A O 1
ATOM 2301 N N . ALA A 1 288 ? -26.496 8.344 11.727 1.00 74.06 288 ALA A N 1
ATOM 2302 C CA . ALA A 1 288 ? -25.091 8.195 11.359 1.00 74.06 288 ALA A CA 1
ATOM 2303 C C . ALA A 1 288 ? -24.191 9.122 12.194 1.00 74.06 288 ALA A C 1
ATOM 2305 O O . ALA A 1 288 ? -23.180 8.672 12.731 1.00 74.06 288 ALA A O 1
ATOM 2306 N N . ARG A 1 289 ? -24.584 10.391 12.383 1.00 77.25 289 ARG A N 1
ATOM 2307 C CA . ARG A 1 289 ? -23.839 11.347 13.224 1.00 77.25 289 ARG A CA 1
ATOM 2308 C C . ARG A 1 289 ? -23.756 10.911 14.685 1.00 77.25 289 ARG A C 1
ATOM 2310 O O . ARG A 1 289 ? -22.675 10.976 15.266 1.00 77.25 289 ARG A O 1
ATOM 2317 N N . ILE A 1 290 ? -24.863 10.448 15.269 1.00 79.62 290 ILE A N 1
ATOM 2318 C CA . ILE A 1 290 ? -24.894 9.946 16.654 1.00 79.62 290 ILE A CA 1
ATOM 2319 C C . ILE A 1 290 ? -23.903 8.786 16.814 1.00 79.62 290 ILE A C 1
ATOM 2321 O O . ILE A 1 290 ? -23.049 8.820 17.701 1.00 79.62 290 ILE A O 1
ATOM 2325 N N . GLN A 1 291 ? -23.955 7.805 15.908 1.00 77.44 291 GLN A N 1
ATOM 2326 C CA . GLN A 1 291 ? -23.054 6.651 15.926 1.00 77.44 291 GLN A CA 1
ATOM 2327 C C . GLN A 1 291 ? -21.586 7.049 15.733 1.00 77.44 291 GLN A C 1
ATOM 2329 O O . GLN A 1 291 ? -20.711 6.510 16.413 1.00 77.44 291 GLN A O 1
ATOM 2334 N N . SER A 1 292 ? -21.299 8.014 14.853 1.00 76.31 292 SER A N 1
ATOM 2335 C CA . SER A 1 292 ? -19.944 8.545 14.677 1.00 76.31 292 SER A CA 1
ATOM 2336 C C . SER A 1 292 ? -19.392 9.163 15.965 1.00 76.31 292 SER A C 1
ATOM 2338 O O . SER A 1 292 ? -18.229 8.924 16.290 1.00 76.31 292 SER A O 1
ATOM 2340 N N . TYR A 1 293 ? -20.200 9.908 16.729 1.00 77.56 293 TYR A N 1
ATOM 2341 C CA . TYR A 1 293 ? -19.759 10.484 18.006 1.00 77.56 293 TYR A CA 1
ATOM 2342 C C . TYR A 1 293 ? -19.507 9.423 19.083 1.00 77.56 293 TYR A C 1
ATOM 2344 O O . TYR A 1 293 ? -18.510 9.500 19.802 1.00 77.56 293 TYR A O 1
ATOM 2352 N N . GLU A 1 294 ? -20.362 8.407 19.176 1.00 79.50 294 GLU A N 1
ATOM 2353 C CA . GLU A 1 294 ? -20.178 7.300 20.124 1.00 79.50 294 GLU A CA 1
ATOM 2354 C C . GLU A 1 294 ? -18.945 6.453 19.795 1.00 79.50 294 GLU A C 1
ATOM 2356 O O . GLU A 1 294 ? -18.198 6.042 20.688 1.00 79.50 294 GLU A O 1
ATOM 2361 N N . LEU A 1 295 ? -18.700 6.203 18.507 1.00 81.19 295 LEU A N 1
ATOM 2362 C CA . LEU A 1 295 ? -17.482 5.548 18.049 1.00 81.19 295 LEU A CA 1
ATOM 2363 C C . LEU A 1 295 ? -16.251 6.399 18.388 1.00 81.19 295 LEU A C 1
ATOM 2365 O O . LEU A 1 295 ? -15.307 5.875 18.975 1.00 81.19 295 LEU A O 1
ATOM 2369 N N . ALA A 1 296 ? -16.287 7.705 18.104 1.00 78.06 296 ALA A N 1
ATOM 2370 C CA . ALA A 1 296 ? -15.195 8.619 18.426 1.00 78.06 296 ALA A CA 1
ATOM 2371 C C . ALA A 1 296 ? -14.850 8.603 19.922 1.00 78.06 296 ALA A C 1
ATOM 2373 O O . ALA A 1 296 ? -13.671 8.585 20.260 1.00 78.06 296 ALA A O 1
ATOM 2374 N N . PHE A 1 297 ? -15.848 8.541 20.811 1.00 78.88 297 PHE A N 1
ATOM 2375 C CA . PHE A 1 297 ? -15.634 8.419 22.255 1.00 78.88 297 PHE A CA 1
ATOM 2376 C C . PHE A 1 297 ? -14.914 7.115 22.634 1.00 78.88 297 PHE A C 1
ATOM 2378 O O . PHE A 1 297 ? -13.896 7.153 23.326 1.00 78.88 297 PHE A O 1
ATOM 2385 N N . ARG A 1 298 ? -15.391 5.961 22.143 1.00 80.56 298 ARG A N 1
ATOM 2386 C CA . ARG A 1 298 ? -14.763 4.650 22.416 1.00 80.56 298 ARG A CA 1
ATOM 2387 C C . ARG A 1 298 ? -13.325 4.580 21.896 1.00 80.56 298 ARG A C 1
ATOM 2389 O O . ARG A 1 298 ? -12.426 4.088 22.580 1.00 80.56 298 ARG A O 1
ATOM 2396 N N . MET A 1 299 ? -13.097 5.153 20.719 1.00 84.38 299 MET A N 1
ATOM 2397 C CA . MET A 1 299 ? -11.791 5.221 20.072 1.00 84.38 299 MET A CA 1
ATOM 2398 C C . MET A 1 299 ? -10.725 5.941 20.908 1.00 84.38 299 MET A C 1
ATOM 2400 O O . MET A 1 299 ? -9.560 5.549 20.837 1.00 84.38 299 MET A O 1
ATOM 2404 N N . GLN A 1 300 ? -11.092 6.950 21.713 1.00 79.12 300 GLN A N 1
ATOM 2405 C CA . GLN A 1 300 ? -10.125 7.700 22.534 1.00 79.12 300 GLN A CA 1
ATOM 2406 C C . GLN A 1 300 ? -9.383 6.800 23.528 1.00 79.12 300 GLN A C 1
ATOM 2408 O O . GLN A 1 300 ? -8.233 7.073 23.860 1.00 79.12 300 GLN A O 1
ATOM 2413 N N . GLN A 1 301 ? -10.021 5.719 23.987 1.00 78.06 301 GLN A N 1
ATOM 2414 C CA . GLN A 1 301 ? -9.411 4.768 24.915 1.00 78.06 301 GLN A CA 1
ATOM 2415 C C . GLN A 1 301 ? -8.687 3.630 24.189 1.00 78.06 301 GLN A C 1
ATOM 2417 O O . GLN A 1 301 ? -7.583 3.257 24.577 1.00 78.06 301 GLN A O 1
ATOM 2422 N N . SER A 1 302 ? -9.279 3.078 23.127 1.00 82.62 302 SER A N 1
ATOM 2423 C CA . SER A 1 302 ? -8.754 1.861 22.492 1.00 82.62 302 SER A CA 1
ATOM 2424 C C . SER A 1 302 ? -7.645 2.102 21.466 1.00 82.62 302 SER A C 1
ATOM 2426 O O . SER A 1 302 ? -6.785 1.239 21.283 1.00 82.62 302 SER A O 1
ATOM 2428 N N . ILE A 1 303 ? -7.624 3.256 20.791 1.00 85.31 303 ILE A N 1
ATOM 2429 C CA . ILE A 1 303 ? -6.616 3.534 19.757 1.00 85.31 303 ILE A CA 1
ATOM 2430 C C . ILE A 1 303 ? -5.196 3.700 20.325 1.00 85.31 303 ILE A C 1
ATOM 2432 O O . ILE A 1 303 ? -4.281 3.102 19.749 1.00 85.31 303 ILE A O 1
ATOM 2436 N N . PRO A 1 304 ? -4.964 4.446 21.426 1.00 85.12 304 PRO A N 1
ATOM 2437 C CA . PRO A 1 304 ? -3.624 4.575 22.001 1.00 85.12 304 PRO A CA 1
ATOM 2438 C C . PRO A 1 304 ? -2.976 3.220 22.304 1.00 85.12 304 PRO A C 1
ATOM 2440 O O . PRO A 1 304 ? -1.811 3.005 21.986 1.00 85.12 304 PRO A O 1
ATOM 2443 N N . GLU A 1 305 ? -3.741 2.265 22.835 1.00 84.81 305 GLU A N 1
ATOM 2444 C CA . GLU A 1 305 ? -3.254 0.912 23.117 1.00 84.81 305 GLU A CA 1
ATOM 2445 C C . GLU A 1 305 ? -2.917 0.131 21.831 1.00 84.81 305 GLU A C 1
ATOM 2447 O O . GLU A 1 305 ? -1.899 -0.567 21.750 1.00 84.81 305 GLU A O 1
ATOM 2452 N N . ALA A 1 306 ? -3.738 0.278 20.786 1.00 85.62 306 ALA A N 1
ATOM 2453 C CA . ALA A 1 306 ? -3.495 -0.348 19.489 1.00 85.62 306 ALA A CA 1
ATOM 2454 C C . ALA A 1 306 ? -2.201 0.150 18.824 1.00 85.62 306 ALA A C 1
ATOM 2456 O O . ALA A 1 306 ? -1.528 -0.634 18.154 1.00 85.62 306 ALA A O 1
ATOM 2457 N N . LEU A 1 307 ? -1.825 1.410 19.045 1.00 89.56 307 LEU A N 1
ATOM 2458 C CA . LEU A 1 307 ? -0.661 2.049 18.421 1.00 89.56 307 LEU A CA 1
ATOM 2459 C C . LEU A 1 307 ? 0.564 2.141 19.334 1.00 89.56 307 LEU A C 1
ATOM 2461 O O . LEU A 1 307 ? 1.653 2.465 18.862 1.00 89.56 307 LEU A O 1
ATOM 2465 N N . ASN A 1 308 ? 0.417 1.836 20.623 1.00 88.44 308 ASN A N 1
ATOM 2466 C CA . ASN A 1 308 ? 1.541 1.791 21.543 1.00 88.44 308 ASN A CA 1
ATOM 2467 C C . ASN A 1 308 ? 2.461 0.608 21.206 1.00 88.44 308 ASN A C 1
ATOM 2469 O O . ASN A 1 308 ? 2.082 -0.558 21.333 1.00 88.44 308 ASN A O 1
ATOM 2473 N N . MET A 1 309 ? 3.681 0.940 20.783 1.00 87.31 309 MET A N 1
ATOM 2474 C CA . MET A 1 309 ? 4.743 -0.004 20.423 1.00 87.31 309 MET A CA 1
ATOM 2475 C C . MET A 1 309 ? 5.905 0.011 21.427 1.00 87.31 309 MET A C 1
ATOM 2477 O O . MET A 1 309 ? 6.912 -0.647 21.192 1.00 87.31 309 MET A O 1
ATOM 2481 N N . ALA A 1 310 ? 5.797 0.757 22.534 1.00 83.38 310 ALA A N 1
ATOM 2482 C CA . ALA A 1 310 ? 6.891 0.919 23.496 1.00 83.38 310 ALA A CA 1
ATOM 2483 C C . ALA A 1 310 ? 7.305 -0.400 24.170 1.00 83.38 310 ALA A C 1
ATOM 2485 O O . ALA A 1 310 ? 8.456 -0.554 24.568 1.00 83.38 310 ALA A O 1
ATOM 2486 N N . GLU A 1 311 ? 6.375 -1.349 24.275 1.00 80.69 311 GLU A N 1
ATOM 2487 C CA . GLU A 1 311 ? 6.578 -2.656 24.911 1.00 80.69 311 GLU A CA 1
ATOM 2488 C C . GLU A 1 311 ? 6.793 -3.794 23.896 1.00 80.69 311 GLU A C 1
ATOM 2490 O O . GLU A 1 311 ? 6.814 -4.965 24.270 1.00 80.69 311 GLU A O 1
ATOM 2495 N N . GLU A 1 312 ? 6.936 -3.482 22.603 1.00 91.19 312 GLU A N 1
ATOM 2496 C CA . GLU A 1 312 ? 7.202 -4.503 21.584 1.00 91.19 312 GLU A CA 1
ATOM 2497 C C . GLU A 1 312 ? 8.596 -5.102 21.772 1.00 91.19 312 GLU A C 1
ATOM 2499 O O . GLU A 1 312 ? 9.569 -4.383 22.022 1.00 91.19 312 GLU A O 1
ATOM 2504 N N . THR A 1 313 ? 8.698 -6.425 21.634 1.00 94.06 313 THR A N 1
ATOM 2505 C CA . THR A 1 313 ? 9.957 -7.134 21.881 1.00 94.06 313 THR A CA 1
ATOM 2506 C C . THR A 1 313 ? 11.029 -6.733 20.866 1.00 94.06 313 THR A C 1
ATOM 2508 O O . THR A 1 313 ? 10.723 -6.309 19.747 1.00 94.06 313 THR A O 1
ATOM 2511 N N . ALA A 1 314 ? 12.304 -6.892 21.231 1.00 95.12 314 ALA A N 1
ATOM 2512 C CA . ALA A 1 314 ? 13.419 -6.586 20.334 1.00 95.12 314 ALA A CA 1
ATOM 2513 C C . ALA A 1 314 ? 13.345 -7.409 19.036 1.00 95.12 314 ALA A C 1
ATOM 2515 O O . ALA A 1 314 ? 13.648 -6.906 17.955 1.00 95.12 314 ALA A O 1
ATOM 2516 N N . GLU A 1 315 ? 12.878 -8.655 19.129 1.00 95.94 315 GLU A N 1
ATOM 2517 C CA . GLU A 1 315 ? 12.655 -9.530 17.981 1.00 95.94 315 GLU A CA 1
ATOM 2518 C C . GLU A 1 315 ? 11.582 -8.962 17.051 1.00 95.94 315 GLU A C 1
ATOM 2520 O O . GLU A 1 315 ? 11.777 -8.954 15.838 1.00 95.94 315 GLU A O 1
ATOM 2525 N N . MET A 1 316 ? 10.477 -8.445 17.599 1.00 95.62 316 MET A N 1
ATOM 2526 C CA . MET A 1 316 ? 9.393 -7.862 16.806 1.00 95.62 316 MET A CA 1
ATOM 2527 C C . MET A 1 316 ? 9.814 -6.541 16.155 1.00 95.62 316 MET A C 1
ATOM 2529 O O . MET A 1 316 ? 9.571 -6.321 14.967 1.00 95.62 316 MET A O 1
ATOM 2533 N N . GLN A 1 317 ? 10.511 -5.682 16.901 1.00 95.62 317 GLN A N 1
ATOM 2534 C CA . GLN A 1 317 ? 11.074 -4.448 16.354 1.00 95.62 317 GLN A CA 1
ATOM 2535 C C . GLN A 1 317 ? 12.044 -4.751 15.211 1.00 95.62 317 GLN A C 1
ATOM 2537 O O . GLN A 1 317 ? 11.951 -4.139 14.145 1.00 95.62 317 GLN A O 1
ATOM 2542 N N . SER A 1 318 ? 12.923 -5.741 15.390 1.00 97.31 318 SER A N 1
ATOM 2543 C CA . SER A 1 318 ? 13.862 -6.132 14.345 1.00 97.31 318 SER A CA 1
ATOM 2544 C C . SER A 1 318 ? 13.175 -6.823 13.169 1.00 97.31 318 SER A C 1
ATOM 2546 O O . SER A 1 318 ? 13.572 -6.577 12.034 1.00 97.31 318 SER A O 1
ATOM 2548 N N . LEU A 1 319 ? 12.117 -7.615 13.381 1.00 98.19 319 LEU A N 1
ATOM 2549 C CA . LEU A 1 319 ? 11.346 -8.246 12.302 1.00 98.19 319 LEU A CA 1
ATOM 2550 C C . LEU A 1 319 ? 10.789 -7.205 11.323 1.00 98.19 319 LEU A C 1
ATOM 2552 O O . LEU A 1 319 ? 10.925 -7.370 10.112 1.00 98.19 319 LEU A O 1
ATOM 2556 N N . TYR A 1 320 ? 10.224 -6.115 11.846 1.00 98.06 320 TYR A N 1
ATOM 2557 C CA . TYR A 1 320 ? 9.678 -5.018 11.042 1.00 98.06 320 TYR A CA 1
ATOM 2558 C C . TYR A 1 320 ? 10.721 -3.974 10.615 1.00 98.06 320 TYR A C 1
ATOM 2560 O O . TYR A 1 320 ? 10.394 -3.072 9.848 1.00 98.06 320 TYR A O 1
ATOM 2568 N N . GLY A 1 321 ? 11.966 -4.061 11.093 1.00 97.44 321 GLY A N 1
ATOM 2569 C CA . GLY A 1 321 ? 12.998 -3.054 10.826 1.00 97.44 321 GLY A CA 1
ATOM 2570 C C . GLY A 1 321 ? 12.756 -1.719 11.540 1.00 97.44 321 GLY A C 1
ATOM 2571 O O . GLY A 1 321 ? 13.166 -0.672 11.049 1.00 97.44 321 GLY A O 1
ATOM 2572 N N . ILE A 1 322 ? 12.077 -1.718 12.684 1.00 96.19 322 ILE A N 1
ATOM 2573 C CA . ILE A 1 322 ? 11.843 -0.505 13.487 1.00 96.19 322 ILE A CA 1
ATOM 2574 C C . ILE A 1 322 ? 13.147 -0.009 14.135 1.00 96.19 322 ILE A C 1
ATOM 2576 O O . ILE A 1 322 ? 13.320 1.179 14.382 1.00 96.19 322 ILE A O 1
ATOM 2580 N N . ASP A 1 323 ? 14.102 -0.916 14.326 1.00 94.94 323 ASP A N 1
ATOM 2581 C CA . ASP A 1 323 ? 15.452 -0.670 14.835 1.00 94.94 323 ASP A CA 1
ATOM 2582 C C . ASP A 1 323 ? 16.391 0.048 13.841 1.00 94.94 323 ASP A C 1
ATOM 2584 O O . ASP A 1 323 ? 17.506 0.428 14.204 1.00 94.94 323 ASP A O 1
ATOM 2588 N N . ASN A 1 324 ? 15.962 0.265 12.594 1.00 96.38 324 ASN A N 1
ATOM 2589 C CA . ASN A 1 324 ? 16.735 0.951 11.561 1.00 96.38 324 ASN A CA 1
ATOM 2590 C C . ASN A 1 324 ? 15.977 2.177 11.041 1.00 96.38 324 ASN A C 1
ATOM 2592 O O . ASN A 1 324 ? 14.877 2.057 10.512 1.00 96.38 324 ASN A O 1
ATOM 2596 N N . LYS A 1 325 ? 16.616 3.353 11.101 1.00 96.56 325 LYS A N 1
ATOM 2597 C CA . LYS A 1 325 ? 16.050 4.637 10.649 1.00 96.56 325 LYS A CA 1
ATOM 2598 C C . LYS A 1 325 ? 15.492 4.607 9.223 1.00 96.56 325 LYS A C 1
ATOM 2600 O O . LYS A 1 325 ? 14.526 5.310 8.948 1.00 96.56 325 LYS A O 1
ATOM 2605 N N . THR A 1 326 ? 16.090 3.827 8.319 1.00 96.31 326 THR A N 1
ATOM 2606 C CA . THR A 1 326 ? 15.618 3.714 6.931 1.00 96.31 326 THR A CA 1
ATOM 2607 C C . THR A 1 326 ? 14.238 3.064 6.867 1.00 96.31 326 THR A C 1
ATOM 2609 O O . THR A 1 326 ? 13.377 3.518 6.121 1.00 96.31 326 THR A O 1
ATOM 2612 N N . THR A 1 327 ? 14.002 2.035 7.674 1.00 97.56 327 THR A N 1
ATOM 2613 C CA . THR A 1 327 ? 12.773 1.232 7.667 1.00 97.56 327 THR A CA 1
ATOM 2614 C C . THR A 1 327 ? 11.807 1.604 8.791 1.00 97.56 327 THR A C 1
ATOM 2616 O O . THR A 1 327 ? 10.669 1.154 8.766 1.00 97.56 327 THR A O 1
ATOM 2619 N N . GLU A 1 328 ? 12.210 2.444 9.749 1.00 96.06 328 GLU A N 1
ATOM 2620 C CA . GLU A 1 328 ? 11.490 2.692 11.005 1.00 96.06 328 GLU A CA 1
ATOM 2621 C C . GLU A 1 328 ? 10.019 3.064 10.796 1.00 96.06 328 G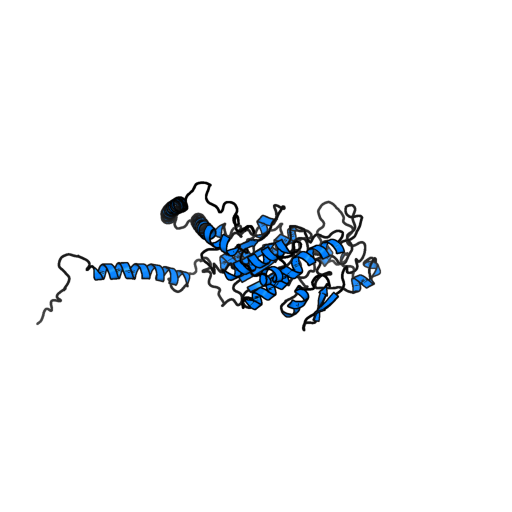LU A C 1
ATOM 2623 O O . GLU A 1 328 ? 9.122 2.402 11.320 1.00 96.06 328 GLU A O 1
ATOM 2628 N N . VAL A 1 329 ? 9.747 4.102 10.000 1.00 95.25 329 VAL A N 1
ATOM 2629 C CA . VAL A 1 329 ? 8.372 4.573 9.771 1.00 95.25 329 VAL A CA 1
ATOM 2630 C C . VAL A 1 329 ? 7.529 3.533 9.025 1.00 95.25 329 VAL A C 1
ATOM 2632 O O . VAL A 1 329 ? 6.372 3.308 9.377 1.00 95.25 329 VAL A O 1
ATOM 2635 N N . TYR A 1 330 ? 8.118 2.843 8.048 1.00 97.62 330 TYR A N 1
ATOM 2636 C CA . TYR A 1 330 ? 7.469 1.815 7.234 1.00 97.62 330 TYR A CA 1
ATOM 2637 C C . TYR A 1 330 ? 7.150 0.562 8.067 1.00 97.62 330 TYR A C 1
ATOM 2639 O O . TYR A 1 330 ? 6.042 0.023 8.001 1.00 97.62 330 TYR A O 1
ATOM 2647 N N . GLY A 1 331 ? 8.091 0.157 8.923 1.00 97.44 331 GLY A N 1
ATOM 2648 C CA . GLY A 1 331 ? 7.952 -0.908 9.911 1.00 97.44 331 GLY A CA 1
ATOM 2649 C C . GLY A 1 331 ? 6.842 -0.612 10.908 1.00 97.44 331 GLY A C 1
ATOM 2650 O O . GLY A 1 331 ? 5.961 -1.446 11.111 1.00 97.44 331 GLY A O 1
ATOM 2651 N N . ARG A 1 332 ? 6.810 0.608 11.458 1.00 96.69 332 ARG A N 1
ATOM 2652 C CA . ARG A 1 332 ? 5.742 1.052 12.367 1.00 96.69 332 ARG A CA 1
ATOM 2653 C C . ARG A 1 332 ? 4.369 1.056 11.691 1.00 96.69 332 ARG A C 1
ATOM 2655 O O . ARG A 1 332 ? 3.409 0.607 12.310 1.00 96.69 332 ARG A O 1
ATOM 2662 N N . ARG A 1 333 ? 4.252 1.494 10.428 1.00 97.25 333 ARG A N 1
ATOM 2663 C CA . ARG A 1 333 ? 2.985 1.423 9.666 1.00 97.25 333 ARG A CA 1
ATOM 2664 C C . ARG A 1 333 ? 2.498 -0.021 9.512 1.00 97.25 333 ARG A C 1
ATOM 2666 O O . ARG A 1 333 ? 1.339 -0.301 9.815 1.00 97.25 333 ARG A O 1
ATOM 2673 N N . CYS A 1 334 ? 3.376 -0.937 9.100 1.00 98.19 334 CYS A N 1
ATOM 2674 C CA . CYS A 1 334 ? 3.031 -2.354 8.948 1.00 98.19 334 CYS A CA 1
ATOM 2675 C C . CYS A 1 334 ? 2.641 -3.000 10.290 1.00 98.19 334 CYS A C 1
ATOM 2677 O O . CYS A 1 334 ? 1.620 -3.682 10.379 1.00 98.19 334 CYS A O 1
ATOM 2679 N N . LEU A 1 335 ? 3.403 -2.726 11.352 1.00 97.50 335 LEU A N 1
ATOM 2680 C CA . LEU A 1 335 ? 3.130 -3.228 12.697 1.00 97.50 335 LEU A CA 1
ATOM 2681 C C . LEU A 1 335 ? 1.798 -2.698 13.251 1.00 97.50 335 LEU A C 1
ATOM 2683 O O . LEU A 1 335 ? 1.012 -3.463 13.810 1.00 97.50 335 LEU A O 1
ATOM 2687 N N . ALA A 1 336 ? 1.509 -1.407 13.061 1.00 97.12 336 ALA A N 1
ATOM 2688 C CA . ALA A 1 336 ? 0.221 -0.817 13.421 1.00 97.12 336 ALA A CA 1
ATOM 2689 C C . ALA A 1 336 ? -0.931 -1.503 12.674 1.00 97.12 336 ALA A C 1
ATOM 2691 O O . ALA A 1 336 ? -1.922 -1.878 13.297 1.00 97.12 336 ALA A O 1
ATOM 2692 N N . ALA A 1 337 ? -0.788 -1.734 11.365 1.00 97.88 337 ALA A N 1
ATOM 2693 C CA . ALA A 1 337 ? -1.801 -2.422 10.569 1.00 97.88 337 ALA A CA 1
ATOM 2694 C C . ALA A 1 337 ? -2.087 -3.837 11.093 1.00 97.88 337 ALA A C 1
ATOM 2696 O O . ALA A 1 337 ? -3.253 -4.202 11.260 1.00 97.88 337 ALA A O 1
ATOM 2697 N N . ARG A 1 338 ? -1.042 -4.602 11.437 1.00 97.00 338 ARG A N 1
ATOM 2698 C CA . ARG A 1 338 ? -1.189 -5.917 12.076 1.00 97.00 338 ARG A CA 1
ATOM 2699 C C . ARG A 1 338 ? -1.917 -5.815 13.415 1.00 97.00 338 ARG A C 1
ATOM 2701 O O . ARG A 1 338 ? -2.858 -6.569 13.653 1.00 97.00 338 ARG A O 1
ATOM 2708 N N . ARG A 1 339 ? -1.514 -4.887 14.291 1.00 95.88 339 ARG A N 1
ATOM 2709 C CA . ARG A 1 339 ? -2.120 -4.682 15.625 1.00 95.88 339 ARG A CA 1
ATOM 2710 C C . ARG A 1 339 ? -3.591 -4.270 15.555 1.00 95.88 339 ARG A C 1
ATOM 2712 O O . ARG A 1 339 ? -4.373 -4.668 16.419 1.00 95.88 339 ARG A O 1
ATOM 2719 N N . LEU A 1 340 ? -3.961 -3.478 14.552 1.00 95.88 340 LEU A N 1
ATOM 2720 C CA . LEU A 1 340 ? -5.344 -3.089 14.275 1.00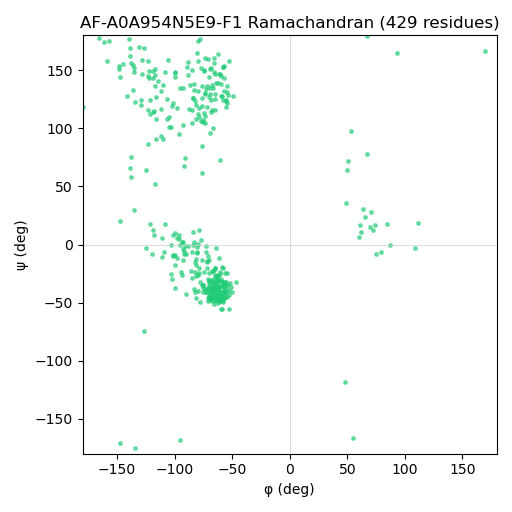 95.88 340 LEU A CA 1
ATOM 2721 C C . LEU A 1 340 ? -6.151 -4.281 13.755 1.00 95.88 340 LEU A C 1
ATOM 2723 O O . LEU A 1 340 ? -7.244 -4.540 14.257 1.00 95.88 340 LEU A O 1
ATOM 2727 N N . ALA A 1 341 ? -5.595 -5.048 12.813 1.00 96.12 341 ALA A N 1
ATOM 2728 C CA . ALA A 1 341 ? -6.222 -6.269 12.318 1.00 96.12 341 ALA A CA 1
ATOM 2729 C C . ALA A 1 341 ? -6.488 -7.255 13.471 1.00 96.12 341 ALA A C 1
ATOM 2731 O O . ALA A 1 341 ? -7.602 -7.754 13.625 1.00 96.12 341 ALA A O 1
ATOM 2732 N N . GLU A 1 342 ? -5.512 -7.472 14.350 1.00 94.44 342 GLU A N 1
ATOM 2733 C CA . GLU A 1 342 ? -5.644 -8.343 15.524 1.00 94.44 342 GLU A CA 1
ATOM 2734 C C . GLU A 1 342 ? -6.795 -7.914 16.448 1.00 94.44 342 GLU A C 1
ATOM 2736 O O . GLU A 1 342 ? -7.542 -8.755 16.943 1.00 94.44 342 GLU A O 1
ATOM 2741 N N . ARG A 1 343 ? -7.016 -6.601 16.588 1.00 93.81 343 ARG A N 1
ATOM 2742 C CA . ARG A 1 343 ? -8.124 -6.008 17.358 1.00 93.81 343 ARG A CA 1
ATOM 2743 C C . ARG A 1 343 ? -9.442 -5.894 16.581 1.00 93.81 343 ARG A C 1
ATOM 2745 O O . ARG A 1 343 ? -10.379 -5.252 17.046 1.00 93.81 343 ARG A O 1
ATOM 2752 N N . GLY A 1 344 ? -9.533 -6.518 15.409 1.00 93.00 344 GLY A N 1
ATOM 2753 C CA . GLY A 1 344 ? -10.767 -6.614 14.632 1.00 93.00 344 GLY A CA 1
ATOM 2754 C C . GLY A 1 344 ? -11.057 -5.416 13.728 1.00 93.00 344 GLY A C 1
ATOM 2755 O O . GLY A 1 344 ? -12.194 -5.272 13.279 1.00 93.00 344 GLY A O 1
ATOM 2756 N N . VAL A 1 345 ? -10.075 -4.562 13.423 1.00 95.00 345 VAL A N 1
ATOM 2757 C CA . VAL A 1 345 ? -10.213 -3.611 12.306 1.00 95.00 345 VAL A CA 1
ATOM 2758 C C . VAL A 1 345 ? -10.292 -4.407 11.006 1.00 95.00 345 VAL A C 1
ATOM 2760 O O . VAL A 1 345 ? -9.445 -5.261 10.733 1.00 95.00 345 VAL A O 1
ATOM 2763 N N . ARG A 1 346 ? -11.350 -4.166 10.226 1.00 92.88 346 ARG A N 1
ATOM 2764 C CA . ARG A 1 346 ? -11.688 -4.990 9.062 1.00 92.88 346 ARG A CA 1
ATOM 2765 C C . ARG A 1 346 ? -10.900 -4.589 7.821 1.00 92.88 346 ARG A C 1
ATOM 2767 O O . ARG A 1 346 ? -10.499 -5.468 7.068 1.00 92.88 346 ARG A O 1
ATOM 2774 N N . TYR A 1 347 ? -10.675 -3.297 7.610 1.00 97.38 347 TYR A N 1
ATOM 2775 C CA . TYR A 1 347 ? -9.933 -2.784 6.466 1.00 97.38 347 TYR A CA 1
ATOM 2776 C C . TYR A 1 347 ? -8.928 -1.723 6.913 1.00 97.38 347 TYR A C 1
ATOM 2778 O O . TYR A 1 347 ? -9.303 -0.698 7.483 1.00 97.38 347 TYR A O 1
ATOM 2786 N N . THR A 1 348 ? -7.652 -1.939 6.612 1.00 98.12 348 THR A N 1
ATOM 2787 C CA . THR A 1 348 ? -6.594 -0.956 6.868 1.00 98.12 348 THR A CA 1
ATOM 2788 C C . THR A 1 348 ? -5.914 -0.600 5.555 1.00 98.12 348 THR A C 1
ATOM 2790 O O . THR A 1 348 ? -5.215 -1.435 4.985 1.00 98.12 348 THR A O 1
ATOM 2793 N N . LEU A 1 349 ? -6.091 0.637 5.088 1.00 98.06 349 LEU A N 1
ATOM 2794 C CA . LEU A 1 349 ? -5.302 1.207 3.999 1.00 98.06 349 LEU A CA 1
ATOM 2795 C C . LEU A 1 349 ? -3.975 1.710 4.561 1.00 98.06 349 LEU A C 1
ATOM 2797 O O . LEU A 1 349 ? -3.929 2.716 5.266 1.00 98.06 349 LEU A O 1
ATOM 2801 N N . VAL A 1 350 ? -2.897 1.004 4.250 1.00 98.06 350 VAL A N 1
ATOM 2802 C CA . VAL A 1 350 ? -1.530 1.372 4.605 1.00 98.06 350 VAL A CA 1
ATOM 2803 C C . VAL A 1 350 ? -0.917 2.102 3.419 1.00 98.06 350 VAL A C 1
ATOM 2805 O O . VAL A 1 350 ? -0.400 1.480 2.493 1.00 98.06 350 VAL A O 1
ATOM 2808 N N . TYR A 1 351 ? -0.973 3.429 3.445 1.00 95.81 351 TYR A N 1
ATOM 2809 C CA . TYR A 1 351 ? -0.261 4.277 2.493 1.00 95.81 351 TYR A CA 1
ATOM 2810 C C . TYR A 1 351 ? 1.211 4.298 2.906 1.00 95.81 351 TYR A C 1
ATOM 2812 O O . TYR A 1 351 ? 1.657 5.087 3.747 1.00 95.81 351 TYR A O 1
ATOM 2820 N N . LEU A 1 352 ? 1.924 3.273 2.442 1.00 94.06 352 LEU A N 1
ATOM 2821 C CA . LEU A 1 352 ? 3.178 2.855 3.047 1.00 94.06 352 LEU A CA 1
ATOM 2822 C C . LEU A 1 352 ? 4.316 3.798 2.660 1.00 94.06 352 LEU A C 1
ATOM 2824 O O . LEU A 1 352 ? 5.157 4.082 3.509 1.00 94.06 352 LEU A O 1
ATOM 2828 N N . SER A 1 353 ? 4.289 4.333 1.442 1.00 84.50 353 SER A N 1
ATOM 2829 C CA . SER A 1 353 ? 5.193 5.372 0.950 1.00 84.50 353 SER A CA 1
ATOM 2830 C C . SER A 1 353 ? 4.503 6.731 0.866 1.00 84.50 353 SER A C 1
ATOM 2832 O O . SER A 1 353 ? 3.277 6.803 0.803 1.00 84.50 353 SER A O 1
ATOM 2834 N N . ASP A 1 354 ? 5.282 7.811 0.858 1.00 84.00 354 ASP A N 1
ATOM 2835 C CA . ASP A 1 354 ? 4.720 9.146 0.632 1.00 84.00 354 ASP A CA 1
ATOM 2836 C C . ASP A 1 354 ? 4.162 9.268 -0.803 1.00 84.00 354 ASP A C 1
ATOM 2838 O O . ASP A 1 354 ? 4.524 8.494 -1.695 1.00 84.00 354 ASP A O 1
ATOM 2842 N N . TYR A 1 355 ? 3.280 10.251 -1.025 1.00 87.44 355 TYR A N 1
ATOM 2843 C CA . TYR A 1 355 ? 2.699 10.517 -2.346 1.00 87.44 355 TYR A CA 1
ATOM 2844 C C . TYR A 1 355 ? 3.805 10.733 -3.391 1.00 87.44 355 TYR A C 1
ATOM 2846 O O . TYR A 1 355 ? 4.660 11.608 -3.215 1.00 87.44 355 TYR A O 1
ATOM 2854 N N . GLY A 1 356 ? 3.773 9.947 -4.467 1.00 87.06 356 GLY A N 1
ATOM 2855 C CA . GLY A 1 356 ? 4.738 9.995 -5.563 1.00 87.06 356 GLY A CA 1
ATOM 2856 C C . GLY A 1 356 ? 6.143 9.502 -5.202 1.00 87.06 356 GLY A C 1
ATOM 2857 O O . GLY A 1 356 ? 7.080 9.763 -5.948 1.00 87.06 356 GLY A O 1
ATOM 2858 N N . GLU A 1 357 ? 6.348 8.806 -4.078 1.00 91.75 357 GLU A N 1
ATOM 2859 C CA . GLU A 1 357 ? 7.685 8.315 -3.704 1.00 91.75 357 GLU A CA 1
ATOM 2860 C C . GLU A 1 357 ? 8.276 7.376 -4.769 1.00 91.75 357 GLU A C 1
ATOM 2862 O O . GLU A 1 357 ? 9.475 7.426 -5.043 1.00 91.75 357 GLU A O 1
ATOM 2867 N N . TRP A 1 358 ? 7.434 6.561 -5.406 1.00 95.38 358 TRP A N 1
ATOM 2868 C CA . TRP A 1 358 ? 7.848 5.647 -6.470 1.00 95.38 358 TRP A CA 1
ATOM 2869 C C . TRP A 1 358 ? 7.929 6.318 -7.848 1.00 95.38 358 TRP A C 1
ATOM 2871 O O . TRP A 1 358 ? 8.287 5.649 -8.825 1.00 95.38 358 TRP A O 1
ATOM 2881 N N . ASP A 1 359 ? 7.670 7.634 -7.930 1.00 93.44 359 ASP A N 1
ATOM 2882 C CA . ASP A 1 359 ? 7.522 8.390 -9.174 1.00 93.44 359 ASP A CA 1
ATOM 2883 C C . ASP A 1 359 ? 8.847 8.705 -9.889 1.00 93.44 359 ASP A C 1
ATOM 2885 O O . ASP A 1 359 ? 9.290 9.846 -10.040 1.00 93.44 359 ASP A O 1
ATOM 2889 N N . SER A 1 360 ? 9.556 7.649 -10.291 1.00 92.12 360 SER A N 1
ATOM 2890 C CA . SER A 1 360 ? 10.939 7.750 -10.765 1.00 92.12 360 SER A CA 1
ATOM 2891 C C . SER A 1 360 ? 11.043 7.930 -12.277 1.00 92.12 360 SER A C 1
ATOM 2893 O O . SER A 1 360 ? 11.596 7.096 -13.002 1.00 92.12 360 SER A O 1
ATOM 2895 N N . HIS A 1 361 ? 10.583 9.093 -12.728 1.00 91.56 361 HIS A N 1
ATOM 2896 C CA . HIS A 1 361 ? 10.850 9.645 -14.060 1.00 91.56 361 HIS A CA 1
ATOM 2897 C C . HIS A 1 361 ? 12.360 9.871 -14.312 1.00 91.56 361 HIS A C 1
ATOM 2899 O O . HIS A 1 361 ? 12.854 9.848 -15.441 1.00 91.56 361 HIS A O 1
ATOM 2905 N N . ARG A 1 362 ? 13.150 10.018 -13.241 1.00 90.69 362 ARG A N 1
ATOM 2906 C CA . ARG A 1 362 ? 14.619 10.126 -13.255 1.00 90.69 362 ARG A CA 1
ATOM 2907 C C . ARG A 1 362 ? 15.235 9.319 -12.120 1.00 90.69 362 ARG A C 1
ATOM 2909 O O . ARG A 1 362 ? 14.563 9.004 -11.148 1.00 90.69 362 ARG A O 1
ATOM 2916 N N . ASP A 1 363 ? 16.525 9.037 -12.238 1.00 93.50 363 ASP A N 1
ATOM 2917 C CA . ASP A 1 363 ? 17.361 8.361 -11.242 1.00 93.50 363 ASP A CA 1
ATOM 2918 C C . ASP A 1 363 ? 16.743 7.067 -10.696 1.00 93.50 363 ASP A C 1
ATOM 2920 O O . ASP A 1 363 ? 16.933 6.725 -9.526 1.00 93.50 363 ASP A O 1
ATOM 2924 N N . LEU A 1 364 ? 16.041 6.320 -11.558 1.00 95.75 364 LEU A N 1
ATOM 2925 C CA . LEU A 1 364 ? 15.234 5.159 -11.177 1.00 95.75 364 LEU A CA 1
ATOM 2926 C C . LEU A 1 364 ? 16.037 4.155 -10.364 1.00 95.75 364 LEU A C 1
ATOM 2928 O O . LEU A 1 364 ? 15.583 3.692 -9.325 1.00 95.75 364 LEU A O 1
ATOM 2932 N N . LYS A 1 365 ? 17.277 3.875 -10.779 1.00 96.62 365 LYS A N 1
ATOM 2933 C CA . LYS A 1 365 ? 18.152 2.953 -10.051 1.00 96.62 365 LYS A CA 1
ATOM 2934 C C . LYS A 1 365 ? 18.350 3.357 -8.589 1.00 96.62 365 LYS A C 1
ATOM 2936 O O . LYS A 1 365 ? 18.375 2.496 -7.720 1.00 96.62 365 LYS A O 1
ATOM 2941 N N . LYS A 1 366 ? 18.535 4.650 -8.322 1.00 96.94 366 LYS A N 1
ATOM 2942 C CA . LYS A 1 366 ? 18.767 5.167 -6.971 1.00 96.94 366 LYS A CA 1
ATOM 2943 C C . LYS A 1 366 ? 17.459 5.234 -6.188 1.00 96.94 366 LYS A C 1
ATOM 2945 O O . LYS A 1 366 ? 17.424 4.768 -5.054 1.00 96.94 366 LYS A O 1
ATOM 2950 N N . LEU A 1 367 ? 16.421 5.821 -6.785 1.00 96.56 367 LEU A N 1
ATOM 2951 C CA . LEU A 1 367 ? 15.140 6.055 -6.122 1.00 96.56 367 LEU A CA 1
ATOM 2952 C C . LEU A 1 367 ? 14.437 4.735 -5.789 1.00 96.56 367 LEU A C 1
ATOM 2954 O O . LEU A 1 367 ? 14.164 4.499 -4.615 1.00 96.56 367 LEU A O 1
ATOM 2958 N N . HIS A 1 368 ? 14.275 3.821 -6.755 1.00 97.44 368 HIS A N 1
ATOM 2959 C CA . HIS A 1 368 ? 13.672 2.509 -6.489 1.00 97.44 368 HIS A CA 1
ATOM 2960 C C . HIS A 1 368 ? 14.513 1.668 -5.529 1.00 97.44 368 HIS A C 1
ATOM 2962 O O . HIS A 1 368 ? 13.931 1.020 -4.670 1.00 97.44 368 HIS A O 1
ATOM 2968 N N . ALA A 1 369 ? 15.852 1.706 -5.588 1.00 97.88 369 ALA A N 1
ATOM 2969 C CA . ALA A 1 369 ? 16.677 1.008 -4.595 1.00 97.88 369 ALA A CA 1
ATOM 2970 C C . ALA A 1 369 ? 16.417 1.524 -3.171 1.00 97.88 369 ALA A C 1
ATOM 2972 O O . ALA A 1 369 ? 16.251 0.727 -2.252 1.00 97.88 369 ALA A O 1
ATOM 2973 N N . THR A 1 370 ? 16.342 2.849 -2.992 1.00 97.50 370 THR A N 1
ATOM 2974 C CA . THR A 1 370 ? 16.018 3.465 -1.695 1.00 97.50 370 THR A CA 1
ATOM 2975 C C . THR A 1 370 ? 14.607 3.097 -1.232 1.00 97.50 370 THR A C 1
ATOM 2977 O O . THR A 1 370 ? 14.424 2.735 -0.072 1.00 97.50 370 THR A O 1
ATOM 2980 N N . SER A 1 371 ? 13.606 3.154 -2.113 1.00 97.75 371 SER A N 1
ATOM 2981 C CA . SER A 1 371 ? 12.226 2.795 -1.761 1.00 97.75 371 SER A CA 1
ATOM 2982 C C . SER A 1 371 ? 12.070 1.303 -1.460 1.00 97.75 371 SER A C 1
ATOM 2984 O O . SER A 1 371 ? 11.397 0.948 -0.496 1.00 97.75 371 SER A O 1
ATOM 2986 N N . CYS A 1 372 ? 12.751 0.419 -2.193 1.00 98.00 372 CYS A N 1
ATOM 2987 C CA . CYS A 1 372 ? 12.806 -1.009 -1.881 1.00 98.00 372 CYS A CA 1
ATOM 2988 C C . CYS A 1 372 ? 13.453 -1.269 -0.514 1.00 98.00 372 CYS A C 1
ATOM 2990 O O . CYS A 1 372 ? 12.867 -1.986 0.291 1.00 98.00 372 CYS A O 1
ATOM 2992 N N . GLU A 1 373 ? 14.595 -0.639 -0.207 1.00 97.81 373 GLU A N 1
ATOM 2993 C CA . GLU A 1 373 ? 15.267 -0.769 1.098 1.00 97.81 373 GLU A CA 1
ATOM 2994 C C . GLU A 1 373 ? 14.336 -0.403 2.267 1.00 97.81 373 GLU A C 1
ATOM 2996 O O . GLU A 1 373 ? 14.378 -1.027 3.326 1.00 97.81 373 GLU A O 1
ATOM 3001 N N . ARG A 1 374 ? 13.456 0.581 2.057 1.00 97.88 374 ARG A N 1
ATOM 3002 C CA . ARG A 1 374 ? 12.480 1.060 3.042 1.00 97.88 374 ARG A CA 1
ATOM 3003 C C . ARG A 1 374 ? 11.309 0.109 3.272 1.00 97.88 374 ARG A C 1
ATOM 3005 O O . ARG A 1 374 ? 10.855 0.005 4.408 1.00 97.88 374 ARG A O 1
ATOM 3012 N N . VAL A 1 375 ? 10.798 -0.555 2.229 1.00 98.06 375 VAL A N 1
ATOM 3013 C CA . VAL A 1 375 ? 9.549 -1.344 2.314 1.00 98.06 375 VAL A CA 1
ATOM 3014 C C . VAL A 1 375 ? 9.759 -2.855 2.383 1.00 98.06 375 VAL A C 1
ATOM 3016 O O . VAL A 1 375 ? 8.906 -3.551 2.930 1.00 98.06 375 VAL A O 1
ATOM 3019 N N . ASP A 1 376 ? 10.879 -3.371 1.874 1.00 98.50 376 ASP A N 1
ATOM 3020 C CA . ASP A 1 376 ? 11.128 -4.811 1.734 1.00 98.50 376 ASP A CA 1
ATOM 3021 C C . ASP A 1 376 ? 11.066 -5.550 3.079 1.00 98.50 376 ASP A C 1
ATOM 3023 O O . ASP A 1 376 ? 10.262 -6.468 3.268 1.00 98.50 376 ASP A O 1
ATOM 3027 N N . LYS A 1 377 ? 11.868 -5.104 4.055 1.00 98.62 377 LYS A N 1
ATOM 3028 C CA . LYS A 1 377 ? 11.911 -5.713 5.391 1.00 98.62 377 LYS A CA 1
ATOM 3029 C C . LYS A 1 377 ? 10.571 -5.580 6.139 1.00 98.62 377 LYS A C 1
ATOM 3031 O O . LYS A 1 377 ? 10.081 -6.612 6.601 1.00 98.62 377 LYS A O 1
ATOM 3036 N N . PRO A 1 378 ? 9.927 -4.395 6.222 1.00 98.56 378 PRO A N 1
ATOM 3037 C CA . PRO A 1 378 ? 8.597 -4.258 6.825 1.00 98.56 378 PRO A CA 1
ATOM 3038 C C . PRO A 1 378 ? 7.520 -5.171 6.230 1.00 98.56 378 PRO A C 1
ATOM 3040 O O . PRO A 1 378 ? 6.772 -5.793 6.985 1.00 98.56 378 PRO A O 1
ATOM 3043 N N . LEU A 1 379 ? 7.441 -5.279 4.899 1.00 98.62 379 LEU A N 1
ATOM 3044 C CA . LEU A 1 379 ? 6.421 -6.093 4.230 1.00 98.62 379 LEU A CA 1
ATOM 3045 C C . LEU A 1 379 ? 6.654 -7.588 4.450 1.00 98.62 379 LEU A C 1
ATOM 3047 O O . LEU A 1 379 ? 5.718 -8.318 4.779 1.00 98.62 379 LEU A O 1
ATOM 3051 N N . ALA A 1 380 ? 7.903 -8.045 4.343 1.00 98.75 380 ALA A N 1
ATOM 3052 C CA . ALA A 1 380 ? 8.250 -9.424 4.670 1.00 98.75 380 ALA A CA 1
ATOM 3053 C C . ALA A 1 380 ? 7.984 -9.743 6.152 1.00 98.75 380 ALA A C 1
ATOM 3055 O O . ALA A 1 380 ? 7.526 -10.841 6.477 1.00 98.75 380 ALA A O 1
ATOM 3056 N N . GLY A 1 381 ? 8.248 -8.783 7.045 1.00 98.56 381 GLY A N 1
ATOM 3057 C CA . GLY A 1 381 ? 7.933 -8.871 8.468 1.00 98.56 381 GLY A CA 1
ATOM 3058 C C . GLY A 1 381 ? 6.436 -9.034 8.722 1.00 98.56 381 GLY A C 1
ATOM 3059 O O . GLY A 1 381 ? 6.047 -9.928 9.470 1.00 98.56 381 GLY A O 1
ATOM 3060 N N . LEU A 1 382 ? 5.599 -8.257 8.028 1.00 98.75 382 LEU A N 1
ATOM 3061 C CA . LEU A 1 382 ? 4.141 -8.347 8.116 1.00 98.75 382 LEU A CA 1
ATOM 3062 C C . LEU A 1 382 ? 3.616 -9.731 7.712 1.00 98.75 382 LEU A C 1
ATOM 3064 O O . LEU A 1 382 ? 2.829 -10.321 8.450 1.00 98.75 382 LEU A O 1
ATOM 3068 N N . VAL A 1 383 ? 4.081 -10.277 6.582 1.00 98.69 383 VAL A N 1
ATOM 3069 C CA . VAL A 1 383 ? 3.707 -11.633 6.135 1.00 98.69 383 VAL A CA 1
ATOM 3070 C C . VAL A 1 383 ? 4.071 -12.672 7.201 1.00 98.69 383 VAL A C 1
ATOM 3072 O O . VAL A 1 383 ? 3.245 -13.501 7.586 1.00 98.69 383 VAL A O 1
ATOM 3075 N N . LYS A 1 384 ? 5.298 -12.605 7.729 1.00 98.62 384 LYS A N 1
ATOM 3076 C CA . LYS A 1 384 ? 5.796 -13.556 8.733 1.00 98.62 384 LYS A CA 1
ATOM 3077 C C . LYS A 1 384 ? 5.047 -13.453 10.060 1.00 98.62 384 LYS A C 1
ATOM 3079 O O . LYS A 1 384 ? 4.705 -14.486 10.628 1.00 98.62 384 LYS A O 1
ATOM 3084 N N . ASP A 1 385 ? 4.766 -12.246 10.539 1.00 98.06 385 ASP A N 1
ATOM 3085 C CA . ASP A 1 385 ? 4.038 -12.010 11.793 1.00 98.06 385 ASP A CA 1
ATOM 3086 C C . ASP A 1 385 ? 2.575 -12.479 11.686 1.00 98.06 385 ASP A C 1
ATOM 3088 O O . ASP A 1 385 ? 2.081 -13.179 12.571 1.00 98.06 385 ASP A O 1
ATOM 3092 N N . LEU A 1 386 ? 1.897 -12.219 10.557 1.00 98.31 386 LEU A N 1
ATOM 3093 C CA . LEU A 1 386 ? 0.552 -12.758 10.307 1.00 98.31 386 LEU A CA 1
ATOM 3094 C C . LEU A 1 386 ? 0.534 -14.295 10.356 1.00 98.31 386 LEU A C 1
ATOM 3096 O O . LEU A 1 386 ? -0.381 -14.876 10.945 1.00 98.31 386 LEU A O 1
ATOM 3100 N N . LYS A 1 387 ? 1.553 -14.961 9.794 1.00 98.06 387 LYS A N 1
ATOM 3101 C CA . LYS A 1 387 ? 1.699 -16.427 9.869 1.00 98.06 387 LYS A CA 1
ATOM 3102 C C . LYS A 1 387 ? 1.960 -16.900 11.298 1.00 98.06 387 LYS A C 1
ATOM 3104 O O . LYS A 1 387 ? 1.296 -17.822 11.760 1.00 98.06 387 LYS A O 1
ATOM 3109 N N . GLN A 1 388 ? 2.872 -16.248 12.020 1.00 96.88 388 GLN A N 1
ATOM 3110 C CA . GLN A 1 388 ? 3.191 -16.584 13.415 1.00 96.88 388 GLN A CA 1
ATOM 3111 C C . GLN A 1 388 ? 1.974 -16.483 14.342 1.00 96.88 388 GLN A C 1
ATOM 3113 O O . GLN A 1 388 ? 1.855 -17.266 15.282 1.00 96.88 388 GLN A O 1
ATOM 3118 N N . ARG A 1 389 ? 1.052 -15.558 14.060 1.00 95.69 389 ARG A N 1
ATOM 3119 C CA . ARG A 1 389 ? -0.186 -15.370 14.831 1.00 95.69 389 ARG A CA 1
ATOM 3120 C C . ARG A 1 389 ? -1.362 -16.225 14.359 1.00 95.69 389 ARG A C 1
ATOM 3122 O O . ARG A 1 389 ? -2.437 -16.130 14.943 1.00 95.69 389 ARG A O 1
ATOM 3129 N N . GLY A 1 390 ? -1.195 -17.025 13.303 1.00 97.00 390 GLY A N 1
ATOM 3130 C CA . GLY A 1 390 ? -2.295 -17.789 12.703 1.00 97.00 390 GLY A CA 1
ATOM 3131 C C . GLY A 1 390 ? -3.379 -16.907 12.070 1.00 97.00 390 GLY A C 1
ATOM 3132 O O . GLY A 1 390 ? -4.525 -17.328 11.953 1.00 97.00 390 GLY A O 1
ATOM 3133 N N . MET A 1 391 ? -3.032 -15.674 11.692 1.00 97.00 391 MET A N 1
ATOM 3134 C CA . MET A 1 391 ? -3.938 -14.704 11.065 1.00 97.00 391 MET A CA 1
ATOM 3135 C C . MET A 1 391 ? -3.815 -14.673 9.538 1.00 97.00 391 MET A C 1
ATOM 3137 O O . MET A 1 391 ? -4.632 -14.046 8.869 1.00 97.00 391 MET A O 1
ATOM 3141 N N . PHE A 1 392 ? -2.788 -15.313 8.973 1.00 96.56 392 PHE A N 1
ATOM 3142 C CA . PHE A 1 392 ? -2.547 -15.303 7.528 1.00 96.56 392 PHE A CA 1
ATOM 3143 C C . PHE A 1 392 ? -3.698 -15.947 6.737 1.00 96.56 392 PHE A C 1
ATOM 3145 O O . PHE A 1 392 ? -4.083 -15.435 5.693 1.00 96.56 392 PHE A O 1
ATOM 3152 N N . ASP A 1 393 ? -4.328 -16.991 7.283 1.00 94.94 393 ASP A N 1
ATOM 3153 C CA . ASP A 1 393 ? -5.446 -17.684 6.628 1.00 94.94 393 ASP A CA 1
ATOM 3154 C C . ASP A 1 393 ? -6.753 -16.870 6.609 1.00 94.94 393 ASP A C 1
ATOM 3156 O O . ASP A 1 393 ? -7.641 -17.148 5.801 1.00 94.94 393 ASP A O 1
ATOM 3160 N N . ASP A 1 394 ? -6.894 -15.871 7.493 1.00 95.38 394 ASP A N 1
ATOM 3161 C CA . ASP A 1 394 ? -8.101 -15.044 7.616 1.00 95.38 394 ASP A CA 1
ATOM 3162 C C . ASP A 1 394 ? -7.872 -13.543 7.349 1.00 95.38 394 ASP A C 1
ATOM 3164 O O . ASP A 1 394 ? -8.770 -12.724 7.585 1.00 95.38 394 ASP A O 1
ATOM 3168 N N . THR A 1 395 ? -6.708 -13.179 6.804 1.00 97.31 395 THR A N 1
ATOM 3169 C CA . THR A 1 395 ? -6.341 -11.802 6.446 1.00 97.31 395 THR A CA 1
ATOM 3170 C C . THR A 1 395 ? -5.836 -11.741 5.008 1.00 97.31 395 THR A C 1
ATOM 3172 O O . THR A 1 395 ? -4.820 -12.340 4.678 1.00 97.31 395 THR A O 1
ATOM 3175 N N . ILE A 1 396 ? -6.507 -10.964 4.155 1.00 97.38 396 ILE A N 1
ATOM 3176 C CA . ILE A 1 396 ? -5.991 -10.644 2.819 1.00 97.38 396 ILE A CA 1
ATOM 3177 C C . ILE A 1 396 ? -4.982 -9.507 2.966 1.00 97.38 396 ILE A C 1
ATOM 3179 O O . ILE A 1 396 ? -5.336 -8.419 3.422 1.00 97.38 396 ILE A O 1
ATOM 3183 N N . LEU A 1 397 ? -3.739 -9.747 2.561 1.00 98.50 397 LEU A N 1
ATOM 3184 C CA . LEU A 1 397 ? -2.726 -8.712 2.386 1.00 98.50 397 LEU A CA 1
ATOM 3185 C C . LEU A 1 397 ? -2.606 -8.413 0.891 1.00 98.50 397 LEU A C 1
ATOM 3187 O O . LEU A 1 397 ? -2.290 -9.315 0.127 1.00 98.50 397 LEU A O 1
ATOM 3191 N N . VAL A 1 398 ? -2.872 -7.170 0.493 1.00 98.31 398 VAL A N 1
ATOM 3192 C CA . VAL A 1 398 ? -2.684 -6.697 -0.888 1.00 98.31 398 VAL A CA 1
ATOM 3193 C C . VAL A 1 398 ? -1.549 -5.691 -0.894 1.00 98.31 398 VAL A C 1
ATOM 3195 O O . VAL A 1 398 ? -1.570 -4.769 -0.083 1.00 98.31 398 VAL A O 1
ATOM 3198 N N . CYS A 1 399 ? -0.597 -5.819 -1.811 1.00 98.31 399 CYS A N 1
ATOM 3199 C CA . CYS A 1 399 ? 0.412 -4.799 -2.073 1.00 98.31 399 CYS A CA 1
ATOM 3200 C C . CYS A 1 399 ? 0.295 -4.311 -3.515 1.00 98.31 399 CYS A C 1
ATOM 3202 O O . CYS A 1 399 ? 0.523 -5.058 -4.468 1.00 98.31 399 CYS A O 1
ATOM 3204 N N . THR A 1 400 ? -0.080 -3.043 -3.681 1.00 97.12 400 THR A N 1
ATOM 3205 C CA . THR A 1 400 ? -0.400 -2.470 -4.991 1.00 97.12 400 THR A CA 1
ATOM 3206 C C . THR A 1 400 ? 0.160 -1.062 -5.168 1.00 97.12 400 THR A C 1
ATOM 3208 O O . THR A 1 400 ? 0.617 -0.410 -4.231 1.00 97.12 400 THR A O 1
ATOM 3211 N N . THR A 1 401 ? 0.090 -0.596 -6.406 1.00 96.38 401 THR A N 1
ATOM 3212 C CA . THR A 1 401 ? 0.418 0.750 -6.878 1.00 96.38 401 THR A CA 1
ATOM 3213 C C . THR A 1 401 ? -0.637 1.170 -7.913 1.00 96.38 401 THR A C 1
ATOM 3215 O O . THR A 1 401 ? -1.528 0.377 -8.227 1.00 96.38 401 THR A O 1
ATOM 3218 N N . GLU A 1 402 ? -0.584 2.392 -8.434 1.00 94.00 402 GLU A N 1
ATOM 3219 C CA . GLU A 1 402 ? -1.562 2.905 -9.402 1.00 94.00 402 GLU A CA 1
ATOM 3220 C C . GLU A 1 402 ? -1.317 2.482 -10.860 1.00 94.00 402 GLU A C 1
ATOM 3222 O O . GLU A 1 402 ? -2.251 2.408 -11.659 1.00 94.00 402 GLU A O 1
ATOM 3227 N N . PHE A 1 403 ? -0.066 2.209 -11.224 1.00 94.31 403 PHE A N 1
ATOM 3228 C CA . PHE A 1 403 ? 0.348 1.773 -12.558 1.00 94.31 403 PHE A CA 1
ATOM 3229 C C . PHE A 1 403 ? 1.781 1.222 -12.521 1.00 94.31 403 PHE A C 1
ATOM 3231 O O . PHE A 1 403 ? 2.450 1.230 -11.492 1.00 94.31 403 PHE A O 1
ATOM 3238 N N . GLY A 1 404 ? 2.283 0.745 -13.658 1.00 94.94 404 GLY A N 1
ATOM 3239 C CA . GLY A 1 404 ? 3.659 0.277 -13.806 1.00 94.94 404 GLY A CA 1
ATOM 3240 C C . GLY A 1 404 ? 4.602 1.336 -14.361 1.00 94.94 404 GLY A C 1
ATOM 3241 O O . GLY A 1 404 ? 4.249 2.498 -14.536 1.00 94.94 404 GLY A O 1
ATOM 3242 N N . ARG A 1 405 ? 5.805 0.903 -14.739 1.00 93.31 405 ARG A N 1
ATOM 3243 C CA . ARG A 1 405 ? 6.786 1.742 -15.431 1.00 93.31 405 ARG A CA 1
ATOM 3244 C C . ARG A 1 405 ? 7.080 1.205 -16.816 1.00 93.31 405 ARG A C 1
ATOM 3246 O O . ARG A 1 405 ? 7.052 -0.002 -17.049 1.00 93.31 405 ARG A O 1
ATOM 3253 N N . THR A 1 406 ? 7.331 2.112 -17.749 1.00 91.88 406 THR A N 1
ATOM 3254 C CA . THR A 1 406 ? 7.457 1.756 -19.161 1.00 91.88 406 THR A CA 1
ATOM 3255 C C . THR A 1 406 ? 8.781 1.058 -19.458 1.00 91.88 406 THR A C 1
ATOM 3257 O O . THR A 1 406 ? 9.803 1.379 -18.852 1.00 91.88 406 THR A O 1
ATOM 3260 N N . PRO A 1 407 ? 8.835 0.167 -20.459 1.00 91.75 407 PRO A N 1
ATOM 3261 C CA . PRO A 1 407 ? 10.091 -0.442 -20.914 1.00 91.75 407 PRO A CA 1
ATOM 3262 C C . PRO A 1 407 ? 11.080 0.570 -21.526 1.00 91.75 407 PRO A C 1
ATOM 3264 O O . PRO A 1 407 ? 12.278 0.295 -21.603 1.00 91.75 407 PRO A O 1
ATOM 3267 N N . GLY A 1 408 ? 10.590 1.736 -21.959 1.00 89.31 408 GLY A N 1
ATOM 3268 C CA . GLY A 1 408 ? 11.396 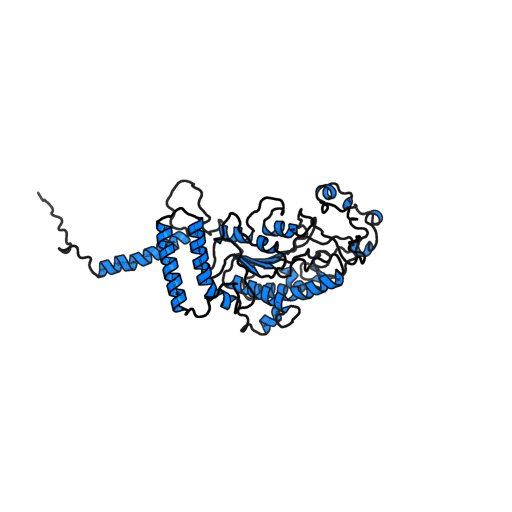2.810 -22.528 1.00 89.31 408 GLY A CA 1
ATOM 3269 C C . GLY A 1 408 ? 11.932 3.788 -21.488 1.00 89.31 408 GLY A C 1
ATOM 3270 O O . GLY A 1 408 ? 11.370 3.937 -20.401 1.00 89.31 408 GLY A O 1
ATOM 3271 N N . LEU A 1 409 ? 13.014 4.459 -21.870 1.00 88.56 409 LEU A N 1
ATOM 3272 C CA . LEU A 1 409 ? 13.576 5.591 -21.157 1.00 88.56 409 LEU A CA 1
ATOM 3273 C C . LEU A 1 409 ? 12.664 6.795 -21.340 1.00 88.56 409 LEU A C 1
ATOM 3275 O O . LEU A 1 409 ? 12.232 7.073 -22.458 1.00 88.56 409 LEU A O 1
ATOM 3279 N N . GLU A 1 410 ? 12.411 7.536 -20.275 1.00 84.25 410 GLU A N 1
ATOM 3280 C CA . GLU A 1 410 ? 11.769 8.831 -20.415 1.00 84.25 410 GLU A CA 1
ATOM 3281 C C . GLU A 1 410 ? 12.804 9.901 -20.746 1.00 84.25 410 GLU A C 1
ATOM 3283 O O . GLU A 1 410 ? 13.795 10.090 -20.037 1.00 84.25 410 GLU A O 1
ATOM 3288 N N . LYS A 1 411 ? 12.552 10.627 -21.831 1.00 75.44 411 LYS A N 1
ATOM 3289 C CA . LYS A 1 411 ? 13.322 11.803 -22.215 1.00 75.44 411 LYS A CA 1
ATOM 3290 C C . LYS A 1 411 ? 12.346 12.877 -22.648 1.00 75.44 411 LYS A C 1
ATOM 3292 O O . LYS A 1 411 ? 11.451 12.627 -23.445 1.00 75.44 411 LYS A O 1
ATOM 3297 N N . GLY A 1 412 ? 12.551 14.086 -22.155 1.00 67.88 412 GLY A N 1
ATOM 3298 C CA . GLY A 1 412 ? 11.735 15.225 -22.547 1.00 67.88 412 GLY A CA 1
ATOM 3299 C C . GLY A 1 412 ? 12.428 16.535 -22.225 1.00 67.88 412 GLY A C 1
ATOM 3300 O O . GLY A 1 412 ? 13.475 16.552 -21.577 1.00 67.88 412 GLY A O 1
ATOM 3301 N N . MET A 1 413 ? 11.823 17.651 -22.640 1.00 62.03 413 MET A N 1
ATOM 3302 C CA . MET A 1 413 ? 12.357 18.991 -22.353 1.00 62.03 413 MET A CA 1
ATOM 3303 C C . MET A 1 413 ? 12.573 19.234 -20.850 1.00 62.03 413 MET A C 1
ATOM 3305 O O . MET A 1 413 ? 13.516 19.920 -20.470 1.00 62.03 413 MET A O 1
ATOM 3309 N N . LEU A 1 414 ? 11.732 18.640 -19.997 1.00 64.25 414 LEU A N 1
ATOM 3310 C CA . LEU A 1 414 ? 11.812 18.754 -18.536 1.00 64.25 414 LEU A CA 1
ATOM 3311 C C . LEU A 1 414 ? 12.690 17.670 -17.876 1.00 64.25 414 LEU A C 1
ATOM 3313 O O . LEU A 1 414 ? 12.982 17.764 -16.686 1.00 64.25 414 LEU A O 1
ATOM 3317 N N . ASN A 1 415 ? 13.141 16.664 -18.634 1.00 63.75 415 ASN A N 1
ATOM 3318 C CA . ASN A 1 415 ? 13.920 15.526 -18.141 1.00 63.75 415 ASN A CA 1
ATOM 3319 C C . ASN A 1 415 ? 15.065 15.188 -19.111 1.00 63.75 415 ASN A C 1
ATOM 3321 O O . ASN A 1 415 ? 15.008 14.234 -19.888 1.00 63.75 415 ASN A O 1
ATOM 3325 N N . MET A 1 416 ? 16.111 16.021 -19.087 1.00 61.94 416 MET A N 1
ATOM 3326 C CA . MET A 1 416 ? 17.248 15.901 -20.010 1.00 61.94 416 MET A CA 1
ATOM 3327 C C . MET A 1 416 ? 18.255 14.813 -19.622 1.00 61.94 416 MET A C 1
ATOM 3329 O O . MET A 1 416 ? 18.970 14.320 -20.491 1.00 61.94 416 MET A O 1
ATOM 3333 N N . ALA A 1 417 ? 18.327 14.451 -18.335 1.00 66.50 417 ALA A N 1
ATOM 3334 C CA . ALA A 1 417 ? 19.251 13.428 -17.844 1.00 66.50 417 ALA A CA 1
ATOM 3335 C C . ALA A 1 417 ? 18.844 12.019 -18.303 1.00 66.50 417 ALA A C 1
ATOM 3337 O O . ALA A 1 417 ? 19.724 11.190 -18.514 1.00 66.50 417 ALA A O 1
ATOM 3338 N N . ALA A 1 418 ? 17.536 11.788 -18.493 1.00 80.00 418 ALA A N 1
ATOM 3339 C CA . ALA A 1 418 ? 16.960 10.553 -19.0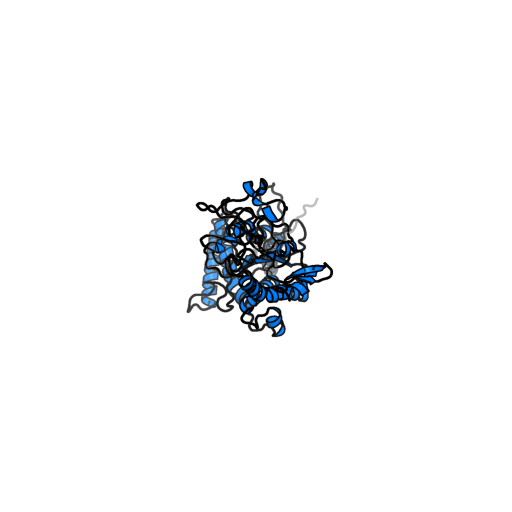13 1.00 80.00 418 ALA A CA 1
ATOM 3340 C C . ALA A 1 418 ? 17.504 9.308 -18.283 1.00 80.00 418 ALA A C 1
ATOM 3342 O O . ALA A 1 418 ? 18.207 8.474 -18.847 1.00 80.00 418 ALA A O 1
ATOM 3343 N N . THR A 1 419 ? 17.211 9.211 -16.982 1.00 90.88 419 THR A N 1
ATOM 3344 C CA . THR A 1 419 ? 17.666 8.123 -16.091 1.00 90.88 419 THR A CA 1
ATOM 3345 C C . THR A 1 419 ? 16.507 7.367 -15.429 1.00 90.88 419 THR A C 1
ATOM 3347 O O . THR A 1 419 ? 16.704 6.683 -14.422 1.00 90.88 419 THR A O 1
ATOM 3350 N N . GLY A 1 420 ? 15.290 7.487 -15.968 1.00 91.94 420 GLY A N 1
ATOM 3351 C CA . GLY A 1 420 ? 14.094 6.827 -15.445 1.00 91.94 420 GLY A CA 1
ATOM 3352 C C . GLY A 1 420 ? 13.081 6.431 -16.516 1.00 91.94 420 GLY A C 1
ATOM 3353 O O . GLY A 1 420 ? 13.380 6.443 -17.713 1.00 91.94 420 GLY A O 1
ATOM 3354 N N . ARG A 1 421 ? 11.902 6.004 -16.056 1.00 92.06 421 ARG A N 1
ATOM 3355 C CA . ARG A 1 421 ? 10.828 5.426 -16.877 1.00 92.06 421 ARG A CA 1
ATOM 3356 C C . ARG A 1 421 ? 9.538 6.228 -16.694 1.00 92.06 421 ARG A C 1
ATOM 3358 O O . ARG A 1 421 ? 9.228 6.644 -15.576 1.00 92.06 421 ARG A O 1
ATOM 3365 N N . ASP A 1 422 ? 8.761 6.343 -17.765 1.00 89.25 422 ASP A N 1
ATOM 3366 C CA . ASP A 1 422 ? 7.447 6.991 -17.751 1.00 89.25 422 ASP A CA 1
ATOM 3367 C C . ASP A 1 422 ? 6.365 6.047 -17.177 1.00 89.25 422 ASP A C 1
ATOM 3369 O O . ASP A 1 422 ? 6.627 4.872 -16.876 1.00 89.25 422 ASP A O 1
ATOM 3373 N N . HIS A 1 423 ? 5.145 6.559 -17.019 1.00 90.94 423 HIS A N 1
ATOM 3374 C CA . HIS A 1 423 ? 3.980 5.831 -16.516 1.00 90.94 423 HIS A CA 1
ATOM 3375 C C . HIS A 1 423 ? 3.519 4.727 -17.470 1.00 90.94 423 HIS A C 1
ATOM 3377 O O . HIS A 1 423 ? 3.379 4.936 -18.677 1.00 90.94 423 HIS A O 1
ATOM 3383 N N . HIS A 1 424 ? 3.223 3.542 -16.928 1.00 90.44 424 HIS A N 1
ATOM 3384 C CA . HIS A 1 424 ? 2.692 2.418 -17.698 1.00 90.44 424 HIS A CA 1
ATOM 3385 C C . HIS A 1 424 ? 1.351 1.909 -17.148 1.00 90.44 424 HIS A C 1
ATOM 3387 O O . HIS A 1 424 ? 1.320 0.939 -16.388 1.00 90.44 424 HIS A O 1
ATOM 3393 N N . PRO A 1 425 ? 0.220 2.500 -17.571 1.00 89.69 425 PRO A N 1
ATOM 3394 C CA . PRO A 1 425 ? -1.100 2.069 -17.108 1.00 89.69 425 PRO A CA 1
ATOM 3395 C C . PRO A 1 425 ? -1.583 0.769 -17.766 1.00 89.69 425 PRO A C 1
ATOM 3397 O O . PRO A 1 425 ? -2.535 0.154 -17.313 1.00 89.69 425 PRO A O 1
ATOM 3400 N N . HIS A 1 426 ? -0.943 0.302 -18.840 1.00 88.00 426 HIS A N 1
ATOM 3401 C CA . HIS A 1 426 ? -1.451 -0.820 -19.644 1.00 88.00 426 HIS A CA 1
ATOM 3402 C C . HIS A 1 426 ? -0.916 -2.201 -19.240 1.00 88.00 426 HIS A C 1
ATOM 3404 O O . HIS A 1 426 ? -1.231 -3.188 -19.904 1.00 88.00 426 HIS A O 1
ATOM 3410 N N . GLY A 1 427 ? -0.097 -2.272 -18.195 1.00 90.00 427 GLY A N 1
ATOM 3411 C CA . GLY A 1 427 ? 0.482 -3.517 -17.709 1.00 90.00 427 GLY A CA 1
ATOM 3412 C C . GLY A 1 427 ? 1.362 -3.261 -16.497 1.00 90.00 427 GLY A C 1
ATOM 3413 O O . GLY A 1 427 ? 2.347 -2.528 -16.590 1.00 90.00 427 GLY A O 1
ATOM 3414 N N . PHE A 1 428 ? 0.997 -3.843 -15.359 1.00 95.62 428 PHE A N 1
ATOM 3415 C CA . PHE A 1 428 ? 1.792 -3.777 -14.139 1.00 95.62 428 PHE A CA 1
ATOM 3416 C C . PHE A 1 428 ? 1.499 -4.929 -13.185 1.00 95.62 428 PHE A C 1
ATOM 3418 O O . PHE A 1 428 ? 0.621 -5.762 -13.427 1.00 95.62 428 PHE A O 1
ATOM 3425 N N . THR A 1 429 ? 2.278 -4.963 -12.105 1.00 97.44 429 THR A N 1
ATOM 3426 C CA . THR A 1 429 ? 2.282 -6.059 -11.145 1.00 97.44 429 THR A CA 1
ATOM 3427 C C . THR A 1 429 ? 1.835 -5.604 -9.768 1.00 97.44 429 THR A C 1
ATOM 3429 O O . THR A 1 429 ? 2.295 -4.575 -9.276 1.00 97.44 429 THR A O 1
ATOM 3432 N N . ILE A 1 430 ? 0.985 -6.419 -9.150 1.00 97.62 430 ILE A N 1
ATOM 3433 C CA . ILE A 1 430 ? 0.593 -6.356 -7.736 1.00 97.62 430 ILE A CA 1
ATOM 3434 C C . ILE A 1 430 ? 0.735 -7.761 -7.134 1.00 97.62 430 ILE A C 1
ATOM 3436 O O . ILE A 1 430 ? 0.928 -8.725 -7.889 1.00 97.62 430 ILE A O 1
ATOM 3440 N N . TRP A 1 431 ? 0.630 -7.901 -5.813 1.00 97.62 431 TRP A N 1
ATOM 3441 C CA . TRP A 1 431 ? 0.608 -9.215 -5.162 1.00 97.62 431 TRP A CA 1
ATOM 3442 C C . TRP A 1 431 ? -0.247 -9.272 -3.901 1.00 97.62 431 TRP A C 1
ATOM 3444 O O . TRP A 1 431 ? -0.574 -8.189 -3.354 1.00 97.62 431 TRP A O 1
#